Protein AF-A0A3P8LAQ6-F1 (afdb_monomer_lite)

Secondary structure (DSSP, 8-state):
--------------------PPP--------------------PPPP-PPPSSEEE-------PPP------PPP-GGGSTT---TT--HHHHHHHHHHPPTT---SS-S--BS-SEEEE-TT-EEE-EETTEE--TTTEEEEEEETTEEEEHHHHHT-TT-SEEE-TT-EEEE-SPBPTTSSS-EEEEEEEEETTTTEEEEEEEEEPBHHHHHHHHHHHHHHHHHHHHHHHHTT--SHHHHHHHHHHHHHHH-EE-TTTS-TTTS-HHHHHHHHSEE-HHHHHHHHHHHHHHTT--SEEEEEEEBPP-TT-GGGTT-EEEEEEEEETTEEEEE-HHHH--TTSTT--SS--GGGSSB-HHHHTTTBSS----SS-----TTHHHHHTT-B-SSHHHHHHHHHHHHHTS--BTTEEEEEEEEEGGGHHHHHHHH-STTEEEEEETTEEEEEEEEEHHHHHHHSTTS-SS-PEEEEEEEEEEETTTEEEEEESS--TT--GGGEEEEEE-TTS-EEE--EEEEEEEEGGGTEEEEEEES----TTSTTEEEEEEE-BTTEEEEEGGGTTEEEE-------PPPEEEEEETTEEEEES--TT-EEESSTTSS-EEPPTT-EEE--SS-SEEEEEEE-TTT--EEEEEEEE-EE-------EE-TTSSEEES--TTEEEEETT--SPEEP-SSSEE-S-TTS-EEEEEPPBTTTTEE-B----

Radius of gyration: 34.74 Å; chains: 1; bounding box: 99×85×96 Å

Foldseek 3Di:
DDDDDDDDDDDDDDDDDPDDDDDDDDDDDDDDDDDDDDDDDPPDDPDDDDDFFDWDFFDPDPDDDDDDDDPVPDPPCVPPLQDDDLPDDPVVRQVSVLPDDQPLFFFFDPKAWLASEDEDAAFDKDFIDINPAFADLVQKWKWKCAPSGIDGLVRQCPDPPHQWNADSRGIIGGNHADEPPDPDWDWMKMWMAGSVRRTIDIYIYTRHYPVVVVQVVLVVVLVVQLLVLLQQQLQAQALQVSLLQQLQLLLLQAAEDPPPPPVPDHQQLSVCNVVRYGHQSNSLVSSQSSCLSSVQLQKDKDKAFWDDDDPPPPRGRPIGIWIWGADPQWIFTARSRQVQVNVDPVDRHDQSLQRRRHALVQVVNTGPPRDHTDDDDDDCRCVVCVLVQQEDEDVVSNVVSVVLQLFQDDDDPQKDKGWHKYAPVCVVVVCVQANDPAWDWDDGPRIITIIHIGGNVSVCVNPVVADQPQADEKEFPDWDDDPVFKIKTFIPDADPPDDQSQKFKWFQDPSRGTGGQFRFPDWDAPPNRRMIMTGTHSGTDCLVPDFTWIAMGGGGRRYDYHYVVPPSIDTDDDNRPPPDDKDWFAPWFQKIAIPPAAQLKWKDQPSSNDIDGQHRRSIDRSDQDGQWMKIFHADPPSRGTPRIDIGTAAEDADFDDFDADPVNQKTARDDQQKWKDWPPDPDTHGDRGNIDGCPDSNTMMTMWGTADRVSNHHTHGYDD

Sequence (720 aa):
MKKRRHLLYLSMCSFLPIFISQSCNKTDNKPTNSLNHSNQINKTEPKKESKPWIELTPAKTTNPTSSSNNVIETINEKFIPNWIDPKLELKELKEKIWNLKHNYGFVNSVKNLNAESISLSKGKAFQITLDNQNLKPNEIDLFIKHNGHIHTLDEYNNLASRKLNISNTGFITCIENSPSSWMNDYDDYLWIREKSTNSYFSLKVTVKKVDQAYLEAFIEKGEEHFKRIATYFANIDNKVDRLLAIKNYVLDLIDYDFKNTRVGKIEQDYFAIIEKKGVCAAYTKLINRIANYSGLEDIFYNYGNIRRGENLGSIYGATHAWNKVKIDGHWYYLDATWSDSAGVKAYRGKNDMNYFLLNSADMQKSRDGIIDSGLNPKDYKFYPFIKEGTYANNIDEVKKSIRNQILSSSNKNNYYNFSLVYPENLHQQVLGLIGNSNIRNMKLFGHIYARITTSTSLLATIFSDLNFTNIQNVEVKSVSFVNNNSLEVTFSQEVKNLSQNSFKLTFLDTLGVEIPYADIEKFEISEGGKKVKLTFKNQINLDHINNANINLSISVLGYNFDFKNSQNYLSYHKNSLANVPIEYSILQGTKAQFKNITADSIYSLDNGKKWHKVNSDLIIDVGLVGDNILIQKVDNTTKRTISIQKIPLKRYNLFSTPTFTNDKKFIVNVNNLMEYKIDNEEVWHSVTKNYIEVKDPNKKYKVRFKADINNKIFASGSKK

InterPro domains:
  IPR002931 Transglutaminase-like [PF01841] (231-336)
  IPR014755 Copper resistance protein CopC/internalin, immunoglobulin-like [G3DSA:2.60.40.1220] (475-568)
  IPR038765 Papain-like cysteine peptidase superfamily [SSF54001] (223-347)

Organism: NCBI:txid55603

pLDDT: mean 77.93, std 19.69, range [20.55, 97.44]

Structure (mmCIF, N/CA/C/O backbone):
data_AF-A0A3P8LAQ6-F1
#
_entry.id   AF-A0A3P8LAQ6-F1
#
loop_
_atom_site.group_PDB
_atom_site.id
_atom_site.type_symbol
_atom_site.label_atom_id
_atom_site.label_alt_id
_atom_site.label_comp_id
_atom_site.label_asym_id
_atom_site.label_entity_id
_atom_site.label_seq_id
_atom_site.pdbx_PDB_ins_code
_atom_site.Cartn_x
_atom_site.Cartn_y
_atom_site.Cartn_z
_atom_site.occupancy
_atom_site.B_iso_or_equiv
_atom_site.auth_seq_id
_atom_site.auth_comp_id
_atom_site.auth_asym_id
_atom_site.auth_atom_id
_atom_site.pdbx_PDB_model_num
ATOM 1 N N . MET A 1 1 ? 53.519 7.668 4.031 1.00 32.19 1 MET A N 1
ATOM 2 C CA . MET A 1 1 ? 53.191 6.673 5.080 1.00 32.19 1 MET A CA 1
ATOM 3 C C . MET A 1 1 ? 52.075 7.200 5.976 1.00 32.19 1 MET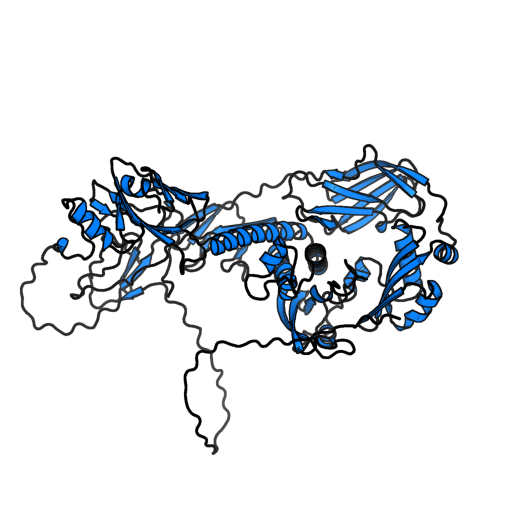 A C 1
ATOM 5 O O . MET A 1 1 ? 52.304 8.169 6.680 1.00 32.19 1 MET A O 1
ATOM 9 N N . LYS A 1 2 ? 50.882 6.592 5.945 1.00 23.61 2 LYS A N 1
ATOM 10 C CA . LYS A 1 2 ? 49.898 6.575 7.050 1.00 23.61 2 LYS A CA 1
ATOM 11 C C . LYS A 1 2 ? 48.808 5.554 6.690 1.00 23.61 2 LYS A C 1
ATOM 13 O O . LYS A 1 2 ? 47.936 5.820 5.871 1.00 23.61 2 LYS A O 1
ATOM 18 N N . LYS A 1 3 ? 48.934 4.346 7.253 1.00 25.06 3 LYS A N 1
ATOM 19 C CA . LYS A 1 3 ? 47.971 3.237 7.148 1.00 25.06 3 LYS A CA 1
ATOM 20 C C . LYS A 1 3 ? 46.642 3.658 7.794 1.00 25.06 3 LYS A C 1
ATOM 22 O O . LYS A 1 3 ? 46.640 4.032 8.964 1.00 25.06 3 LYS A O 1
ATOM 27 N N . ARG A 1 4 ? 45.517 3.551 7.078 1.00 24.03 4 ARG A N 1
ATOM 28 C CA . ARG A 1 4 ? 44.166 3.589 7.670 1.00 24.03 4 ARG A CA 1
ATOM 29 C C . ARG A 1 4 ? 43.596 2.172 7.708 1.00 24.03 4 ARG A C 1
ATOM 31 O O . ARG A 1 4 ? 43.407 1.539 6.674 1.00 24.03 4 ARG A O 1
ATOM 38 N N . ARG A 1 5 ? 43.383 1.689 8.935 1.00 23.62 5 ARG A N 1
ATOM 39 C CA . ARG A 1 5 ? 42.792 0.392 9.280 1.00 23.62 5 ARG A CA 1
ATOM 40 C C . ARG A 1 5 ? 41.380 0.272 8.698 1.00 23.62 5 ARG A C 1
ATOM 42 O O . ARG A 1 5 ? 40.549 1.147 8.920 1.00 23.62 5 ARG A O 1
ATOM 49 N N . HIS A 1 6 ? 41.126 -0.827 7.994 1.00 24.14 6 HIS A N 1
ATOM 50 C CA . HIS A 1 6 ? 39.785 -1.369 7.791 1.00 24.14 6 HIS A CA 1
ATOM 51 C C . HIS A 1 6 ? 39.301 -1.964 9.120 1.00 24.14 6 HIS A C 1
ATOM 53 O O . HIS A 1 6 ? 40.012 -2.769 9.718 1.00 24.14 6 HIS A O 1
ATOM 59 N N . LEU A 1 7 ? 38.111 -1.575 9.578 1.00 22.80 7 LEU A N 1
ATOM 60 C CA . LEU A 1 7 ? 37.377 -2.290 10.622 1.00 22.80 7 LEU A CA 1
ATOM 61 C C . LEU A 1 7 ? 36.118 -2.897 9.988 1.00 22.80 7 LEU A C 1
ATOM 63 O O . LEU A 1 7 ? 35.174 -2.180 9.660 1.00 22.80 7 LEU A O 1
ATOM 67 N N . LEU A 1 8 ? 36.149 -4.219 9.811 1.00 27.86 8 LEU A N 1
ATOM 68 C CA . LEU A 1 8 ? 34.988 -5.101 9.687 1.00 27.86 8 LEU A CA 1
ATOM 69 C C . LEU A 1 8 ? 34.477 -5.447 11.096 1.00 27.86 8 LEU A C 1
ATOM 71 O O . LEU A 1 8 ? 35.292 -5.816 11.933 1.00 27.86 8 LEU A O 1
ATOM 75 N N . TYR A 1 9 ? 33.161 -5.419 11.315 1.00 25.38 9 TYR A N 1
ATOM 76 C CA . TYR A 1 9 ? 32.445 -6.057 12.441 1.00 25.38 9 TYR A CA 1
ATOM 77 C C . TYR A 1 9 ? 31.014 -6.365 11.927 1.00 25.38 9 TYR A C 1
ATOM 79 O O . TYR A 1 9 ? 30.377 -5.435 11.438 1.00 25.38 9 TYR A O 1
ATOM 87 N N . LEU A 1 10 ? 30.485 -7.593 11.742 1.00 26.05 10 LEU A N 1
ATOM 88 C CA . LEU A 1 10 ? 30.287 -8.818 12.561 1.00 26.05 10 LEU A CA 1
ATOM 89 C C . LEU A 1 10 ? 29.370 -8.629 13.785 1.00 26.05 10 LEU A C 1
ATOM 91 O O . LEU A 1 10 ? 29.800 -7.992 14.738 1.00 26.05 10 LEU A O 1
ATOM 95 N N . SER A 1 11 ? 28.164 -9.234 13.779 1.00 30.95 11 SER A N 1
ATOM 96 C CA . SER A 1 11 ? 27.587 -10.022 14.899 1.00 30.95 11 SER A CA 1
ATOM 97 C C . SER A 1 11 ? 26.151 -10.541 14.621 1.00 30.95 11 SER A C 1
ATOM 99 O O . SER A 1 11 ? 25.417 -9.969 13.823 1.00 30.95 11 SER A O 1
ATOM 101 N N . MET A 1 12 ? 25.815 -11.652 15.290 1.00 25.92 12 MET A N 1
ATOM 102 C CA . MET A 1 12 ? 24.741 -12.649 15.134 1.00 25.92 12 MET A CA 1
ATOM 103 C C . MET A 1 12 ? 23.315 -12.209 15.539 1.00 25.92 12 MET A C 1
ATOM 105 O O . MET A 1 12 ? 23.134 -11.411 16.453 1.00 25.92 12 MET A O 1
ATOM 109 N N . CYS A 1 13 ? 22.293 -12.833 14.932 1.00 28.30 13 CYS A N 1
ATOM 110 C CA . CYS A 1 13 ? 20.916 -12.861 15.446 1.00 28.30 13 CYS A CA 1
ATOM 111 C C . CYS A 1 13 ? 20.709 -14.089 16.345 1.00 28.30 13 CYS A C 1
ATOM 113 O O . CYS A 1 13 ? 20.703 -15.218 15.859 1.00 28.30 13 CYS A O 1
ATOM 115 N N . SER A 1 14 ? 20.470 -13.873 17.635 1.00 24.25 14 SER A N 1
ATOM 116 C CA . SER A 1 14 ? 19.861 -14.854 18.534 1.00 24.25 14 SER A CA 1
ATOM 117 C C . SER A 1 14 ? 18.395 -14.471 18.751 1.00 24.25 14 SER A C 1
ATOM 119 O O . SER A 1 14 ? 18.079 -13.490 19.419 1.00 24.25 14 SER A O 1
ATOM 121 N N . PHE A 1 15 ? 17.479 -15.242 18.165 1.00 29.83 15 PHE A N 1
ATOM 122 C CA . PHE A 1 15 ? 16.064 -15.198 18.528 1.00 29.83 15 PHE A CA 1
ATOM 123 C C . PHE A 1 15 ? 15.867 -16.072 19.770 1.00 29.83 15 PHE A C 1
ATOM 125 O O . PHE A 1 15 ? 15.996 -17.291 19.690 1.00 29.83 15 PHE A O 1
ATOM 132 N N . LEU A 1 16 ? 15.559 -15.461 20.916 1.00 21.41 16 LEU A N 1
ATOM 133 C CA . LEU A 1 16 ? 15.007 -16.186 22.059 1.00 21.41 16 LEU A CA 1
ATOM 134 C C . LEU A 1 16 ? 13.499 -16.379 21.837 1.00 21.41 16 LEU A C 1
ATOM 136 O O . LEU A 1 16 ? 12.776 -15.383 21.742 1.00 21.41 16 LEU A O 1
ATOM 140 N N . PRO A 1 17 ? 12.989 -17.618 21.792 1.00 25.98 17 PRO A N 1
ATOM 141 C CA . PRO A 1 17 ? 11.570 -17.859 21.954 1.00 25.98 17 PRO A CA 1
ATOM 142 C C . PRO A 1 17 ? 11.236 -17.809 23.452 1.00 25.98 17 PRO A C 1
ATOM 144 O O . PRO A 1 17 ? 11.796 -18.555 24.253 1.00 25.98 17 PRO A O 1
ATOM 147 N N . ILE A 1 18 ? 10.314 -16.932 23.844 1.00 23.02 18 ILE A N 1
ATOM 148 C CA . ILE A 1 18 ? 9.696 -16.985 25.172 1.00 23.02 18 ILE A CA 1
ATOM 149 C C . ILE A 1 18 ? 8.698 -18.149 25.143 1.00 23.02 18 ILE A C 1
ATOM 151 O O . ILE A 1 18 ? 7.580 -18.002 24.655 1.00 23.02 18 ILE A O 1
ATOM 155 N N . PHE A 1 19 ? 9.121 -19.316 25.631 1.00 24.55 19 PHE A N 1
ATOM 156 C CA . PHE A 1 19 ? 8.231 -20.416 25.998 1.00 24.55 19 PHE A CA 1
ATOM 157 C C . PHE A 1 19 ? 8.111 -20.475 27.520 1.00 24.55 19 PHE A C 1
ATOM 159 O O . PHE A 1 19 ? 9.104 -20.587 28.236 1.00 24.55 19 PHE A O 1
ATOM 166 N N . ILE A 1 20 ? 6.872 -20.406 28.001 1.00 25.39 20 ILE A N 1
ATOM 167 C CA . ILE A 1 20 ? 6.495 -20.704 29.382 1.00 25.39 20 ILE A CA 1
ATOM 168 C C . ILE A 1 20 ? 6.679 -22.214 29.579 1.00 25.39 20 ILE A C 1
ATOM 170 O O . ILE A 1 20 ? 6.027 -23.017 28.914 1.00 25.39 20 ILE A O 1
ATOM 174 N N . SER A 1 21 ? 7.602 -22.594 30.459 1.00 21.97 21 SER A N 1
ATOM 175 C CA . SER A 1 21 ? 7.892 -23.981 30.815 1.00 21.97 21 SER A CA 1
ATOM 176 C C . SER A 1 21 ? 6.778 -24.574 31.684 1.00 21.97 21 SER A C 1
ATOM 178 O O . SER A 1 21 ? 6.542 -24.088 32.790 1.00 21.97 21 SER A O 1
ATOM 180 N N . GLN A 1 22 ? 6.153 -25.663 31.236 1.00 25.97 22 GLN A N 1
ATOM 181 C CA . GLN A 1 22 ? 5.603 -26.676 32.140 1.00 25.97 22 GLN A CA 1
ATOM 182 C C . GLN A 1 22 ? 6.577 -27.854 32.167 1.00 25.97 22 GLN A C 1
ATOM 184 O O . GLN A 1 22 ? 6.950 -28.400 31.130 1.00 25.97 22 GLN A O 1
ATOM 189 N N . SER A 1 23 ? 7.035 -28.184 33.367 1.00 22.72 23 SER A N 1
ATOM 190 C CA . SER A 1 23 ? 7.916 -29.303 33.663 1.00 22.72 23 SER A CA 1
ATOM 191 C C . SER A 1 23 ? 7.184 -30.637 33.507 1.00 22.72 23 SER A C 1
ATOM 193 O O . SER A 1 23 ? 6.082 -30.809 34.022 1.00 22.72 23 SER A O 1
ATOM 195 N N . CYS A 1 24 ? 7.824 -31.615 32.865 1.00 21.48 24 CYS A N 1
ATOM 196 C CA . CYS A 1 24 ? 7.669 -33.022 33.234 1.00 21.48 24 CYS A CA 1
ATOM 197 C C . CYS A 1 24 ? 8.887 -33.840 32.792 1.00 21.48 24 CYS A C 1
ATOM 199 O O . CYS A 1 24 ? 9.406 -33.687 31.687 1.00 21.48 24 CYS A O 1
ATOM 201 N N . ASN A 1 25 ? 9.350 -34.664 33.727 1.00 23.84 25 ASN A N 1
ATOM 202 C CA . ASN A 1 25 ? 10.569 -35.459 33.693 1.00 23.84 25 ASN A CA 1
ATOM 203 C C . ASN A 1 25 ? 10.568 -36.526 32.590 1.00 23.84 25 ASN A C 1
ATOM 205 O O . ASN A 1 25 ? 9.548 -37.150 32.306 1.00 23.84 25 ASN A O 1
ATOM 209 N N . LYS A 1 26 ? 11.759 -36.774 32.033 1.00 22.73 26 LYS A N 1
ATOM 210 C CA . LYS A 1 26 ? 12.092 -37.987 31.281 1.00 22.73 26 LYS A CA 1
ATOM 211 C C . LYS A 1 26 ? 12.258 -39.160 32.247 1.00 22.73 26 LYS A C 1
ATOM 213 O O . LYS A 1 26 ? 13.033 -39.041 33.192 1.00 22.73 26 LYS A O 1
ATOM 218 N N . THR A 1 27 ? 11.673 -40.302 31.909 1.00 23.02 27 THR A N 1
ATOM 219 C CA . THR A 1 27 ? 12.289 -41.612 32.143 1.00 23.02 27 THR A CA 1
ATOM 220 C C . THR A 1 27 ? 12.038 -42.512 30.937 1.00 23.02 27 THR A C 1
ATOM 222 O O . THR A 1 27 ? 10.955 -42.528 30.353 1.00 23.02 27 THR A O 1
ATOM 225 N N . ASP A 1 28 ? 13.107 -43.193 30.541 1.00 23.80 28 ASP A N 1
ATOM 226 C CA . ASP A 1 28 ? 13.206 -44.139 29.439 1.00 23.80 28 ASP A CA 1
ATOM 227 C C . ASP A 1 28 ? 12.359 -45.401 29.662 1.00 23.80 28 ASP A C 1
ATOM 229 O O . ASP A 1 28 ? 12.240 -45.878 30.788 1.00 23.80 28 ASP A O 1
ATOM 233 N N . ASN A 1 29 ? 11.817 -45.965 28.575 1.00 23.73 29 ASN A N 1
ATOM 234 C CA . ASN A 1 29 ? 12.003 -47.375 28.198 1.00 23.73 29 ASN A CA 1
ATOM 235 C C . ASN A 1 29 ? 11.213 -47.733 26.922 1.00 23.73 29 ASN A C 1
ATOM 237 O O . ASN A 1 29 ? 10.035 -47.422 26.761 1.00 23.73 29 ASN A O 1
ATOM 241 N N . LYS A 1 30 ? 11.892 -48.439 26.018 1.00 20.55 30 LYS A N 1
ATOM 242 C CA . LYS A 1 30 ? 11.361 -49.278 24.924 1.00 20.55 30 LYS A CA 1
ATOM 243 C C . LYS A 1 30 ? 11.817 -50.724 25.222 1.00 20.55 30 LYS A C 1
ATOM 245 O O . LYS A 1 30 ? 12.732 -50.860 26.034 1.00 20.55 30 LYS A O 1
ATOM 250 N N . PRO A 1 31 ? 11.372 -51.779 24.504 1.00 40.72 31 PRO A N 1
ATOM 251 C CA . PRO A 1 31 ? 10.298 -51.889 23.499 1.00 40.72 31 PRO A CA 1
ATOM 252 C C . PRO A 1 31 ? 9.392 -53.135 23.723 1.00 40.72 31 PRO A C 1
ATOM 254 O O . PRO A 1 31 ? 9.671 -53.948 24.593 1.00 40.72 31 PRO A O 1
ATOM 257 N N . THR A 1 32 ? 8.344 -53.347 22.910 1.00 21.95 32 THR A N 1
ATOM 258 C CA . THR A 1 32 ? 8.112 -54.616 22.164 1.00 21.95 32 THR A CA 1
ATOM 259 C C . THR A 1 32 ? 6.846 -54.581 21.290 1.00 21.95 32 THR A C 1
ATOM 261 O O . THR A 1 32 ? 5.911 -53.824 21.520 1.00 21.95 32 THR A O 1
ATOM 264 N N . ASN A 1 33 ? 6.914 -55.390 20.231 1.00 22.48 33 ASN A N 1
ATOM 265 C CA . ASN A 1 33 ? 6.026 -55.566 19.080 1.00 22.48 33 ASN A CA 1
ATOM 266 C C . ASN A 1 33 ? 4.544 -55.848 19.388 1.00 22.48 33 ASN A C 1
ATOM 268 O O . ASN A 1 33 ? 4.234 -56.669 20.244 1.00 22.48 33 ASN A O 1
ATOM 272 N N . SER A 1 34 ? 3.636 -55.365 18.531 1.00 21.38 34 SER A N 1
ATOM 273 C CA . SER A 1 34 ? 2.995 -56.186 17.479 1.00 21.38 34 SER A CA 1
ATOM 274 C C . SER A 1 34 ? 1.777 -55.486 16.844 1.00 21.38 34 SER A C 1
ATOM 276 O O . SER A 1 34 ? 1.128 -54.658 17.472 1.00 21.38 34 SER A O 1
ATOM 278 N N . LEU A 1 35 ? 1.482 -55.902 15.604 1.00 22.95 35 LEU A N 1
ATOM 279 C CA . LEU A 1 35 ? 0.197 -55.844 14.885 1.00 22.95 35 LEU A CA 1
ATOM 280 C C . LEU A 1 35 ? -0.138 -54.614 14.011 1.00 22.95 35 LEU A C 1
ATOM 282 O O . LEU A 1 35 ? -0.642 -53.591 14.452 1.00 22.95 35 LEU A O 1
ATOM 286 N N . ASN A 1 36 ? 0.068 -54.854 12.710 1.00 22.50 36 ASN A N 1
ATOM 287 C CA . ASN A 1 36 ? -0.884 -54.738 11.599 1.00 22.50 36 ASN A CA 1
ATOM 288 C C . ASN A 1 36 ? -1.573 -53.397 11.286 1.00 22.50 36 ASN A C 1
ATOM 290 O O . ASN A 1 36 ? -2.457 -52.907 11.980 1.00 22.50 36 ASN A O 1
ATOM 294 N N . HIS A 1 37 ? -1.239 -52.919 10.084 1.00 27.83 37 HIS A N 1
ATOM 295 C CA . HIS A 1 37 ? -1.931 -51.908 9.296 1.00 27.83 37 HIS A CA 1
ATOM 296 C C . HIS A 1 37 ? -3.444 -52.153 9.167 1.00 27.83 37 HIS A C 1
ATOM 298 O O . HIS A 1 37 ? -3.872 -53.155 8.601 1.00 27.83 37 HIS A O 1
ATOM 304 N N . SER A 1 38 ? -4.244 -51.150 9.535 1.00 22.78 38 SER A N 1
ATOM 305 C CA . SER A 1 38 ? -5.445 -50.774 8.779 1.00 22.78 38 SER A CA 1
ATOM 306 C C . SER A 1 38 ? -5.762 -49.285 8.989 1.00 22.78 38 SER A C 1
ATOM 308 O O . SER A 1 38 ? -5.500 -48.709 10.041 1.00 22.78 38 SER A O 1
ATOM 310 N N . ASN A 1 39 ? -6.226 -48.646 7.918 1.00 30.28 39 ASN A N 1
ATOM 311 C CA . ASN A 1 39 ? -6.400 -47.204 7.751 1.00 30.28 39 ASN A CA 1
ATOM 312 C C . ASN A 1 39 ? -7.287 -46.539 8.820 1.00 30.28 39 ASN A C 1
ATOM 314 O O . ASN A 1 39 ? -8.464 -46.872 8.930 1.00 30.28 39 ASN A O 1
ATOM 318 N N . GLN A 1 40 ? -6.790 -45.478 9.467 1.00 23.38 40 GLN A N 1
ATOM 319 C CA . GLN A 1 40 ? -7.640 -44.416 10.014 1.00 23.38 40 GLN A CA 1
ATOM 320 C C . GLN A 1 40 ? -7.091 -43.038 9.642 1.00 23.38 40 GLN A C 1
ATOM 322 O O . GLN A 1 40 ? -6.067 -42.568 10.134 1.00 23.38 40 GLN A O 1
ATOM 327 N N . ILE A 1 41 ? -7.828 -42.387 8.746 1.00 25.44 41 ILE A N 1
ATOM 328 C CA . ILE A 1 41 ? -7.792 -40.948 8.518 1.00 25.44 41 ILE A CA 1
ATOM 329 C C . ILE A 1 41 ? -8.218 -40.294 9.836 1.00 25.44 41 ILE A C 1
ATOM 331 O O . ILE A 1 41 ? -9.404 -40.272 10.168 1.00 25.44 41 ILE A O 1
ATOM 335 N N . ASN A 1 42 ? -7.259 -39.761 10.592 1.00 23.48 42 ASN A N 1
ATOM 336 C CA . ASN A 1 42 ? -7.563 -38.865 11.699 1.00 23.48 42 ASN A CA 1
ATOM 337 C C . ASN A 1 42 ? -8.146 -37.574 11.116 1.00 23.48 42 ASN A C 1
ATOM 339 O O . ASN A 1 42 ? -7.419 -36.688 10.666 1.00 23.48 42 ASN A O 1
ATOM 343 N N . LYS A 1 43 ? -9.482 -37.486 11.119 1.00 25.56 43 LYS A N 1
ATOM 344 C CA . LYS A 1 43 ? -10.208 -36.217 11.063 1.00 25.56 43 LYS A CA 1
ATOM 345 C C . LYS A 1 43 ? -9.690 -35.366 12.217 1.00 25.56 43 LYS A C 1
ATOM 347 O O . LYS A 1 43 ? -10.000 -35.629 13.374 1.00 25.56 43 LYS A O 1
ATOM 352 N N . THR A 1 44 ? -8.877 -34.368 11.904 1.00 28.69 44 THR A N 1
ATOM 353 C CA . THR A 1 44 ? -8.572 -33.287 12.833 1.00 28.69 44 THR A CA 1
ATOM 354 C C . THR A 1 44 ? -9.890 -32.648 13.256 1.00 28.69 44 THR A C 1
ATOM 356 O O . THR A 1 44 ? -10.649 -32.154 12.420 1.00 28.69 44 THR A O 1
ATOM 359 N N . GLU A 1 45 ? -10.191 -32.708 14.554 1.00 26.50 45 GLU A N 1
ATOM 360 C CA . GLU A 1 45 ? -11.330 -32.000 15.129 1.00 26.50 45 GLU A CA 1
ATOM 361 C C . GLU A 1 45 ? -11.248 -30.505 14.765 1.00 26.50 45 GLU A C 1
ATOM 363 O O . GLU A 1 45 ? -10.168 -29.903 14.845 1.00 26.50 45 GLU A O 1
ATOM 368 N N . PRO A 1 46 ? -12.367 -29.875 14.366 1.00 26.88 46 PRO A N 1
ATOM 369 C CA . PRO A 1 46 ? -12.385 -28.449 14.101 1.00 26.88 46 PRO A CA 1
ATOM 370 C C . PRO A 1 46 ? -12.047 -27.682 15.384 1.00 26.88 46 PRO A C 1
ATOM 372 O O . PRO A 1 46 ? -12.575 -27.973 16.459 1.00 26.88 46 PRO A O 1
ATOM 375 N N . LYS A 1 47 ? -11.185 -26.662 15.266 1.00 30.19 47 LYS A N 1
ATOM 376 C CA . LYS A 1 47 ? -10.957 -25.669 16.327 1.00 30.19 47 LYS A CA 1
ATOM 377 C C . LYS A 1 47 ? -12.317 -25.193 16.851 1.00 30.19 47 LYS A C 1
ATOM 379 O O . LYS A 1 47 ? -13.104 -24.672 16.067 1.00 30.19 47 LYS A O 1
ATOM 384 N N . LYS A 1 48 ? -12.572 -25.363 18.157 1.00 29.86 48 LYS A N 1
ATOM 385 C CA . LYS A 1 48 ? -13.782 -24.879 18.847 1.00 29.86 48 LYS A CA 1
ATOM 386 C C . LYS A 1 48 ? -14.062 -23.428 18.451 1.00 29.86 48 LYS A C 1
ATOM 388 O O . LYS A 1 48 ? -13.353 -22.524 18.893 1.00 29.86 48 LYS A O 1
ATOM 393 N N . GLU A 1 49 ? -15.104 -23.223 17.651 1.00 34.31 49 GLU A N 1
ATOM 394 C CA . GLU A 1 49 ? -15.711 -21.913 17.444 1.00 34.31 49 GLU A CA 1
ATOM 395 C C . GLU A 1 49 ? -16.055 -21.310 18.811 1.00 34.31 49 GLU A C 1
ATOM 397 O O . GLU A 1 49 ? -16.608 -21.978 19.694 1.00 34.31 49 GLU A O 1
ATOM 402 N N . SER A 1 50 ? -15.691 -20.046 19.020 1.00 43.88 50 SER A N 1
ATOM 403 C CA . SER A 1 50 ? -16.109 -19.305 20.206 1.00 43.88 50 SER A CA 1
ATOM 404 C C . SER A 1 50 ? -17.636 -19.255 20.236 1.00 43.88 50 SER A C 1
ATOM 406 O O . SER A 1 50 ? -18.249 -18.688 19.331 1.00 43.88 50 SER A O 1
ATOM 408 N N . LYS A 1 51 ? -18.258 -19.857 21.257 1.00 48.81 51 LYS A N 1
ATOM 409 C CA . LYS A 1 51 ? -19.721 -19.860 21.378 1.00 48.81 51 LYS A CA 1
ATOM 410 C C . LYS A 1 51 ? -20.252 -18.412 21.497 1.00 48.81 51 LYS A C 1
ATOM 412 O O . LYS A 1 51 ? -19.716 -17.662 22.311 1.00 48.81 51 LYS A O 1
ATOM 417 N N . PRO A 1 52 ? -21.284 -18.012 20.728 1.00 57.94 52 PRO A N 1
ATOM 418 C CA . PRO A 1 52 ? -21.647 -16.603 20.515 1.00 57.94 52 PRO A CA 1
ATOM 419 C C . PRO A 1 52 ? -22.633 -16.014 21.543 1.00 57.94 52 PRO A C 1
ATOM 421 O O . PRO A 1 52 ? -23.418 -15.119 21.236 1.00 57.94 52 PRO A O 1
ATOM 424 N N . TRP A 1 53 ? -22.602 -16.522 22.772 1.00 63.84 53 TRP A N 1
ATOM 425 C CA . TRP A 1 53 ? -23.427 -16.085 23.900 1.00 63.84 53 TRP A CA 1
ATOM 426 C C . TRP A 1 53 ? -22.839 -16.645 25.192 1.00 63.84 53 TRP A C 1
ATOM 428 O O . TRP A 1 53 ? -22.165 -17.682 25.191 1.00 63.84 53 TRP A O 1
ATOM 438 N N . ILE A 1 54 ? -23.146 -15.990 26.306 1.00 67.75 54 ILE A N 1
ATOM 439 C CA . ILE A 1 54 ? -22.847 -16.538 27.628 1.00 67.75 54 ILE A CA 1
ATOM 440 C C . ILE A 1 54 ? -23.983 -17.475 27.979 1.00 67.75 54 ILE A C 1
ATOM 442 O O . ILE A 1 54 ? -25.143 -17.072 28.001 1.00 67.75 54 ILE A O 1
ATOM 446 N N . GLU A 1 55 ? -23.633 -18.732 28.205 1.00 79.38 55 GLU A N 1
ATOM 447 C CA . GLU A 1 55 ? -24.570 -19.759 28.621 1.00 79.38 55 GLU A CA 1
ATOM 448 C C . GLU A 1 55 ? -24.515 -19.885 30.140 1.00 79.38 55 GLU A C 1
ATOM 450 O O . GLU A 1 55 ? -23.510 -20.314 30.709 1.00 79.38 55 GLU A O 1
ATOM 455 N N . LEU A 1 56 ? -25.603 -19.501 30.793 1.00 79.25 56 LEU A N 1
ATOM 456 C CA . LEU A 1 56 ? -25.784 -19.672 32.223 1.00 79.25 56 LEU A CA 1
ATOM 457 C C . LEU A 1 56 ? -26.492 -20.994 32.458 1.00 79.25 56 LEU A C 1
ATOM 459 O O . LEU A 1 56 ? -27.611 -21.197 31.990 1.00 79.25 56 LEU A O 1
ATOM 463 N N . THR A 1 57 ? -25.821 -21.892 33.175 1.00 72.69 57 THR A N 1
ATOM 464 C CA . THR A 1 57 ? -26.405 -23.166 33.596 1.00 72.69 57 THR A CA 1
ATOM 465 C C . THR A 1 57 ? -26.809 -23.035 35.061 1.00 72.69 57 THR A C 1
ATOM 467 O O . THR A 1 57 ? -25.926 -22.876 35.908 1.00 72.69 57 THR A O 1
ATOM 470 N N . PRO A 1 58 ? -28.107 -23.072 35.392 1.00 60.97 58 PRO A N 1
ATOM 471 C CA . PRO A 1 58 ? -28.525 -23.160 36.781 1.00 60.97 58 PRO A CA 1
ATOM 472 C C . PRO A 1 58 ? -27.967 -24.449 37.400 1.00 60.97 58 PRO A C 1
ATOM 474 O O . PRO A 1 58 ? -28.012 -25.513 36.781 1.00 60.97 58 PRO A O 1
ATOM 477 N N . ALA A 1 59 ? -27.430 -24.393 38.622 1.00 50.28 59 ALA A N 1
ATOM 478 C CA . ALA A 1 59 ? -27.077 -25.628 39.323 1.00 50.28 59 ALA A CA 1
ATOM 479 C C . ALA A 1 59 ? -28.354 -26.444 39.596 1.00 50.28 59 ALA A C 1
ATOM 481 O O . ALA A 1 59 ? -29.346 -25.847 40.029 1.00 50.28 59 ALA A O 1
ATOM 482 N N . LYS A 1 60 ? -28.302 -27.773 39.381 1.00 45.31 60 LYS A N 1
ATOM 483 C CA . LYS A 1 60 ? -29.392 -28.723 39.685 1.00 45.31 60 LYS A CA 1
ATOM 484 C C . LYS A 1 60 ? -30.043 -28.356 41.020 1.00 45.31 60 LYS A C 1
ATOM 486 O O . LYS A 1 60 ? -29.339 -28.169 42.013 1.00 45.31 60 LYS A O 1
ATOM 491 N N . THR A 1 61 ? -31.365 -28.233 41.036 1.00 42.09 61 THR A N 1
ATOM 492 C CA . THR A 1 61 ? -32.141 -28.081 42.266 1.00 42.09 61 THR A CA 1
ATOM 493 C C . THR A 1 61 ? -31.840 -29.261 43.187 1.00 42.09 61 THR A C 1
ATOM 495 O O . THR A 1 61 ? -32.237 -30.390 42.910 1.00 42.09 61 THR A O 1
ATOM 498 N N . THR A 1 62 ? -31.125 -29.025 44.284 1.00 37.72 62 THR A N 1
ATOM 499 C CA . THR A 1 62 ? -31.269 -29.878 45.464 1.00 37.72 62 THR A CA 1
ATOM 500 C C . THR A 1 62 ? -32.656 -29.588 46.011 1.00 37.72 62 THR A C 1
ATOM 502 O O . THR A 1 62 ? -32.931 -28.434 46.337 1.00 37.72 62 THR A O 1
ATOM 505 N N . ASN A 1 63 ? -33.529 -30.597 46.029 1.00 32.75 63 ASN A N 1
ATOM 506 C CA . ASN A 1 63 ? -34.887 -30.491 46.560 1.00 32.75 63 ASN A CA 1
ATOM 507 C C . ASN A 1 63 ? -34.859 -29.794 47.928 1.00 32.75 63 ASN A C 1
ATOM 509 O O . ASN A 1 63 ? -34.340 -30.382 48.879 1.00 32.75 63 ASN A O 1
ATOM 513 N N . PRO A 1 64 ? -35.403 -28.574 48.063 1.00 38.69 64 PRO A N 1
ATOM 514 C CA . PRO A 1 64 ? -35.741 -28.065 49.373 1.00 38.69 64 PRO A CA 1
ATOM 515 C C . PRO A 1 64 ? -36.954 -28.873 49.832 1.00 38.69 64 PRO A C 1
ATOM 517 O O . PRO A 1 64 ? -37.966 -28.939 49.132 1.00 38.69 64 PRO A O 1
ATOM 520 N N . THR A 1 65 ? -36.847 -29.516 50.990 1.00 34.69 65 THR A N 1
ATOM 521 C CA . THR A 1 65 ? -38.015 -30.005 51.722 1.00 34.69 65 THR A CA 1
ATOM 522 C C . THR A 1 65 ? -39.038 -28.880 51.822 1.00 34.69 65 THR A C 1
ATOM 524 O O . THR A 1 65 ? -38.709 -27.759 52.210 1.00 34.69 65 THR A O 1
ATOM 527 N N . SER A 1 66 ? -40.264 -29.189 51.415 1.00 36.03 66 SER A N 1
ATOM 528 C CA . SER A 1 66 ? -41.404 -28.285 51.369 1.00 36.03 66 SER A CA 1
ATOM 529 C C . SER A 1 66 ? -41.632 -27.573 52.703 1.00 36.03 66 SER A C 1
ATOM 531 O O . SER A 1 66 ? -41.997 -28.214 53.688 1.00 36.03 66 SER A O 1
ATOM 533 N N . SER A 1 67 ? -41.531 -26.247 52.703 1.00 33.88 67 SER A N 1
ATOM 534 C CA . SER A 1 67 ? -42.354 -25.406 53.566 1.00 33.88 67 SER A CA 1
ATOM 535 C C . SER A 1 67 ? -43.154 -24.444 52.691 1.00 33.88 67 SER A C 1
ATOM 537 O O . SER A 1 67 ? -42.641 -23.764 51.802 1.00 33.88 67 SER A O 1
ATOM 539 N N . SER A 1 68 ? -44.464 -24.510 52.888 1.00 43.94 68 SER A N 1
ATOM 540 C CA . SER A 1 68 ? -45.509 -23.741 52.226 1.00 43.94 68 SER A CA 1
ATOM 541 C C . SER A 1 68 ? -45.481 -22.266 52.629 1.00 43.94 68 SER A C 1
ATOM 543 O O . SER A 1 68 ? -45.105 -21.938 53.751 1.00 43.94 68 SER A O 1
ATOM 545 N N . ASN A 1 69 ? -46.008 -21.430 51.727 1.00 41.72 69 ASN A N 1
ATOM 546 C CA . ASN A 1 69 ? -46.217 -19.977 51.807 1.00 41.72 69 ASN A CA 1
ATOM 547 C C . ASN A 1 69 ? -45.015 -19.116 51.405 1.00 41.72 69 ASN A C 1
ATOM 549 O O . ASN A 1 69 ? -44.412 -18.442 52.228 1.00 41.72 69 ASN A O 1
ATOM 553 N N . ASN A 1 70 ? -44.753 -19.044 50.098 1.00 36.19 70 ASN A N 1
ATOM 554 C CA . ASN A 1 70 ? -44.061 -17.895 49.521 1.00 36.19 70 ASN A CA 1
ATOM 555 C C . ASN A 1 70 ? -45.081 -17.050 48.761 1.00 36.19 70 ASN A C 1
ATOM 557 O O . ASN A 1 70 ? -45.354 -17.279 47.583 1.00 36.19 70 ASN A O 1
ATOM 561 N N . VAL A 1 71 ? -45.626 -16.050 49.454 1.00 38.28 71 VAL A N 1
ATOM 562 C CA . VAL A 1 71 ? -45.989 -14.793 48.797 1.00 38.28 71 VAL A CA 1
ATOM 563 C C . VAL A 1 71 ? -44.753 -14.382 47.996 1.00 38.28 71 VAL A C 1
ATOM 565 O O . VAL A 1 71 ? -43.642 -14.398 48.527 1.00 38.28 71 VAL A O 1
ATOM 568 N N . ILE A 1 72 ? -44.909 -14.098 46.703 1.00 41.19 72 ILE A N 1
ATOM 569 C CA . ILE A 1 72 ? -43.839 -13.466 45.930 1.00 41.19 72 ILE A CA 1
ATOM 570 C C . ILE A 1 72 ? -43.682 -12.075 46.546 1.00 41.19 72 ILE A C 1
ATOM 572 O O . ILE A 1 72 ? -44.415 -11.158 46.186 1.00 41.19 72 ILE A O 1
ATOM 576 N N . GLU A 1 73 ? -42.808 -11.939 47.546 1.00 44.47 73 GLU A N 1
ATOM 577 C CA . GLU A 1 73 ? -42.432 -10.633 48.072 1.00 44.47 73 GLU A CA 1
ATOM 578 C C . GLU A 1 73 ? -41.959 -9.796 46.886 1.00 44.47 73 GLU A C 1
ATOM 580 O O . GLU A 1 73 ? -41.026 -10.171 46.167 1.00 44.47 73 GLU A O 1
ATOM 585 N N . THR A 1 74 ? -42.641 -8.674 46.653 1.00 47.44 74 THR A N 1
ATOM 586 C CA . THR A 1 74 ? -42.142 -7.596 45.804 1.00 47.44 74 THR A CA 1
ATOM 587 C C . THR A 1 74 ? -40.701 -7.341 46.210 1.00 47.44 74 THR A C 1
ATOM 589 O O . THR A 1 74 ? -40.440 -7.012 47.367 1.00 47.44 74 THR A O 1
ATOM 592 N N . ILE A 1 75 ? -39.772 -7.543 45.273 1.00 55.84 75 ILE A N 1
ATOM 593 C CA . ILE A 1 75 ? -38.349 -7.298 45.493 1.00 55.84 75 ILE A CA 1
ATOM 594 C C . ILE A 1 75 ? -38.223 -5.909 46.103 1.00 55.84 75 ILE A C 1
ATOM 596 O O . ILE A 1 75 ? -38.594 -4.914 45.482 1.00 55.84 75 ILE A O 1
ATOM 600 N N . ASN A 1 76 ? -37.688 -5.835 47.315 1.00 62.25 76 ASN A N 1
ATOM 601 C CA . ASN A 1 76 ? -37.250 -4.562 47.840 1.00 62.25 76 ASN A CA 1
ATOM 602 C C . ASN A 1 76 ? -36.011 -4.174 47.030 1.00 62.25 76 ASN A C 1
ATOM 604 O O . ASN A 1 76 ? -34.935 -4.745 47.209 1.00 62.25 76 ASN A O 1
ATOM 608 N N . GLU A 1 77 ? -36.194 -3.250 46.085 1.00 63.78 77 GLU A N 1
ATOM 609 C CA . GLU A 1 77 ? -35.167 -2.826 45.131 1.00 63.78 77 GLU A CA 1
ATOM 610 C C . GLU A 1 77 ? -33.862 -2.407 45.827 1.00 63.78 77 GLU A C 1
ATOM 612 O O . GLU A 1 77 ? -32.785 -2.562 45.255 1.00 63.78 77 GLU A O 1
ATOM 617 N N . LYS A 1 78 ? -33.938 -2.002 47.106 1.00 61.56 78 LYS A N 1
ATOM 618 C CA . LYS A 1 78 ? -32.792 -1.726 47.988 1.00 61.56 78 LYS A CA 1
ATOM 619 C C . LYS A 1 78 ? -31.788 -2.878 48.089 1.00 61.56 78 LYS A C 1
ATOM 621 O O . LYS A 1 78 ? -30.619 -2.624 48.368 1.00 61.56 78 LYS A O 1
ATOM 626 N N . PHE A 1 79 ? -32.218 -4.123 47.877 1.00 58.75 79 PHE A N 1
ATOM 627 C CA . PHE A 1 79 ? -31.349 -5.303 47.915 1.00 58.75 79 PHE A CA 1
ATOM 628 C C . PHE A 1 79 ? -30.688 -5.622 46.571 1.00 58.75 79 PHE A C 1
ATOM 630 O O . PHE A 1 79 ? -29.823 -6.498 46.511 1.00 58.75 79 PHE A O 1
ATOM 637 N N . ILE A 1 80 ? -31.048 -4.921 45.492 1.00 65.94 80 ILE A N 1
ATOM 638 C CA . ILE A 1 80 ? -30.367 -5.085 44.213 1.00 65.94 80 ILE A CA 1
ATOM 639 C C . ILE A 1 80 ? -29.028 -4.325 44.288 1.00 65.94 80 ILE A C 1
ATOM 641 O O . ILE A 1 80 ? -29.021 -3.135 44.615 1.00 65.94 80 ILE A O 1
ATOM 645 N N . PRO A 1 81 ? -27.882 -4.956 43.957 1.00 62.59 81 PRO A N 1
ATOM 646 C CA . PRO A 1 81 ? -26.552 -4.363 44.152 1.00 62.59 81 PRO A CA 1
ATOM 647 C C . PRO A 1 81 ? -26.346 -2.968 43.534 1.00 62.59 81 PRO A C 1
ATOM 649 O O . PRO A 1 81 ? -25.514 -2.194 44.002 1.00 62.59 81 PRO A O 1
ATOM 652 N N . ASN A 1 82 ? -27.096 -2.643 42.483 1.00 68.12 82 ASN A N 1
ATOM 653 C CA . ASN A 1 82 ? -26.971 -1.427 41.682 1.00 68.12 82 ASN A CA 1
ATOM 654 C C . ASN A 1 82 ? -28.123 -0.421 41.852 1.00 68.12 82 ASN A C 1
ATOM 656 O O . ASN A 1 82 ? -28.149 0.579 41.137 1.00 68.12 82 ASN A O 1
ATOM 660 N N . TRP A 1 83 ? -29.062 -0.651 42.771 1.00 74.94 83 TRP A N 1
ATOM 661 C CA . TRP A 1 83 ? -30.113 0.324 43.058 1.00 74.94 83 TRP A CA 1
ATOM 662 C C . TRP A 1 83 ? -29.554 1.546 43.806 1.00 74.94 83 TRP A C 1
ATOM 664 O O . TRP A 1 83 ? -28.695 1.408 44.691 1.00 74.94 83 TRP A O 1
ATOM 674 N N . ILE A 1 84 ? -30.036 2.739 43.448 1.00 79.06 84 ILE A N 1
ATOM 675 C CA . ILE A 1 84 ? -29.683 4.022 44.069 1.00 79.06 84 ILE A CA 1
ATOM 676 C C . ILE A 1 84 ? -30.974 4.724 44.496 1.00 79.06 84 ILE A C 1
ATOM 678 O O . ILE A 1 84 ? -31.842 4.967 43.659 1.00 79.06 84 ILE A O 1
ATOM 682 N N . ASP A 1 85 ? -31.079 5.085 45.778 1.00 83.12 85 ASP A N 1
ATOM 683 C CA . ASP A 1 85 ? -32.224 5.839 46.294 1.00 83.12 85 ASP A CA 1
ATOM 684 C C . ASP A 1 85 ? -32.224 7.266 45.699 1.00 83.12 85 ASP A C 1
ATOM 686 O O . ASP A 1 85 ? -31.228 7.984 45.845 1.00 83.12 85 ASP A O 1
ATOM 690 N N . PRO A 1 86 ? -33.307 7.700 45.021 1.00 83.75 86 PRO A N 1
ATOM 691 C CA . PRO A 1 86 ? -33.394 9.033 44.423 1.00 83.75 86 PRO A CA 1
ATOM 692 C C . PRO A 1 86 ? -33.289 10.176 45.442 1.00 83.75 86 PRO A C 1
ATOM 694 O O . PRO A 1 86 ? -33.020 11.309 45.044 1.00 83.75 86 PRO A O 1
ATOM 697 N N . LYS A 1 87 ? -33.505 9.899 46.736 1.00 86.31 87 LYS A N 1
ATOM 698 C CA . LYS A 1 87 ? -33.466 10.883 47.826 1.00 86.31 87 LYS A CA 1
ATOM 699 C C . LYS A 1 87 ? -32.110 10.979 48.533 1.00 86.31 87 LYS A C 1
ATOM 701 O O . LYS A 1 87 ? -32.023 11.696 49.524 1.00 86.31 87 LYS A O 1
ATOM 706 N N . LEU A 1 88 ? -31.077 10.267 48.069 1.00 87.56 88 LEU A N 1
ATOM 707 C CA . LEU A 1 88 ? -29.744 10.358 48.678 1.00 87.56 88 LEU A CA 1
ATOM 708 C C . LEU A 1 88 ? -29.191 11.775 48.597 1.00 87.56 88 LEU A C 1
ATOM 710 O O . LEU A 1 88 ? -29.234 12.418 47.544 1.00 87.56 88 LEU A O 1
ATOM 714 N N . GLU A 1 89 ? -28.575 12.200 49.693 1.00 92.31 89 GLU A N 1
ATOM 715 C CA . GLU A 1 89 ? -27.770 13.412 49.724 1.00 92.31 89 GLU A CA 1
ATOM 716 C C . GLU A 1 89 ? -26.567 13.282 48.780 1.00 92.31 89 GLU A C 1
ATOM 718 O O . GLU A 1 89 ? -26.047 12.187 48.541 1.00 92.31 89 GLU A O 1
ATOM 723 N N . LEU A 1 90 ? -26.071 14.408 48.253 1.00 90.44 90 LEU A N 1
ATOM 724 C CA . LEU A 1 90 ? -25.026 14.418 47.217 1.00 90.44 90 LEU A CA 1
ATOM 725 C C . LEU A 1 90 ? -23.777 13.608 47.612 1.00 90.44 90 LEU A C 1
ATOM 727 O O . LEU A 1 90 ? -23.173 12.946 46.766 1.00 90.44 90 LEU A O 1
ATOM 731 N N . LYS A 1 91 ? -23.390 13.646 48.892 1.00 90.94 91 LYS A N 1
ATOM 732 C CA . LYS A 1 91 ? -22.233 12.903 49.409 1.00 90.94 91 LYS A CA 1
ATOM 733 C C . LYS A 1 91 ? -22.447 11.388 49.322 1.00 90.94 91 LYS A C 1
ATOM 735 O O . LYS A 1 91 ? -21.613 10.689 48.752 1.00 90.94 91 LYS A O 1
ATOM 740 N N . GLU A 1 92 ? -23.575 10.898 49.827 1.00 89.75 92 GLU A N 1
ATOM 741 C CA . GLU A 1 92 ? -23.926 9.473 49.808 1.00 89.75 92 GLU A CA 1
ATOM 742 C C . GLU A 1 92 ? -24.161 8.980 48.376 1.00 89.75 92 GLU A C 1
ATOM 744 O O . GLU A 1 92 ? -23.760 7.876 48.005 1.00 89.75 92 GLU A O 1
ATOM 749 N N . LEU A 1 93 ? -24.742 9.834 47.528 1.00 90.06 93 LEU A N 1
ATOM 750 C CA . LEU A 1 93 ? -24.908 9.562 46.108 1.00 90.06 93 LEU A CA 1
ATOM 751 C C . LEU A 1 93 ? -23.555 9.352 45.411 1.00 90.06 93 LEU A C 1
ATOM 753 O O . LEU A 1 93 ? -23.389 8.375 44.677 1.00 90.06 93 LEU A O 1
ATOM 757 N N . LYS A 1 94 ? -22.573 10.231 45.651 1.00 92.25 94 LYS A N 1
ATOM 758 C CA . LYS A 1 94 ? -21.212 10.080 45.108 1.00 92.25 94 LYS A CA 1
ATOM 759 C C . LYS A 1 94 ? -20.571 8.766 45.564 1.00 92.25 94 LYS A C 1
ATOM 761 O O . LYS A 1 94 ? -19.970 8.078 44.741 1.00 92.25 94 LYS A O 1
ATOM 766 N N . GLU A 1 95 ? -20.739 8.375 46.827 1.00 88.56 95 GLU A N 1
ATOM 767 C CA . GLU A 1 95 ? -20.252 7.088 47.352 1.00 88.56 95 GLU A CA 1
ATOM 768 C C . GLU A 1 95 ? -20.955 5.881 46.704 1.00 88.56 95 GLU A C 1
ATOM 770 O O . GLU A 1 95 ? -20.315 4.875 46.380 1.00 88.56 95 GLU A O 1
ATOM 775 N N . LYS A 1 96 ? -22.262 5.975 46.435 1.00 86.25 96 LYS A N 1
ATOM 776 C CA . LYS A 1 96 ? -23.000 4.940 45.698 1.00 86.25 96 LYS A CA 1
ATOM 777 C C . LYS A 1 96 ? -22.503 4.807 44.258 1.00 86.25 96 LYS A C 1
ATOM 779 O O . LYS A 1 96 ? -22.195 3.693 43.837 1.00 86.25 96 LYS A O 1
ATOM 784 N N . ILE A 1 97 ? -22.364 5.917 43.528 1.00 87.75 97 ILE A N 1
ATOM 785 C CA . ILE A 1 97 ? -21.856 5.936 42.143 1.00 87.75 97 ILE A CA 1
ATOM 786 C C . ILE A 1 97 ? -20.417 5.410 42.080 1.00 87.75 97 ILE A C 1
ATOM 788 O O . ILE A 1 97 ? -20.068 4.659 41.172 1.00 87.75 97 ILE A O 1
ATOM 792 N N . TRP A 1 98 ? -19.579 5.761 43.058 1.00 87.25 98 TRP A N 1
ATOM 793 C CA . TRP A 1 98 ? -18.198 5.289 43.158 1.00 87.25 98 TRP A CA 1
ATOM 794 C C . TRP A 1 98 ? -18.093 3.758 43.101 1.00 87.25 98 TRP A C 1
ATOM 796 O O . TRP A 1 98 ? -17.249 3.218 42.371 1.00 87.25 98 TRP A O 1
ATOM 806 N N . ASN A 1 99 ? -18.987 3.088 43.832 1.00 80.81 99 ASN A N 1
ATOM 807 C CA . ASN A 1 99 ? -19.075 1.634 43.937 1.00 80.81 99 ASN A CA 1
ATOM 808 C C . ASN A 1 99 ? -19.780 0.969 42.743 1.00 80.81 99 ASN A C 1
ATOM 810 O O . ASN A 1 99 ? -19.685 -0.251 42.581 1.00 80.81 99 ASN A O 1
ATOM 814 N N . LEU A 1 100 ? -20.457 1.738 41.882 1.00 77.31 100 LEU A N 1
ATOM 815 C CA . LEU A 1 100 ? -21.012 1.199 40.648 1.00 77.31 100 LEU A CA 1
ATOM 816 C C . LEU A 1 100 ? -19.897 0.881 39.645 1.00 77.31 100 LEU A C 1
ATOM 818 O O . LEU A 1 100 ? -18.994 1.676 39.366 1.00 77.31 100 LEU A O 1
ATOM 822 N N . LYS A 1 101 ? -19.988 -0.306 39.047 1.00 74.06 101 LYS A N 1
ATOM 823 C CA . LYS A 1 101 ? -19.178 -0.671 37.883 1.00 74.06 101 LYS A CA 1
ATOM 824 C C . LYS A 1 101 ? -19.769 -0.035 36.625 1.00 74.06 101 LYS A C 1
ATOM 826 O O . LYS A 1 101 ? -20.971 0.179 36.542 1.00 74.06 101 LYS A O 1
ATOM 831 N N . HIS A 1 102 ? -18.936 0.239 35.628 1.00 74.38 102 HIS A N 1
ATOM 832 C CA . HIS A 1 102 ? -19.403 0.729 34.331 1.00 74.38 102 HIS A CA 1
ATOM 833 C C . HIS A 1 102 ? -20.529 -0.164 33.770 1.00 74.38 102 HIS A C 1
ATOM 835 O O . HIS A 1 102 ? -20.415 -1.389 33.797 1.00 74.38 102 HIS A O 1
ATOM 841 N N . ASN A 1 103 ? -21.615 0.461 33.314 1.00 65.88 103 ASN A N 1
ATOM 842 C CA . ASN A 1 103 ? -22.859 -0.132 32.804 1.00 65.88 103 ASN A CA 1
ATOM 843 C C . ASN A 1 103 ? -23.702 -0.915 33.820 1.00 65.88 103 ASN A C 1
ATOM 845 O O . ASN A 1 103 ? -24.614 -1.638 33.422 1.00 65.88 103 ASN A O 1
ATOM 849 N N . TYR A 1 104 ? -23.444 -0.769 35.125 1.00 63.78 104 TYR A N 1
ATOM 850 C CA . TYR A 1 104 ? -24.232 -1.451 36.155 1.00 63.78 104 TYR A CA 1
ATOM 851 C C . TYR A 1 104 ? -25.463 -0.678 36.629 1.00 63.78 104 TYR A C 1
ATOM 853 O O . TYR A 1 104 ? -26.322 -1.297 37.238 1.00 63.78 104 TYR A O 1
ATOM 861 N N . GLY A 1 105 ? -25.594 0.626 36.401 1.00 56.56 105 GLY A N 1
ATOM 862 C CA . GLY A 1 105 ? -26.671 1.408 37.015 1.00 56.56 105 GLY A CA 1
ATOM 863 C C . GLY A 1 105 ? -27.878 1.644 36.112 1.00 56.56 105 GLY A C 1
ATOM 864 O O . GLY A 1 105 ? -27.979 2.738 35.598 1.00 56.56 105 GLY A O 1
ATOM 865 N N . PHE A 1 106 ? -28.836 0.719 35.949 1.00 63.41 106 PHE A N 1
ATOM 866 C CA . PHE A 1 106 ? -30.133 1.105 35.349 1.00 63.41 106 PHE A CA 1
ATOM 867 C C . PHE A 1 106 ? -31.348 0.347 35.847 1.00 63.41 106 PHE A C 1
ATOM 869 O O . PHE A 1 106 ? -31.663 -0.748 35.380 1.00 63.41 106 PHE A O 1
ATOM 876 N N . VAL A 1 107 ? -32.117 1.012 36.699 1.00 54.19 107 VAL A N 1
ATOM 877 C CA . VAL A 1 107 ? -33.477 0.603 37.030 1.00 54.19 107 VAL A CA 1
ATOM 878 C C . VAL A 1 107 ? -34.409 1.227 35.979 1.00 54.19 107 VAL A C 1
ATOM 880 O O . VAL A 1 107 ? -34.942 2.307 36.178 1.00 54.19 107 VAL A O 1
ATOM 883 N N . ASN A 1 108 ? -34.567 0.533 34.843 1.00 57.06 108 ASN A N 1
ATOM 884 C CA . ASN A 1 108 ? -35.665 0.698 33.872 1.00 57.06 108 ASN A CA 1
ATOM 885 C C . ASN A 1 108 ? -35.657 1.954 32.962 1.00 57.06 108 ASN A C 1
ATOM 887 O O . ASN A 1 108 ? -36.407 2.903 33.182 1.00 57.06 108 ASN A O 1
ATOM 891 N N . SER A 1 109 ? -34.901 1.921 31.853 1.00 59.41 109 SER A N 1
ATOM 892 C CA . SER A 1 109 ? -35.126 2.859 30.739 1.00 59.41 109 SER A CA 1
ATOM 893 C C . SER A 1 109 ? -34.967 2.191 29.367 1.00 59.41 109 SER A C 1
ATOM 895 O O . SER A 1 109 ? -34.096 1.343 29.165 1.00 59.41 109 SER A O 1
ATOM 897 N N . VAL A 1 110 ? -35.795 2.596 28.400 1.00 66.12 110 VAL A N 1
ATOM 898 C CA . VAL A 1 110 ? -35.642 2.257 26.969 1.00 66.12 110 VAL A CA 1
ATOM 899 C C . VAL A 1 110 ? -34.603 3.139 26.257 1.00 66.12 110 VAL A C 1
ATOM 901 O O . VAL A 1 110 ? -34.296 2.896 25.091 1.00 66.12 110 VAL A O 1
ATOM 904 N N . LYS A 1 111 ? -34.054 4.146 26.951 1.00 75.94 111 LYS A N 1
ATOM 905 C CA . LYS A 1 111 ? -33.093 5.122 26.423 1.00 75.94 111 LYS A CA 1
ATOM 906 C C . LYS A 1 111 ? -31.667 4.583 26.504 1.00 75.94 111 LYS A C 1
ATOM 908 O O . LYS A 1 111 ? -31.366 3.748 27.352 1.00 75.94 111 LYS A O 1
ATOM 913 N N . ASN A 1 112 ? -30.782 5.078 25.638 1.00 75.19 112 ASN A N 1
ATOM 914 C CA . ASN A 1 112 ? -29.374 4.672 25.592 1.00 75.19 112 ASN A CA 1
ATOM 915 C C . ASN A 1 112 ? -28.456 5.853 25.283 1.00 75.19 112 ASN A C 1
ATOM 917 O O . ASN A 1 112 ? -28.868 6.811 24.622 1.00 75.19 112 ASN A O 1
ATOM 921 N N . LEU A 1 113 ? -27.197 5.741 25.712 1.00 81.62 113 LEU A N 1
ATOM 922 C CA . LEU A 1 113 ? -26.128 6.589 25.196 1.00 81.62 113 LEU A CA 1
ATOM 923 C C . LEU A 1 113 ? -25.702 6.127 23.801 1.00 81.62 113 LEU A C 1
ATOM 925 O O . LEU A 1 113 ? -25.736 4.936 23.496 1.00 81.62 113 LEU A O 1
ATOM 929 N N . ASN A 1 114 ? -25.210 7.054 22.982 1.00 77.12 114 ASN A N 1
ATOM 930 C CA . ASN A 1 114 ? -24.644 6.740 21.664 1.00 77.12 114 ASN A CA 1
ATOM 931 C C . ASN A 1 114 ? -23.277 6.027 21.689 1.00 77.12 114 ASN A C 1
ATOM 933 O O . ASN A 1 114 ? -22.760 5.651 20.632 1.00 77.12 114 ASN A O 1
ATOM 937 N N . ALA A 1 115 ? -22.679 5.842 22.868 1.00 76.12 115 ALA A N 1
ATOM 938 C CA . ALA A 1 115 ? -21.514 4.993 23.096 1.00 76.12 115 ALA A CA 1
ATOM 939 C C . ALA A 1 115 ? -21.465 4.517 24.557 1.00 76.12 115 ALA A C 1
ATOM 941 O O . ALA A 1 115 ? -21.852 5.249 25.464 1.00 76.12 115 ALA A O 1
ATOM 942 N N . GLU A 1 116 ? -20.934 3.314 24.784 1.00 73.75 116 GLU A N 1
ATOM 943 C CA . GLU A 1 116 ? -20.579 2.819 26.126 1.00 73.75 116 GLU A CA 1
ATOM 944 C C . GLU A 1 116 ? -19.130 3.142 26.481 1.00 73.75 116 GLU A C 1
ATOM 946 O O . GLU A 1 116 ? -18.809 3.463 27.619 1.00 73.75 116 GLU A O 1
ATOM 951 N N . SER A 1 117 ? -18.231 3.059 25.501 1.00 83.25 117 SER A N 1
ATOM 952 C CA . SER A 1 117 ? -16.838 3.440 25.669 1.00 83.25 117 SER A CA 1
ATOM 953 C C . SER A 1 117 ? -16.327 4.158 24.436 1.00 83.25 117 SER A C 1
ATOM 955 O O . SER A 1 117 ? -16.713 3.847 23.307 1.00 83.25 117 SER A O 1
ATOM 957 N N . ILE A 1 118 ? -15.444 5.120 24.658 1.00 86.81 118 ILE A N 1
ATOM 958 C CA . ILE A 1 118 ? -14.717 5.817 23.607 1.00 86.81 118 ILE A CA 1
ATOM 959 C C . ILE A 1 118 ? -13.237 5.862 23.963 1.00 86.81 118 ILE A C 1
ATOM 961 O O . ILE A 1 118 ? -12.851 5.799 25.128 1.00 86.81 118 ILE A O 1
ATOM 965 N N . SER A 1 119 ? -12.401 5.984 22.943 1.00 90.06 119 SER A N 1
ATOM 966 C CA . SER A 1 119 ? -10.982 6.274 23.097 1.00 90.06 119 SER A CA 1
ATOM 967 C C . SER A 1 119 ? -10.684 7.598 22.422 1.00 90.06 119 SER A C 1
ATOM 969 O O . SER A 1 119 ? -11.061 7.789 21.267 1.00 90.06 119 SER A O 1
ATOM 971 N N . LEU A 1 120 ? -10.023 8.506 23.133 1.00 91.56 120 LEU A N 1
ATOM 972 C CA . LEU A 1 120 ? -9.646 9.810 22.609 1.00 91.56 120 LEU A CA 1
ATOM 973 C C . LEU A 1 120 ? -8.140 10.023 22.755 1.00 91.56 120 LEU A C 1
ATOM 975 O O . LEU A 1 120 ? -7.526 9.680 23.765 1.00 91.56 120 LEU A O 1
ATOM 979 N N . SER A 1 121 ? -7.559 10.625 21.725 1.00 91.44 121 SER A N 1
ATOM 980 C CA . SER A 1 121 ? -6.243 11.257 21.786 1.00 91.44 121 SER A CA 1
ATOM 981 C C . SER A 1 121 ? -6.412 12.774 21.808 1.00 91.44 121 SER A C 1
ATOM 983 O O . SER A 1 121 ? -7.452 13.295 21.402 1.00 91.44 121 SER A O 1
ATOM 985 N N . LYS A 1 122 ? -5.375 13.492 22.234 1.00 92.56 122 LYS A N 1
ATOM 986 C CA . LYS A 1 122 ? -5.301 14.954 22.271 1.00 92.56 122 LYS A CA 1
ATOM 987 C C . LYS A 1 122 ? -5.880 15.588 20.999 1.00 92.56 122 LYS A C 1
ATOM 989 O O . LYS A 1 122 ? -5.482 15.244 19.889 1.00 92.56 122 LYS A O 1
ATOM 994 N N . GLY A 1 123 ? -6.800 16.532 21.183 1.00 90.25 123 GLY A N 1
ATOM 995 C CA . GLY A 1 123 ? -7.482 17.264 20.114 1.00 90.25 123 GLY A CA 1
ATOM 996 C C . GLY A 1 123 ? -8.673 16.535 19.483 1.00 90.25 123 GLY A C 1
ATOM 997 O O . GLY A 1 123 ? -9.422 17.157 18.735 1.00 90.25 123 GLY A O 1
ATOM 998 N N . LYS A 1 124 ? -8.891 15.245 19.774 1.00 91.75 124 LYS A N 1
ATOM 999 C CA . LYS A 1 124 ? -10.092 14.517 19.337 1.00 91.75 124 LYS A CA 1
ATOM 1000 C C . LYS A 1 124 ? -11.258 14.797 20.290 1.00 91.75 124 LYS A C 1
ATOM 1002 O O . LYS A 1 124 ? -11.062 15.023 21.487 1.00 91.75 124 LYS A O 1
ATOM 1007 N N . ALA A 1 125 ? -12.469 14.759 19.743 1.00 94.88 125 ALA A N 1
ATOM 1008 C CA . ALA A 1 125 ? -13.700 15.087 20.451 1.00 94.88 125 ALA A CA 1
ATOM 1009 C C . ALA A 1 125 ? -14.802 14.048 20.203 1.00 94.88 125 ALA A C 1
ATOM 1011 O O . ALA A 1 125 ? -14.749 13.287 19.235 1.00 94.88 125 ALA A O 1
ATOM 1012 N N . PHE A 1 126 ? -15.800 14.033 21.084 1.00 94.94 126 PHE A N 1
ATOM 1013 C CA . PHE A 1 126 ? -16.969 13.163 21.011 1.00 94.94 126 PHE A CA 1
ATOM 1014 C C . PHE A 1 126 ? -18.194 13.862 21.611 1.00 94.94 126 PHE A C 1
ATOM 1016 O O . PHE A 1 126 ? -18.100 14.450 22.683 1.00 94.94 126 PHE A O 1
ATOM 1023 N N . GLN A 1 127 ? -19.346 13.778 20.946 1.00 95.50 127 GLN A N 1
ATOM 1024 C CA . GLN A 1 127 ? -20.616 14.292 21.462 1.00 95.50 127 GLN A CA 1
ATOM 1025 C C . GLN A 1 127 ? -21.417 13.141 22.066 1.00 95.50 127 GLN A C 1
ATOM 1027 O O . GLN A 1 127 ? -21.810 12.229 21.342 1.00 95.50 127 GLN A O 1
ATOM 1032 N N . ILE A 1 128 ? -21.693 13.201 23.366 1.00 92.50 128 ILE A N 1
ATOM 1033 C CA . ILE A 1 128 ? -22.617 12.281 24.029 1.00 92.50 128 ILE A CA 1
ATOM 1034 C C . ILE A 1 128 ? -24.043 12.678 23.670 1.00 92.50 128 ILE A C 1
ATOM 1036 O O . ILE A 1 128 ? -24.418 13.847 23.780 1.00 92.50 128 ILE A O 1
ATOM 1040 N N . THR A 1 129 ? -24.853 11.697 23.302 1.00 89.25 129 THR A N 1
ATOM 1041 C CA . THR A 1 129 ? -26.303 11.862 23.219 1.00 89.25 129 THR A CA 1
ATOM 1042 C C . THR A 1 129 ? -26.986 10.825 24.093 1.00 89.25 129 THR A C 1
ATOM 1044 O O . THR A 1 129 ? -26.473 9.719 24.263 1.00 89.25 129 THR A O 1
ATOM 1047 N N . LEU A 1 130 ? -28.132 11.195 24.657 1.00 87.25 130 LEU A N 1
ATOM 1048 C CA . LEU A 1 130 ? -29.057 10.290 25.322 1.00 87.25 130 LEU A CA 1
ATOM 1049 C C . LEU A 1 130 ? -30.306 10.212 24.450 1.00 87.25 130 LEU A C 1
ATOM 1051 O O . LEU A 1 130 ? -30.936 11.235 24.189 1.00 87.25 130 LEU A O 1
ATOM 1055 N N . ASP A 1 131 ? -30.633 9.014 23.971 1.00 82.56 131 ASP A N 1
ATOM 1056 C CA . ASP A 1 131 ? -31.778 8.785 23.081 1.00 82.56 131 ASP A CA 1
ATOM 1057 C C . ASP A 1 131 ? -31.751 9.684 21.827 1.00 82.56 131 ASP A C 1
ATOM 1059 O O . ASP A 1 131 ? -32.726 10.327 21.445 1.00 82.56 131 ASP A O 1
ATOM 1063 N N . ASN A 1 132 ? -30.567 9.774 21.209 1.00 81.81 132 ASN A N 1
ATOM 1064 C CA . ASN A 1 132 ? -30.276 10.604 20.032 1.00 81.81 132 ASN A CA 1
ATOM 1065 C C . ASN A 1 132 ? -30.456 12.120 20.224 1.00 81.81 132 ASN A C 1
ATOM 1067 O O . ASN A 1 132 ? -30.395 12.869 19.250 1.00 81.81 132 ASN A O 1
ATOM 1071 N N . GLN A 1 133 ? -30.620 12.592 21.459 1.00 87.75 133 GLN A N 1
ATOM 1072 C CA . GLN A 1 133 ? -30.652 14.014 21.789 1.00 87.75 133 GLN A CA 1
ATOM 1073 C C . GLN A 1 133 ? -29.408 14.411 22.579 1.00 87.75 133 GLN A C 1
ATOM 1075 O O . GLN A 1 133 ? -28.887 13.637 23.384 1.00 87.75 133 GLN A O 1
ATOM 1080 N N . ASN A 1 134 ? -28.923 15.635 22.362 1.00 92.44 134 ASN A N 1
ATOM 1081 C CA . ASN A 1 134 ? -27.888 16.206 23.221 1.00 92.44 134 ASN A CA 1
ATOM 1082 C C . ASN A 1 134 ? -28.373 16.224 24.671 1.00 92.44 134 ASN A C 1
ATOM 1084 O O . ASN A 1 134 ? -29.569 16.367 24.938 1.00 92.44 134 ASN A O 1
ATOM 1088 N N . LEU A 1 135 ? -27.433 16.107 25.607 1.00 93.38 135 LEU A N 1
ATOM 1089 C CA . LEU A 1 135 ? -27.780 16.151 27.018 1.00 93.38 135 LEU A CA 1
ATOM 1090 C C . LEU A 1 135 ? -28.401 17.510 27.355 1.00 93.38 135 LEU A C 1
ATOM 1092 O O . LEU A 1 135 ? -27.902 18.558 26.938 1.00 93.38 135 LEU A O 1
ATOM 1096 N N . LYS A 1 136 ? -29.500 17.482 28.107 1.00 94.19 136 LYS A N 1
ATOM 1097 C CA . LYS A 1 136 ? -30.210 18.682 28.548 1.00 94.19 136 LYS A CA 1
ATOM 1098 C C . LYS A 1 136 ? -29.858 18.961 30.010 1.00 94.19 136 LYS A C 1
ATOM 1100 O O . LYS A 1 136 ? -30.323 18.217 30.874 1.00 94.19 136 LYS A O 1
ATOM 1105 N N . PRO A 1 137 ? -29.098 20.028 30.317 1.00 91.00 137 PRO A N 1
ATOM 1106 C CA . PRO A 1 137 ? -28.563 20.272 31.661 1.00 91.00 137 PRO A CA 1
ATOM 1107 C C . PRO A 1 137 ? -29.615 20.277 32.781 1.00 91.00 137 PRO A C 1
ATOM 1109 O O . PRO A 1 137 ? -29.338 19.869 33.902 1.00 91.00 137 PRO A O 1
ATOM 1112 N N . ASN A 1 138 ? -30.843 20.704 32.477 1.00 93.19 138 ASN A N 1
ATOM 1113 C CA . ASN A 1 138 ? -31.919 20.775 33.467 1.00 93.19 138 ASN A CA 1
ATOM 1114 C C . ASN A 1 138 ? -32.523 19.397 33.791 1.00 93.19 138 ASN A C 1
ATOM 1116 O O . ASN A 1 138 ? -33.000 19.191 34.905 1.00 93.19 138 ASN A O 1
ATOM 1120 N N . GLU A 1 139 ? -32.479 18.451 32.849 1.00 93.62 139 GLU A N 1
ATOM 1121 C CA . GLU A 1 139 ? -33.111 17.127 32.961 1.00 93.62 139 GLU A CA 1
ATOM 1122 C C . GLU A 1 139 ? -32.157 16.056 33.513 1.00 93.62 139 GLU A C 1
ATOM 1124 O O . GLU A 1 139 ? -32.608 14.997 33.958 1.00 93.62 139 GLU A O 1
ATOM 1129 N N . ILE A 1 140 ? -30.849 16.327 33.509 1.00 93.00 140 ILE A N 1
ATOM 1130 C CA . ILE A 1 140 ? -29.822 15.364 33.905 1.00 93.00 140 ILE A CA 1
ATOM 1131 C C . ILE A 1 140 ? -28.881 15.895 34.986 1.00 93.00 140 ILE A C 1
ATOM 1133 O O . ILE A 1 140 ? -28.732 17.101 35.160 1.00 93.00 140 ILE A O 1
ATOM 1137 N N . ASP A 1 141 ? -28.207 14.980 35.676 1.00 92.62 141 ASP A N 1
ATOM 1138 C CA . ASP A 1 141 ? -26.990 15.271 36.434 1.00 92.62 141 ASP A CA 1
ATOM 1139 C C . ASP A 1 141 ? -25.820 14.503 35.829 1.00 92.62 141 ASP A C 1
ATOM 1141 O O . ASP A 1 141 ? -25.964 13.344 35.436 1.00 92.62 141 ASP A O 1
ATOM 1145 N N . LEU A 1 142 ? -24.655 15.142 35.767 1.00 94.94 142 LEU A N 1
ATOM 1146 C CA . LEU A 1 142 ? -23.441 14.534 35.246 1.00 94.94 142 LEU A CA 1
ATOM 1147 C C . LEU A 1 142 ? -22.388 14.429 36.346 1.00 94.94 142 LEU A C 1
ATOM 1149 O O . LEU A 1 142 ? -21.985 15.430 36.944 1.00 94.94 142 LEU A O 1
ATOM 1153 N N . PHE A 1 143 ? -21.918 13.206 36.558 1.00 95.12 143 PHE A N 1
ATOM 1154 C CA . PHE A 1 143 ? -20.848 12.881 37.484 1.00 95.12 143 PHE A CA 1
ATOM 1155 C C . PHE A 1 143 ? -19.667 12.276 36.734 1.00 95.12 143 PHE A C 1
ATOM 1157 O O . PHE A 1 143 ? -19.851 11.527 35.779 1.00 95.12 143 PHE A O 1
ATOM 1164 N N . ILE A 1 144 ? -18.447 12.580 37.165 1.00 96.25 144 ILE A N 1
ATOM 1165 C CA . ILE A 1 144 ? -17.227 12.092 36.530 1.00 96.25 144 ILE A CA 1
ATOM 1166 C C . ILE A 1 144 ? -16.378 11.384 37.573 1.00 96.25 144 ILE A C 1
ATOM 1168 O O . ILE A 1 144 ? -15.989 11.967 38.582 1.00 96.25 144 ILE A O 1
ATOM 1172 N N . LYS A 1 145 ? -16.089 10.112 37.318 1.00 94.19 145 LYS A N 1
ATOM 1173 C CA . LYS A 1 145 ? -15.111 9.322 38.050 1.00 94.19 145 LYS A CA 1
ATOM 1174 C C . LYS A 1 145 ? -13.733 9.622 37.479 1.00 94.19 145 LYS A C 1
ATOM 1176 O O . LYS A 1 145 ? -13.422 9.144 36.391 1.00 94.19 145 LYS A O 1
ATOM 1181 N N . HIS A 1 146 ? -12.942 10.386 38.223 1.00 92.62 146 HIS A N 1
ATOM 1182 C CA . HIS A 1 146 ? -11.601 10.831 37.855 1.00 92.62 146 HIS A CA 1
ATOM 1183 C C . HIS A 1 146 ? -10.635 10.534 38.999 1.00 92.62 146 HIS A C 1
ATOM 1185 O O . HIS A 1 146 ? -10.937 10.834 40.151 1.00 92.62 146 HIS A O 1
ATOM 1191 N N . ASN A 1 147 ? -9.489 9.911 38.707 1.00 88.00 147 ASN A N 1
ATOM 1192 C CA . ASN A 1 147 ? -8.447 9.583 39.701 1.00 88.00 147 ASN A CA 1
ATOM 1193 C C . ASN A 1 147 ? -8.958 8.924 40.988 1.00 88.00 147 ASN A C 1
ATOM 1195 O O . ASN A 1 147 ? -8.431 9.135 42.074 1.00 88.00 147 ASN A O 1
ATOM 1199 N N . GLY A 1 148 ? -9.993 8.107 40.870 1.00 86.69 148 GLY A N 1
ATOM 1200 C CA . GLY A 1 148 ? -10.519 7.408 42.022 1.00 86.69 148 GLY A CA 1
ATOM 1201 C C . GLY A 1 148 ? -11.497 8.211 42.897 1.00 86.69 148 GLY A C 1
ATOM 1202 O O . GLY A 1 148 ? -11.781 7.806 44.020 1.00 86.69 148 GLY A O 1
ATOM 1203 N N . HIS A 1 149 ? -12.074 9.293 42.373 1.00 91.81 149 HIS A N 1
ATOM 1204 C CA . HIS A 1 149 ? -13.107 10.072 43.056 1.00 91.81 149 HIS A CA 1
ATOM 1205 C C . HIS A 1 149 ? -14.254 10.431 42.108 1.00 91.81 149 HIS A C 1
ATOM 1207 O O . HIS A 1 149 ? -14.060 10.494 40.896 1.00 91.81 149 HIS A O 1
ATOM 1213 N N . ILE A 1 150 ? -15.459 10.636 42.654 1.00 95.44 150 ILE A N 1
ATOM 1214 C CA . ILE A 1 150 ? -16.626 11.108 41.894 1.00 95.44 150 ILE A CA 1
ATOM 1215 C C . ILE A 1 150 ? -16.760 12.621 42.059 1.00 95.44 150 ILE A C 1
ATOM 1217 O O . ILE A 1 150 ? -16.915 13.120 43.173 1.00 95.44 150 ILE A O 1
ATOM 1221 N N . HIS A 1 151 ? -16.759 13.326 40.936 1.00 96.75 151 HIS A N 1
ATOM 1222 C CA . HIS A 1 151 ? -16.914 14.772 40.840 1.00 96.75 151 HIS A CA 1
ATOM 1223 C C . HIS A 1 151 ? -18.248 15.121 40.184 1.00 96.75 151 HIS A C 1
ATOM 1225 O O . HIS A 1 151 ? -18.715 14.382 39.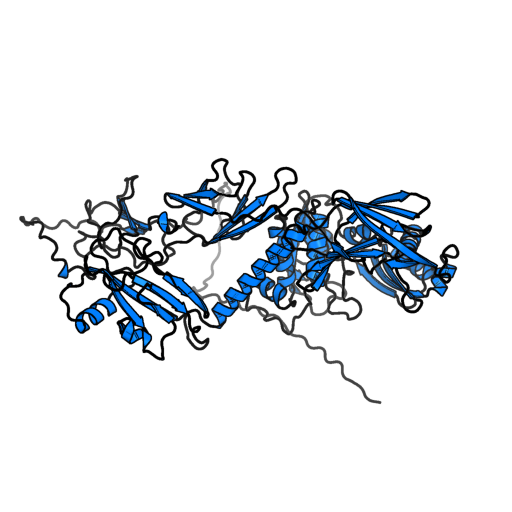317 1.00 96.75 151 HIS A O 1
ATOM 1231 N N . THR A 1 152 ? -18.854 16.248 40.548 1.00 96.31 152 THR A N 1
ATOM 1232 C CA . THR A 1 152 ? -19.852 16.892 39.676 1.00 96.31 152 THR A CA 1
ATOM 1233 C C . THR A 1 152 ? -19.162 17.456 38.429 1.00 96.31 152 THR A C 1
ATOM 1235 O O . THR A 1 152 ? -17.934 17.562 38.380 1.00 96.31 152 THR A O 1
ATOM 1238 N N . LEU A 1 153 ? -19.934 17.836 37.410 1.00 95.56 153 LEU A N 1
ATOM 1239 C CA . LEU A 1 153 ? -19.381 18.476 36.215 1.00 95.56 153 LEU A CA 1
ATOM 1240 C C . LEU A 1 153 ? -18.554 19.733 36.539 1.00 95.56 153 LEU A C 1
ATOM 1242 O O . LEU A 1 153 ? -17.434 19.866 36.045 1.00 95.56 153 LEU A O 1
ATOM 1246 N N . ASP A 1 154 ? -19.074 20.626 37.381 1.00 94.88 154 ASP A N 1
ATOM 1247 C CA . ASP A 1 154 ? -18.379 21.868 37.741 1.00 94.88 154 ASP A CA 1
ATOM 1248 C C . ASP A 1 154 ? -17.113 21.592 38.555 1.00 94.88 154 ASP A C 1
ATOM 1250 O O . ASP A 1 154 ? -16.069 22.193 38.307 1.00 94.88 154 ASP A O 1
ATOM 1254 N N . GLU A 1 155 ? -17.168 20.637 39.489 1.00 96.81 155 GLU A N 1
ATOM 1255 C CA . GLU A 1 155 ? -15.988 20.201 40.238 1.00 96.81 155 GLU A CA 1
ATOM 1256 C C . GLU A 1 155 ? -14.910 19.660 39.29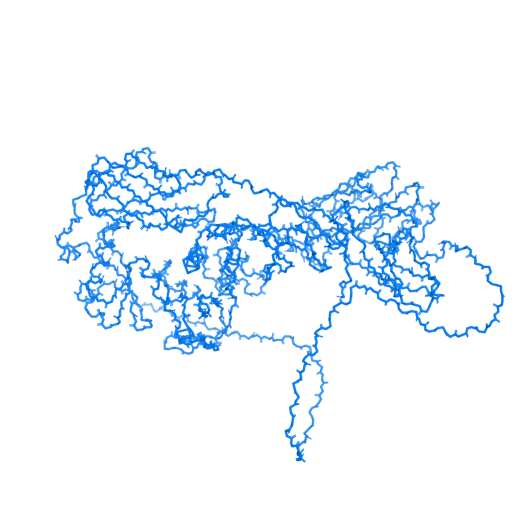4 1.00 96.81 155 GLU A C 1
ATOM 1258 O O . GLU A 1 155 ? -13.766 20.102 39.369 1.00 96.81 155 GLU A O 1
ATOM 1263 N N . TYR A 1 156 ? -15.270 18.755 38.376 1.00 96.69 156 TYR A N 1
ATOM 1264 C CA . TYR A 1 156 ? -14.336 18.164 37.415 1.00 96.69 156 TYR A CA 1
ATOM 1265 C C . TYR A 1 156 ? -13.714 19.221 36.499 1.00 96.69 156 TYR A C 1
ATOM 1267 O O . TYR A 1 156 ? -12.503 19.225 36.275 1.00 96.69 156 TYR A O 1
ATOM 1275 N N . ASN A 1 157 ? -14.526 20.150 35.991 1.00 94.62 157 ASN A N 1
ATOM 1276 C CA . ASN A 1 157 ? -14.053 21.203 35.100 1.00 94.62 157 ASN A CA 1
ATOM 1277 C C . ASN A 1 157 ? -13.150 22.240 35.790 1.00 94.62 157 ASN A C 1
ATOM 1279 O O . ASN A 1 157 ? -12.454 22.986 35.104 1.00 94.62 157 ASN A O 1
ATOM 1283 N N . ASN A 1 158 ? -13.108 22.273 37.118 1.00 95.62 158 ASN A N 1
ATOM 1284 C CA . ASN A 1 158 ? -12.169 23.107 37.864 1.00 95.62 158 ASN A CA 1
ATOM 1285 C C . ASN A 1 158 ? -10.885 22.355 38.266 1.00 95.62 158 ASN A C 1
ATOM 1287 O O . ASN A 1 158 ? -9.960 22.966 38.800 1.00 95.62 158 ASN A O 1
ATOM 1291 N N . LEU A 1 159 ? -10.779 21.048 37.991 1.00 95.69 159 LEU A N 1
ATOM 1292 C CA . LEU A 1 159 ? -9.573 20.275 38.287 1.00 95.69 159 LEU A CA 1
ATOM 1293 C C . LEU A 1 159 ? -8.446 20.597 37.304 1.00 95.69 159 LEU A C 1
ATOM 1295 O O . LEU A 1 159 ? -8.578 20.409 36.095 1.00 95.69 159 LEU A O 1
ATOM 1299 N N . ALA A 1 160 ? -7.273 20.941 37.834 1.00 92.25 160 ALA A N 1
ATOM 1300 C CA . ALA A 1 160 ? -6.048 21.043 37.039 1.00 92.25 160 ALA A CA 1
ATOM 1301 C C . ALA A 1 160 ? -5.576 19.681 36.487 1.00 92.25 160 ALA A C 1
ATOM 1303 O O . ALA A 1 160 ? -4.866 19.635 35.487 1.00 92.25 160 ALA A O 1
ATOM 1304 N N . SER A 1 161 ? -5.964 18.566 37.121 1.00 90.19 161 SER A N 1
ATOM 1305 C CA . SER A 1 161 ? -5.571 17.209 36.714 1.00 90.19 161 SER A CA 1
ATOM 1306 C C . SER A 1 161 ? -6.396 16.627 35.564 1.00 90.19 161 SER A C 1
ATOM 1308 O O . SER A 1 161 ? -6.030 15.565 35.047 1.00 90.19 161 SER A O 1
ATOM 1310 N N . ARG A 1 162 ? -7.503 17.283 35.179 1.00 93.50 162 ARG A N 1
ATOM 1311 C CA . ARG A 1 162 ? -8.430 16.775 34.161 1.00 93.50 162 ARG A CA 1
ATOM 1312 C C . ARG A 1 162 ? -7.721 16.569 32.826 1.00 93.50 162 ARG A C 1
ATOM 1314 O O . ARG A 1 162 ? -6.863 17.354 32.428 1.00 93.50 162 ARG A O 1
ATOM 1321 N N . LYS A 1 163 ? -8.125 15.526 32.105 1.00 92.56 163 LYS A N 1
ATOM 1322 C CA . LYS A 1 163 ? -7.631 15.234 30.747 1.00 92.56 163 LYS A CA 1
ATOM 1323 C C . LYS A 1 163 ? -8.658 15.577 29.670 1.00 92.56 163 LYS A C 1
ATOM 1325 O O . LYS A 1 163 ? -8.317 15.659 28.488 1.00 92.56 163 LYS A O 1
ATOM 1330 N N . LEU A 1 164 ? -9.905 15.792 30.081 1.00 96.00 164 LEU A N 1
ATOM 1331 C CA . LEU A 1 164 ? -11.040 16.060 29.215 1.00 96.00 164 LEU A CA 1
ATOM 1332 C C . LEU A 1 164 ? -11.642 17.421 29.564 1.00 96.00 164 LEU A C 1
ATOM 1334 O O . LEU A 1 164 ? -11.729 17.793 30.730 1.00 96.00 164 LEU A O 1
ATOM 1338 N N . ASN A 1 165 ? -12.100 18.139 28.546 1.00 95.62 165 ASN A N 1
ATOM 1339 C CA . ASN A 1 165 ? -13.097 19.189 28.707 1.00 95.62 165 ASN A CA 1
ATOM 1340 C C . ASN A 1 165 ? -14.458 18.575 28.418 1.00 95.62 165 ASN A C 1
ATOM 1342 O O . ASN A 1 165 ? -14.620 17.944 27.373 1.00 95.62 165 ASN A O 1
ATOM 1346 N N . ILE A 1 166 ? -15.416 18.763 29.323 1.00 95.94 166 ILE A N 1
ATOM 1347 C CA . ILE A 1 166 ? -16.770 18.228 29.181 1.00 95.94 166 ILE A CA 1
ATOM 1348 C C . ILE A 1 166 ? -17.756 19.389 29.310 1.00 95.94 166 ILE A C 1
ATOM 1350 O O . ILE A 1 166 ? -17.695 20.152 30.273 1.00 95.94 166 ILE A O 1
ATOM 1354 N N . SER A 1 167 ? -18.654 19.547 28.339 1.00 94.94 167 SER A N 1
ATOM 1355 C CA . SER A 1 167 ? -19.756 20.508 28.435 1.00 94.94 167 SER A CA 1
ATOM 1356 C C . SER A 1 167 ? -20.963 19.905 29.160 1.00 94.94 167 SER A C 1
ATOM 1358 O O . SER A 1 167 ? -21.158 18.689 29.190 1.00 94.94 167 SER A O 1
ATOM 1360 N N . ASN A 1 168 ? -21.845 20.765 29.668 1.00 91.69 168 ASN A N 1
ATOM 1361 C CA . ASN A 1 168 ? -23.139 20.357 30.230 1.00 91.69 168 ASN A CA 1
ATOM 1362 C C . ASN A 1 168 ? -24.104 19.759 29.185 1.00 91.69 168 ASN A C 1
ATOM 1364 O O . ASN A 1 168 ? -25.083 19.115 29.551 1.00 91.69 168 ASN A O 1
ATOM 1368 N N . THR A 1 169 ? -23.807 19.924 27.893 1.00 94.06 169 THR A N 1
ATOM 1369 C CA . THR A 1 169 ? -24.517 19.293 26.772 1.00 94.06 169 THR A CA 1
ATOM 1370 C C . THR A 1 169 ? -23.904 17.962 26.331 1.00 94.06 169 THR A C 1
ATOM 1372 O O . THR A 1 169 ? -24.414 17.338 25.401 1.00 94.06 169 THR A O 1
ATOM 1375 N N . GLY A 1 170 ? -22.828 17.502 26.980 1.00 92.12 170 GLY A N 1
ATOM 1376 C CA . GLY A 1 170 ? -22.178 16.223 26.685 1.00 92.12 170 GLY A CA 1
ATOM 1377 C C . GLY A 1 170 ? -21.108 16.268 25.591 1.00 92.12 170 GLY A C 1
ATOM 1378 O O . GLY A 1 170 ? -20.710 15.215 25.102 1.00 92.12 170 GLY A O 1
ATOM 1379 N N . PHE A 1 171 ? -20.623 17.443 25.186 1.00 96.25 171 PHE A N 1
ATOM 1380 C CA . PHE A 1 171 ? -19.491 17.551 24.264 1.00 96.25 171 PHE A CA 1
ATOM 1381 C C . PHE A 1 171 ? -18.176 17.340 25.023 1.00 96.25 171 PHE A C 1
ATOM 1383 O O . PHE A 1 171 ? -17.854 18.102 25.936 1.00 96.25 171 PHE A O 1
ATOM 1390 N N . ILE A 1 172 ? -17.419 16.309 24.649 1.00 96.94 172 ILE A N 1
ATOM 1391 C CA . ILE A 1 172 ? -16.141 15.934 25.259 1.00 96.94 172 ILE A CA 1
ATOM 1392 C C . ILE A 1 172 ? -15.004 16.271 24.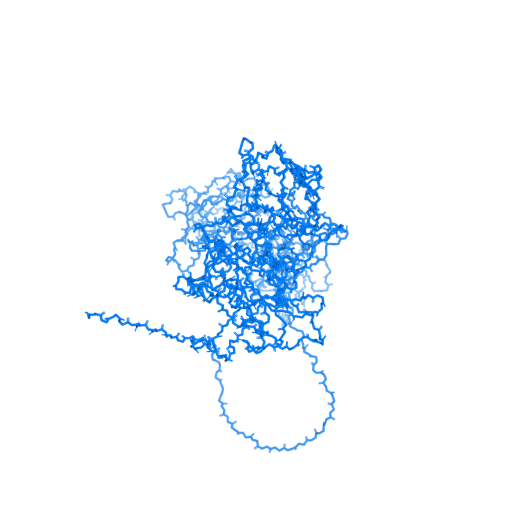298 1.00 96.94 172 ILE A C 1
ATOM 1394 O O . ILE A 1 172 ? -15.048 15.885 23.134 1.00 96.94 172 ILE A O 1
ATOM 1398 N N . THR A 1 173 ? -13.944 16.919 24.779 1.00 96.81 173 THR A N 1
ATOM 1399 C CA . THR A 1 173 ? -12.691 17.107 24.028 1.00 96.81 173 THR A CA 1
ATOM 1400 C C . THR A 1 173 ? -11.500 16.659 24.863 1.00 96.81 173 THR A C 1
ATOM 1402 O O . THR A 1 173 ? -11.374 17.044 26.023 1.00 96.81 173 THR A O 1
ATOM 1405 N N . CYS A 1 174 ? -10.600 15.872 24.275 1.00 95.25 174 CYS A N 1
ATOM 1406 C CA . CYS A 1 174 ? -9.363 15.455 24.929 1.00 95.25 174 CYS A CA 1
ATOM 1407 C C . CYS A 1 174 ? -8.322 16.579 24.866 1.00 95.25 174 CYS A C 1
ATOM 1409 O O . CYS A 1 174 ? -7.867 16.956 23.784 1.00 95.25 174 CYS A O 1
ATOM 1411 N N . ILE A 1 175 ? -7.929 17.107 26.024 1.00 94.38 175 ILE A N 1
ATOM 1412 C CA . ILE A 1 175 ? -7.014 18.254 26.145 1.00 94.38 175 ILE A CA 1
ATOM 1413 C C . ILE A 1 175 ? -5.562 17.794 25.981 1.00 94.38 175 ILE A C 1
ATOM 1415 O O . ILE A 1 175 ? -4.740 18.461 25.347 1.00 94.38 175 ILE A O 1
ATOM 1419 N N . GLU A 1 176 ? -5.251 16.616 26.516 1.00 91.44 176 GLU A N 1
ATOM 1420 C CA . GLU A 1 176 ? -3.917 16.034 26.475 1.00 91.44 176 GLU A CA 1
ATOM 1421 C C . GLU A 1 176 ? -3.950 14.505 26.516 1.00 91.44 176 GLU A C 1
ATOM 1423 O O . GLU A 1 176 ? -4.914 13.903 26.981 1.00 91.44 176 GLU A O 1
ATOM 1428 N N . ASN A 1 177 ? -2.885 13.885 26.005 1.00 90.00 177 ASN A N 1
ATOM 1429 C CA . ASN A 1 177 ? -2.689 12.440 26.072 1.00 90.00 177 ASN A CA 1
ATOM 1430 C C . ASN A 1 177 ? -2.161 12.035 27.450 1.00 90.00 177 ASN A C 1
ATOM 1432 O O . ASN A 1 177 ? -1.499 12.818 28.132 1.00 90.00 177 ASN A O 1
ATOM 1436 N N . SER A 1 178 ? -2.366 10.772 27.814 1.00 87.00 178 SER A N 1
ATOM 1437 C CA . SER A 1 178 ? -1.717 10.193 28.986 1.00 87.00 178 SER A CA 1
ATOM 1438 C C . SER A 1 178 ? -0.190 10.117 28.767 1.00 87.00 178 SER A C 1
ATOM 1440 O O . SER A 1 178 ? 0.249 9.713 27.681 1.00 87.00 178 SER A O 1
ATOM 1442 N N . PRO A 1 179 ? 0.646 10.518 29.747 1.00 82.81 179 PRO A N 1
ATOM 1443 C CA . PRO A 1 179 ? 2.101 10.424 29.636 1.00 82.81 179 PRO A CA 1
ATOM 1444 C C . PRO A 1 179 ? 2.581 8.994 29.363 1.00 82.81 179 PRO A C 1
ATOM 1446 O O . PRO A 1 179 ? 2.005 8.024 29.853 1.00 82.81 179 PRO A O 1
ATOM 1449 N N . SER A 1 180 ? 3.695 8.848 28.642 1.00 80.19 180 SER A N 1
ATOM 1450 C CA . SER A 1 180 ? 4.296 7.530 28.377 1.00 80.19 180 SER A CA 1
ATOM 1451 C C . SER A 1 180 ? 4.770 6.812 29.647 1.00 80.19 180 SER A C 1
ATOM 1453 O O . SER A 1 180 ? 4.824 5.585 29.668 1.00 80.19 180 SER A O 1
ATOM 1455 N N . SER A 1 181 ? 5.065 7.556 30.721 1.00 79.62 181 SER A N 1
ATOM 1456 C CA . SER A 1 181 ? 5.478 7.011 32.020 1.00 79.62 181 SER A CA 1
ATOM 1457 C C . SER A 1 181 ? 4.376 6.241 32.755 1.00 79.62 181 SER A C 1
ATOM 1459 O O . SER A 1 181 ? 4.669 5.537 33.719 1.00 79.62 181 SER A O 1
ATOM 1461 N N . TRP A 1 182 ? 3.114 6.350 32.336 1.00 74.31 182 TRP A N 1
ATOM 1462 C CA . TRP A 1 182 ? 2.021 5.619 32.970 1.00 74.31 182 TRP A CA 1
ATOM 1463 C C . TRP A 1 182 ? 1.992 4.170 32.479 1.00 74.31 182 TRP A C 1
ATOM 1465 O O . TRP A 1 182 ? 2.167 3.892 31.291 1.00 74.31 182 TRP A O 1
ATOM 1475 N N . MET A 1 183 ? 1.754 3.218 33.388 1.00 60.97 183 MET A N 1
ATOM 1476 C CA . MET A 1 183 ? 1.729 1.787 33.047 1.00 60.97 183 MET A CA 1
ATOM 1477 C C . MET A 1 183 ? 0.596 1.431 32.074 1.00 60.97 183 MET A C 1
ATOM 1479 O O . MET A 1 183 ? 0.803 0.578 31.216 1.00 60.97 183 MET A O 1
ATOM 1483 N N . ASN A 1 184 ? -0.536 2.146 32.091 1.00 75.44 184 ASN A N 1
ATOM 1484 C CA . ASN A 1 184 ? -1.720 1.877 31.260 1.00 75.44 184 ASN A CA 1
ATOM 1485 C C . ASN A 1 184 ? -2.318 3.158 30.656 1.00 75.44 184 ASN A C 1
ATOM 1487 O O . ASN A 1 184 ? -1.953 4.257 31.074 1.00 75.44 184 ASN A O 1
ATOM 1491 N N . ASP A 1 185 ? -3.191 3.000 29.650 1.00 82.31 185 ASP A N 1
ATOM 1492 C CA . ASP A 1 185 ? -4.099 4.071 29.219 1.00 82.31 185 ASP A CA 1
ATOM 1493 C C . ASP A 1 185 ? -4.871 4.617 30.433 1.00 82.31 185 ASP A C 1
ATOM 1495 O O . ASP A 1 185 ? -5.036 3.930 31.447 1.00 82.31 185 ASP A O 1
ATOM 1499 N N . TYR A 1 186 ? -5.337 5.858 30.331 1.00 87.25 186 TYR A N 1
ATOM 1500 C CA . TYR A 1 186 ? -6.077 6.499 31.407 1.00 87.25 186 TYR A CA 1
ATOM 1501 C C . TYR A 1 186 ? -7.577 6.436 31.162 1.00 87.25 186 TYR A C 1
ATOM 1503 O O . TYR A 1 186 ? -8.022 6.796 30.082 1.00 87.25 186 TYR A O 1
ATOM 1511 N N . ASP A 1 187 ? -8.355 6.038 32.163 1.00 91.50 187 ASP A N 1
ATOM 1512 C CA . ASP A 1 187 ? -9.805 5.922 32.041 1.00 91.50 187 ASP A CA 1
ATOM 1513 C C . ASP A 1 187 ? -10.514 6.895 32.986 1.00 91.50 187 ASP A C 1
ATOM 1515 O O . ASP A 1 187 ? -10.388 6.774 34.206 1.00 91.50 187 ASP A O 1
ATOM 1519 N N . ASP A 1 188 ? -11.326 7.784 32.419 1.00 93.69 188 ASP A N 1
ATOM 1520 C CA . ASP A 1 188 ? -12.393 8.477 33.141 1.00 93.69 188 ASP A CA 1
ATOM 1521 C C . ASP A 1 188 ? -13.725 7.751 32.888 1.00 93.69 188 ASP A C 1
ATOM 1523 O O . ASP A 1 188 ? -13.944 7.173 31.820 1.00 93.69 188 ASP A O 1
ATOM 1527 N N . TYR A 1 189 ? -14.644 7.783 33.856 1.00 92.75 189 TYR A N 1
ATOM 1528 C CA . TYR A 1 189 ? -16.009 7.271 33.666 1.00 92.75 189 TYR A CA 1
ATOM 1529 C C . TYR A 1 189 ? -17.019 8.373 33.936 1.00 92.75 189 TYR A C 1
ATOM 1531 O O . TYR A 1 189 ? -17.045 8.941 35.023 1.00 92.75 189 TYR A O 1
ATOM 1539 N N . LEU A 1 190 ? -17.877 8.654 32.969 1.00 93.75 190 LEU A N 1
ATOM 1540 C CA . LEU A 1 190 ? -18.975 9.596 33.117 1.00 93.75 190 LEU A CA 1
ATOM 1541 C C . LEU A 1 190 ? -20.219 8.825 33.540 1.00 93.75 190 LEU A C 1
ATOM 1543 O O . LEU A 1 190 ? -20.502 7.771 32.975 1.00 93.75 190 LEU A O 1
ATOM 1547 N N . TRP A 1 191 ? -20.960 9.369 34.496 1.00 91.88 191 TRP A N 1
ATOM 1548 C CA . TRP A 1 191 ? -22.238 8.870 34.974 1.00 91.88 191 TRP A CA 1
ATOM 1549 C C . TRP A 1 191 ? -23.317 9.929 34.752 1.00 91.88 191 TRP A C 1
ATOM 1551 O O . TRP A 1 191 ? -23.183 11.048 35.240 1.00 91.88 191 TRP A O 1
ATOM 1561 N N . ILE A 1 192 ? -24.373 9.595 34.011 1.00 91.75 192 ILE A N 1
ATOM 1562 C CA . ILE A 1 192 ? -25.443 10.531 33.627 1.00 91.75 192 ILE A CA 1
ATOM 1563 C C . ILE A 1 192 ? -26.734 10.104 34.312 1.00 91.75 192 ILE A C 1
ATOM 1565 O O . ILE A 1 192 ? -27.339 9.116 33.920 1.00 91.75 192 ILE A O 1
ATOM 1569 N N . ARG A 1 193 ? -27.187 10.835 35.323 1.00 90.81 193 ARG A N 1
ATOM 1570 C CA . ARG A 1 193 ? -28.482 10.570 35.951 1.00 90.81 193 ARG A CA 1
ATOM 1571 C C . ARG A 1 193 ? -29.585 11.290 35.194 1.00 90.81 193 ARG A C 1
ATOM 1573 O O . ARG A 1 193 ? -29.529 12.506 35.083 1.00 90.81 193 ARG A O 1
ATOM 1580 N N . GLU A 1 194 ? -30.605 10.577 34.735 1.00 89.81 194 GLU A N 1
ATOM 1581 C CA . GLU A 1 194 ? -31.860 11.188 34.287 1.00 89.81 194 GLU A CA 1
ATOM 1582 C C . GLU A 1 194 ? -32.763 11.436 35.502 1.00 89.81 194 GLU A C 1
ATOM 1584 O O . GLU A 1 194 ? -33.150 10.495 36.195 1.00 89.81 194 GLU A O 1
ATOM 1589 N N . LYS A 1 195 ? -33.101 12.701 35.778 1.00 88.50 195 LYS A N 1
ATOM 1590 C CA . LYS A 1 195 ? -33.801 13.088 37.017 1.00 88.50 195 LYS A CA 1
ATOM 1591 C C . LYS A 1 195 ? -35.222 12.536 37.107 1.00 88.50 195 LYS A C 1
ATOM 1593 O O . LYS A 1 195 ? -35.667 12.188 38.194 1.00 88.50 195 LYS A O 1
ATOM 1598 N N . SER A 1 196 ? -35.932 12.457 35.982 1.00 87.00 196 SER A N 1
ATOM 1599 C CA . SER A 1 196 ? -37.343 12.044 35.939 1.00 87.00 196 SER A CA 1
ATOM 1600 C C . SER A 1 196 ? -37.552 10.560 36.240 1.00 87.00 196 SER A C 1
ATOM 1602 O O . SER A 1 196 ? -38.557 10.196 36.841 1.00 87.00 196 SER A O 1
ATOM 1604 N N . THR A 1 197 ? -36.610 9.710 35.831 1.00 83.00 197 THR A N 1
ATOM 1605 C CA . THR A 1 197 ? -36.699 8.247 35.967 1.00 83.00 197 THR A CA 1
ATOM 1606 C C . THR A 1 197 ? -35.729 7.688 37.004 1.00 83.00 197 THR A C 1
ATOM 1608 O O . THR A 1 197 ? -35.817 6.513 37.346 1.00 83.00 197 THR A O 1
ATOM 1611 N N . ASN A 1 198 ? -34.790 8.507 37.490 1.00 83.88 198 ASN A N 1
ATOM 1612 C CA . ASN A 1 198 ? -33.664 8.088 38.324 1.00 83.88 198 ASN A CA 1
ATOM 1613 C C . ASN A 1 198 ? -32.792 6.989 37.667 1.00 83.88 198 ASN A C 1
ATOM 1615 O O . ASN A 1 198 ? -32.224 6.131 38.342 1.00 83.88 198 ASN A O 1
ATOM 1619 N N . SER A 1 199 ? -32.679 7.011 36.334 1.00 81.69 199 SER A N 1
ATOM 1620 C CA . SER A 1 199 ? -31.836 6.098 35.543 1.00 81.69 199 SER A CA 1
ATOM 1621 C C . SER A 1 199 ? -30.391 6.606 35.426 1.00 81.69 199 SER A C 1
ATOM 1623 O O . SER A 1 199 ? -30.192 7.810 35.286 1.00 81.69 199 SER A O 1
ATOM 1625 N N . TYR A 1 200 ? -29.378 5.721 35.441 1.00 85.25 200 TYR A N 1
ATOM 1626 C CA . TYR A 1 200 ? -27.950 6.096 35.533 1.00 85.25 200 TYR A CA 1
ATOM 1627 C C . TYR A 1 200 ? -27.066 5.674 34.352 1.00 85.25 200 TYR A C 1
ATOM 1629 O O . TYR A 1 200 ? -26.354 4.676 34.390 1.00 85.25 200 TYR A O 1
ATOM 1637 N N . PHE A 1 201 ? -27.041 6.539 33.341 1.00 85.19 201 PHE A N 1
ATOM 1638 C CA . PHE A 1 201 ? -26.036 6.722 32.291 1.00 85.19 201 PHE A CA 1
ATOM 1639 C C . PHE A 1 201 ? -24.631 6.252 32.635 1.00 85.19 201 PHE A C 1
ATOM 1641 O O . PHE A 1 201 ? -24.151 6.775 33.631 1.00 85.19 201 PHE A O 1
ATOM 1648 N N . SER A 1 202 ? -23.905 5.432 31.867 1.00 86.94 202 SER A N 1
ATOM 1649 C CA . SER A 1 202 ? -22.443 5.453 32.032 1.00 86.94 202 SER A CA 1
ATOM 1650 C C . SER A 1 202 ? -21.656 5.329 30.735 1.00 86.94 202 SER A C 1
ATOM 1652 O O . SER A 1 202 ? -22.001 4.518 29.884 1.00 86.94 202 SER A O 1
ATOM 1654 N N . LEU A 1 203 ? -20.582 6.110 30.614 1.00 88.19 203 LEU A N 1
ATOM 1655 C CA . LEU A 1 203 ? -19.666 6.133 29.474 1.00 88.19 203 LEU A CA 1
ATOM 1656 C C . LEU A 1 203 ? -18.226 6.060 29.982 1.00 88.19 203 LEU A C 1
ATOM 1658 O O . LEU A 1 203 ? -17.800 6.902 30.770 1.00 88.19 203 LEU A O 1
ATOM 1662 N N . LYS A 1 204 ? -17.456 5.087 29.503 1.00 90.19 204 LYS A N 1
ATOM 1663 C CA . LYS A 1 204 ? -16.012 5.011 29.722 1.00 90.19 204 LYS A CA 1
ATOM 1664 C C . LYS A 1 204 ? -15.275 5.855 28.677 1.00 90.19 204 LYS A C 1
ATOM 1666 O O . LYS A 1 204 ? -15.464 5.665 27.479 1.00 90.19 204 LYS A O 1
ATOM 1671 N N . VAL A 1 205 ? -14.386 6.743 29.104 1.00 93.62 205 VAL A N 1
ATOM 1672 C CA . VAL A 1 205 ? -13.534 7.541 28.216 1.00 93.62 205 VAL A CA 1
ATOM 1673 C C . VAL A 1 205 ? -12.077 7.185 28.470 1.00 93.62 205 VAL A C 1
ATOM 1675 O O . VAL A 1 205 ? -11.503 7.559 29.489 1.00 93.62 205 VAL A O 1
ATOM 1678 N N . THR A 1 206 ? -11.475 6.473 27.523 1.00 93.19 206 THR A N 1
ATOM 1679 C CA . THR A 1 206 ? -10.057 6.115 27.557 1.00 93.19 206 THR A CA 1
ATOM 1680 C C . THR A 1 206 ? -9.225 7.199 26.875 1.00 93.19 206 THR A C 1
ATOM 1682 O O . THR A 1 206 ? -9.291 7.381 25.659 1.00 93.19 206 THR A O 1
ATOM 1685 N N . VAL A 1 207 ? -8.411 7.908 27.645 1.00 92.50 207 VAL A N 1
ATOM 1686 C CA . VAL A 1 207 ? -7.391 8.834 27.155 1.00 92.50 207 VAL A CA 1
ATOM 1687 C C . VAL A 1 207 ? -6.124 8.054 26.829 1.00 92.50 207 VAL A C 1
ATOM 1689 O O . VAL A 1 207 ? -5.486 7.449 27.696 1.00 92.50 207 VAL A O 1
ATOM 1692 N N . LYS A 1 208 ? -5.757 8.084 25.549 1.00 89.31 208 LYS A N 1
ATOM 1693 C CA . LYS A 1 208 ? -4.643 7.308 25.006 1.00 89.31 208 LYS A CA 1
ATOM 1694 C C . LYS A 1 208 ? -3.293 7.809 25.493 1.00 89.31 208 LYS A C 1
ATOM 1696 O O . LYS A 1 208 ? -3.080 9.016 25.640 1.00 89.31 208 LYS A O 1
ATOM 1701 N N . LYS A 1 209 ? -2.347 6.884 25.675 1.00 89.19 209 LYS A N 1
ATOM 1702 C CA . LYS A 1 209 ? -0.935 7.244 25.862 1.00 89.19 209 LYS A CA 1
ATOM 1703 C C . LYS A 1 209 ? -0.372 7.987 24.655 1.00 89.19 209 LYS A C 1
ATOM 1705 O O . LYS A 1 209 ? -0.762 7.710 23.522 1.00 89.19 209 LYS A O 1
ATOM 1710 N N . VAL A 1 210 ? 0.620 8.849 24.889 1.00 84.31 210 VAL A N 1
ATOM 1711 C CA . VAL A 1 210 ? 1.355 9.555 23.821 1.00 84.31 210 VAL A CA 1
ATOM 1712 C C . VAL A 1 210 ? 1.868 8.588 22.747 1.00 84.31 210 VAL A C 1
ATOM 1714 O O . VAL A 1 210 ? 1.627 8.825 21.567 1.00 84.31 210 VAL A O 1
ATOM 1717 N N . ASP A 1 211 ? 2.503 7.479 23.136 1.00 81.00 211 ASP A N 1
ATOM 1718 C CA . ASP A 1 211 ? 3.070 6.518 22.178 1.00 81.00 211 ASP A CA 1
ATOM 1719 C C . ASP A 1 211 ? 1.992 5.778 21.374 1.00 81.00 211 ASP A C 1
ATOM 1721 O O . ASP A 1 211 ? 2.174 5.520 20.185 1.00 81.00 211 ASP A O 1
ATOM 1725 N N . GLN A 1 212 ? 0.853 5.460 22.000 1.00 80.25 212 GLN A N 1
ATOM 1726 C CA . GLN A 1 212 ? -0.259 4.805 21.315 1.00 80.25 212 GLN A CA 1
ATOM 1727 C C . GLN A 1 212 ? -0.965 5.765 20.354 1.00 80.25 212 GLN A C 1
ATOM 1729 O O . GLN A 1 212 ? -1.219 5.393 19.216 1.00 80.25 212 GLN A O 1
ATOM 1734 N N . ALA A 1 213 ? -1.220 7.004 20.775 1.00 80.25 213 ALA A N 1
ATOM 1735 C CA . ALA A 1 213 ? -1.774 8.039 19.907 1.00 80.25 213 ALA A CA 1
ATOM 1736 C C . ALA A 1 213 ? -0.852 8.320 18.709 1.00 80.25 213 ALA A C 1
ATOM 1738 O O . ALA A 1 213 ? -1.320 8.459 17.579 1.00 80.25 213 ALA A O 1
ATOM 1739 N N . TYR A 1 214 ? 0.466 8.359 18.943 1.00 82.12 214 TYR A N 1
ATOM 1740 C CA . TYR A 1 214 ? 1.457 8.460 17.875 1.00 82.12 214 TYR A CA 1
ATOM 1741 C C . TYR A 1 214 ? 1.362 7.265 16.923 1.00 82.12 214 TYR A C 1
ATOM 1743 O O . TYR A 1 214 ? 1.256 7.470 15.719 1.00 82.12 214 TYR A O 1
ATOM 1751 N N . LEU A 1 215 ? 1.336 6.032 17.442 1.00 80.19 215 LEU A N 1
ATOM 1752 C CA . LEU A 1 215 ? 1.215 4.821 16.627 1.00 80.19 215 LEU A CA 1
ATOM 1753 C C . LEU A 1 215 ? -0.087 4.788 15.811 1.00 80.19 215 LEU A C 1
ATOM 1755 O O . LEU A 1 215 ? -0.051 4.429 14.639 1.00 80.19 215 LEU A O 1
ATOM 1759 N N . GLU A 1 216 ? -1.221 5.172 16.396 1.00 79.81 216 GLU A N 1
ATOM 1760 C CA . GLU A 1 216 ? -2.520 5.219 15.715 1.00 79.81 216 GLU A CA 1
ATOM 1761 C C . GLU A 1 216 ? -2.511 6.231 14.564 1.00 79.81 216 GLU A C 1
ATOM 1763 O O . GLU A 1 216 ? -2.856 5.871 13.439 1.00 79.81 216 GLU A O 1
ATOM 1768 N N . ALA A 1 217 ? -2.033 7.457 14.805 1.00 81.88 217 ALA A N 1
ATOM 1769 C CA . ALA A 1 217 ? -1.890 8.472 13.759 1.00 81.88 217 ALA A CA 1
ATOM 1770 C C . ALA A 1 217 ? -0.914 8.026 12.657 1.00 81.88 217 ALA A C 1
ATOM 1772 O O . ALA A 1 217 ? -1.114 8.292 11.471 1.00 81.88 217 ALA A O 1
ATOM 1773 N N . PHE A 1 218 ? 0.145 7.320 13.047 1.00 82.88 218 PHE A N 1
ATOM 1774 C CA . PHE A 1 218 ? 1.140 6.785 12.133 1.00 82.88 218 PHE A CA 1
ATOM 1775 C C . PHE A 1 218 ? 0.566 5.669 11.245 1.00 82.88 218 PHE A C 1
ATOM 1777 O O . PHE A 1 218 ? 0.796 5.657 10.034 1.00 82.88 218 PHE A O 1
ATOM 1784 N N . ILE A 1 219 ? -0.241 4.773 11.824 1.00 83.62 219 ILE A N 1
ATOM 1785 C CA . ILE A 1 219 ? -0.987 3.737 11.100 1.00 83.62 219 ILE A CA 1
ATOM 1786 C C . ILE A 1 219 ? -2.013 4.368 10.155 1.00 83.62 219 ILE A C 1
ATOM 1788 O O . ILE A 1 219 ? -2.075 3.992 8.988 1.00 83.62 219 ILE A O 1
ATOM 1792 N N . GLU A 1 220 ? -2.792 5.343 10.626 1.00 82.19 220 GLU A N 1
ATOM 1793 C CA . GLU A 1 220 ? -3.797 6.048 9.822 1.00 82.19 220 GLU A CA 1
ATOM 1794 C C . GLU A 1 220 ? -3.168 6.682 8.575 1.00 82.19 220 GLU A C 1
ATOM 1796 O O . GLU A 1 220 ? -3.614 6.435 7.452 1.00 82.19 220 GLU A O 1
ATOM 1801 N N . LYS A 1 221 ? -2.063 7.413 8.761 1.00 85.81 221 LYS A N 1
ATOM 1802 C CA . LYS A 1 221 ? -1.323 8.041 7.663 1.00 85.81 221 LYS A CA 1
ATOM 1803 C C . LYS A 1 221 ? -0.719 7.016 6.698 1.00 85.81 221 LYS A C 1
ATOM 1805 O O . LYS A 1 221 ? -0.763 7.206 5.483 1.00 85.81 221 LYS A O 1
ATOM 1810 N N . GLY A 1 222 ? -0.170 5.914 7.213 1.00 87.69 222 GLY A N 1
ATOM 1811 C CA . GLY A 1 222 ? 0.348 4.840 6.365 1.00 87.69 222 GLY A CA 1
ATOM 1812 C C . GLY A 1 222 ? -0.752 4.172 5.535 1.00 87.69 222 GLY A C 1
ATOM 1813 O O . GLY A 1 222 ? -0.567 3.983 4.335 1.00 87.69 222 GLY A O 1
ATOM 1814 N N . GLU A 1 223 ? -1.922 3.896 6.126 1.00 82.06 223 GLU A N 1
ATOM 1815 C CA . GLU A 1 223 ? -3.098 3.363 5.418 1.00 82.06 223 GLU A CA 1
ATOM 1816 C C . GLU A 1 223 ? -3.556 4.256 4.264 1.00 82.06 223 GLU A C 1
ATOM 1818 O O . GLU A 1 223 ? -3.869 3.752 3.181 1.00 82.06 223 GLU A O 1
ATOM 1823 N N . GLU A 1 224 ? -3.569 5.572 4.468 1.00 82.94 224 GLU A N 1
ATOM 1824 C CA . GLU A 1 224 ? -3.865 6.534 3.408 1.00 82.94 224 GLU A CA 1
ATOM 1825 C C . GLU A 1 224 ? -2.864 6.407 2.249 1.00 82.94 224 GLU A C 1
ATOM 1827 O O . GLU A 1 224 ? -3.257 6.292 1.084 1.00 82.94 224 GLU A O 1
ATOM 1832 N N . HIS A 1 225 ? -1.564 6.363 2.558 1.00 90.19 225 HIS A N 1
ATOM 1833 C CA . HIS A 1 225 ? -0.524 6.237 1.541 1.00 90.19 225 HIS A CA 1
ATOM 1834 C C . HIS A 1 225 ? -0.607 4.908 0.787 1.00 90.19 225 HIS A C 1
ATOM 1836 O O . HIS A 1 225 ? -0.574 4.925 -0.444 1.00 90.19 225 HIS A O 1
ATOM 1842 N N . PHE A 1 226 ? -0.785 3.774 1.476 1.00 85.62 226 PHE A N 1
ATOM 1843 C CA . PHE A 1 226 ? -0.913 2.467 0.823 1.00 85.62 226 PHE A CA 1
ATOM 1844 C C . PHE A 1 226 ? -2.045 2.453 -0.204 1.00 85.62 226 PHE A C 1
ATOM 1846 O O . PHE A 1 226 ? -1.840 2.009 -1.332 1.00 85.62 226 PHE A O 1
ATOM 1853 N N . LYS A 1 227 ? -3.229 2.956 0.165 1.00 81.56 227 LYS A N 1
ATOM 1854 C CA . LYS A 1 227 ? -4.406 2.962 -0.717 1.00 81.56 227 LYS A CA 1
ATOM 1855 C C . LYS A 1 227 ? -4.235 3.908 -1.896 1.00 81.56 227 LYS A C 1
ATOM 1857 O O . LYS A 1 227 ? -4.567 3.537 -3.021 1.00 81.56 227 LYS A O 1
ATOM 1862 N N . ARG A 1 228 ? -3.684 5.102 -1.661 1.00 86.06 228 ARG A N 1
ATOM 1863 C CA . ARG A 1 228 ? -3.391 6.067 -2.729 1.00 86.06 228 ARG A CA 1
ATOM 1864 C C . ARG A 1 228 ? -2.422 5.473 -3.751 1.00 86.06 228 ARG A C 1
ATOM 1866 O O . ARG A 1 228 ? -2.727 5.440 -4.936 1.00 86.06 228 ARG A O 1
ATOM 1873 N N . ILE A 1 229 ? -1.298 4.923 -3.288 1.00 92.31 229 ILE A N 1
ATOM 1874 C CA . ILE A 1 229 ? -0.286 4.321 -4.168 1.00 92.31 229 ILE A CA 1
ATOM 1875 C C . ILE A 1 229 ? -0.857 3.115 -4.917 1.00 92.31 229 ILE A C 1
ATOM 1877 O O . ILE A 1 229 ? -0.655 2.982 -6.120 1.00 92.31 229 ILE A O 1
ATOM 1881 N N . ALA A 1 230 ? -1.599 2.246 -4.228 1.00 87.75 230 ALA A N 1
ATOM 1882 C CA . ALA A 1 230 ? -2.252 1.103 -4.854 1.00 87.75 230 ALA A CA 1
ATOM 1883 C C . ALA A 1 230 ? -3.227 1.523 -5.962 1.00 87.75 230 ALA A C 1
ATOM 1885 O O . ALA A 1 230 ? -3.291 0.863 -7.001 1.00 87.75 230 ALA A O 1
ATOM 1886 N N . THR A 1 231 ? -3.935 2.641 -5.767 1.00 85.06 231 THR A N 1
ATOM 1887 C CA . THR A 1 231 ? -4.862 3.185 -6.763 1.00 85.06 231 THR A CA 1
ATOM 1888 C C . THR A 1 231 ? -4.133 3.513 -8.063 1.00 85.06 231 THR A C 1
ATOM 1890 O O . THR A 1 231 ? -4.642 3.124 -9.109 1.00 85.06 231 THR A O 1
ATOM 1893 N N . TYR A 1 232 ? -2.923 4.098 -8.027 1.00 91.94 232 TYR A N 1
ATOM 1894 C CA . TYR A 1 232 ? -2.138 4.373 -9.243 1.00 91.94 232 TYR A CA 1
ATOM 1895 C C . TYR A 1 232 ? -2.003 3.143 -10.145 1.00 91.94 232 TYR A C 1
ATOM 1897 O O . TYR A 1 232 ? -2.170 3.242 -11.355 1.00 91.94 232 TYR A O 1
ATOM 1905 N N . PHE A 1 233 ? -1.746 1.971 -9.568 1.00 92.62 233 PHE A N 1
ATOM 1906 C CA . PHE A 1 233 ? -1.427 0.766 -10.336 1.00 92.62 233 PHE A CA 1
ATOM 1907 C C . PHE A 1 233 ? -2.635 -0.142 -10.599 1.00 92.62 233 PHE A C 1
ATOM 1909 O O . PHE A 1 233 ? -2.514 -1.121 -11.335 1.00 92.62 233 PHE A O 1
ATOM 1916 N N . ALA A 1 234 ? -3.812 0.185 -10.057 1.00 83.56 234 ALA A N 1
ATOM 1917 C CA . ALA A 1 234 ? -5.025 -0.621 -10.207 1.00 83.56 234 ALA A CA 1
ATOM 1918 C C . ALA A 1 234 ? -5.493 -0.769 -11.671 1.00 83.56 234 ALA A C 1
ATOM 1920 O O . ALA A 1 234 ? -6.158 -1.750 -12.000 1.00 83.56 234 ALA A O 1
ATOM 1921 N N . ASN A 1 235 ? -5.103 0.163 -12.553 1.00 80.19 235 ASN A N 1
ATOM 1922 C CA . ASN A 1 235 ? -5.438 0.155 -13.982 1.00 80.19 235 ASN A CA 1
ATOM 1923 C C . ASN A 1 235 ? -4.473 -0.648 -14.872 1.00 80.19 235 ASN A C 1
ATOM 1925 O O . ASN A 1 235 ? -4.680 -0.730 -16.080 1.00 80.19 235 ASN A O 1
ATOM 1929 N N . ILE A 1 236 ? -3.420 -1.245 -14.315 1.00 87.25 236 ILE A N 1
ATOM 1930 C CA . ILE A 1 236 ? -2.470 -2.049 -15.091 1.00 87.25 236 ILE A CA 1
ATOM 1931 C C . ILE A 1 236 ? -2.962 -3.498 -15.105 1.00 87.25 236 ILE A C 1
ATOM 1933 O O . ILE A 1 236 ? -2.833 -4.187 -14.099 1.00 87.25 236 ILE A O 1
ATOM 1937 N N . ASP A 1 237 ? -3.552 -3.982 -16.199 1.00 82.88 237 ASP A N 1
ATOM 1938 C CA . ASP A 1 237 ? -4.215 -5.304 -16.223 1.00 82.88 237 ASP A CA 1
ATOM 1939 C C . ASP A 1 237 ? -3.243 -6.473 -16.082 1.00 82.88 237 ASP A C 1
ATOM 1941 O O . ASP A 1 237 ? -3.503 -7.438 -15.359 1.00 82.88 237 ASP A O 1
ATOM 1945 N N . ASN A 1 238 ? -2.099 -6.388 -16.760 1.00 89.50 238 ASN A N 1
ATOM 1946 C CA . ASN A 1 238 ? -1.105 -7.443 -16.716 1.00 89.50 238 ASN A CA 1
ATOM 1947 C C . ASN A 1 238 ? -0.487 -7.523 -15.307 1.00 89.50 238 ASN A C 1
ATOM 1949 O O . ASN A 1 238 ? 0.172 -6.590 -14.847 1.00 89.50 238 ASN A O 1
ATOM 1953 N N . LYS A 1 239 ? -0.678 -8.664 -14.625 1.00 90.75 239 LYS A N 1
ATOM 1954 C CA . LYS A 1 239 ? -0.190 -8.898 -13.252 1.00 90.75 239 LYS A CA 1
ATOM 1955 C C . LYS A 1 239 ? 1.321 -8.669 -13.109 1.00 90.75 239 LYS A C 1
ATOM 1957 O O . LYS A 1 239 ? 1.760 -8.140 -12.089 1.00 90.75 239 LYS A O 1
ATOM 1962 N N . VAL A 1 240 ? 2.105 -9.054 -14.119 1.00 93.81 240 VAL A N 1
ATOM 1963 C CA . VAL A 1 240 ? 3.568 -8.898 -14.134 1.00 93.81 240 VAL A CA 1
ATOM 1964 C C . VAL A 1 240 ? 3.936 -7.420 -14.238 1.00 93.81 240 VAL A C 1
ATOM 1966 O O . VAL A 1 240 ? 4.739 -6.943 -13.440 1.00 93.81 240 VAL A O 1
ATOM 1969 N N . ASP A 1 241 ? 3.317 -6.679 -15.160 1.00 93.62 241 ASP A N 1
ATOM 1970 C CA . ASP A 1 241 ? 3.551 -5.238 -15.312 1.00 93.62 241 ASP A CA 1
ATOM 1971 C C . ASP A 1 241 ? 3.134 -4.456 -14.066 1.00 93.62 241 ASP A C 1
ATOM 1973 O O . ASP A 1 241 ? 3.883 -3.595 -13.601 1.00 93.62 241 ASP A O 1
ATOM 1977 N N . ARG A 1 242 ? 1.971 -4.785 -13.489 1.00 93.88 242 ARG A N 1
ATOM 1978 C CA . ARG A 1 242 ? 1.472 -4.151 -12.264 1.00 93.88 242 ARG A CA 1
ATOM 1979 C C . ARG A 1 242 ? 2.448 -4.360 -11.115 1.00 93.88 242 ARG A C 1
ATOM 1981 O O . ARG A 1 242 ? 2.818 -3.408 -10.432 1.00 93.88 242 ARG A O 1
ATOM 1988 N N . LEU A 1 243 ? 2.894 -5.600 -10.916 1.00 95.12 243 LEU A N 1
ATOM 1989 C CA . LEU A 1 243 ? 3.843 -5.920 -9.857 1.00 95.12 243 LEU A CA 1
ATOM 1990 C C . LEU A 1 243 ? 5.205 -5.257 -10.086 1.00 95.12 243 LEU A C 1
ATOM 1992 O O . LEU A 1 243 ? 5.815 -4.793 -9.125 1.00 95.12 243 LEU A O 1
ATOM 1996 N N . LEU A 1 244 ? 5.676 -5.184 -11.334 1.00 93.62 244 LEU A N 1
ATOM 1997 C CA . LEU A 1 244 ? 6.912 -4.485 -11.676 1.00 93.62 244 LEU A CA 1
ATOM 1998 C C . LEU A 1 244 ? 6.817 -2.989 -11.345 1.00 93.62 244 LEU A C 1
ATOM 2000 O O . LEU A 1 244 ? 7.736 -2.444 -10.736 1.00 93.62 244 LEU A O 1
ATOM 2004 N N . ALA A 1 245 ? 5.696 -2.343 -11.678 1.00 94.12 245 ALA A N 1
ATOM 2005 C CA . ALA A 1 245 ? 5.452 -0.940 -11.357 1.00 94.12 245 ALA A CA 1
ATOM 2006 C C . ALA A 1 245 ? 5.418 -0.694 -9.837 1.00 94.12 245 ALA A C 1
ATOM 2008 O O . ALA A 1 245 ? 6.104 0.202 -9.347 1.00 94.12 245 ALA A O 1
ATOM 2009 N N . ILE A 1 246 ? 4.708 -1.541 -9.079 1.00 95.38 246 ILE A N 1
ATOM 2010 C CA . ILE A 1 246 ? 4.650 -1.470 -7.608 1.00 95.38 246 ILE A CA 1
ATOM 2011 C C . ILE A 1 246 ? 6.035 -1.674 -6.990 1.00 95.38 246 ILE A C 1
ATOM 2013 O O . ILE A 1 246 ? 6.445 -0.905 -6.122 1.00 95.38 246 ILE A O 1
ATOM 2017 N N . LYS A 1 247 ? 6.771 -2.698 -7.438 1.00 93.19 247 LYS A N 1
ATOM 2018 C CA . LYS A 1 247 ? 8.138 -2.968 -6.981 1.00 93.19 247 LYS A CA 1
ATOM 2019 C C . LYS A 1 247 ? 9.029 -1.751 -7.217 1.00 93.19 247 LYS A C 1
ATOM 2021 O O . LYS A 1 247 ? 9.702 -1.316 -6.290 1.00 93.19 247 LYS A O 1
ATOM 2026 N N . ASN A 1 248 ? 9.018 -1.196 -8.428 1.00 91.06 248 ASN A N 1
ATOM 2027 C CA . ASN A 1 248 ? 9.840 -0.040 -8.777 1.00 91.06 248 ASN A CA 1
ATOM 2028 C C . ASN A 1 248 ? 9.463 1.197 -7.954 1.00 91.06 248 ASN A C 1
ATOM 2030 O O . ASN A 1 248 ? 10.356 1.884 -7.475 1.00 91.06 248 ASN A O 1
ATOM 2034 N N . TYR A 1 249 ? 8.170 1.428 -7.711 1.00 94.12 249 TYR A N 1
ATOM 2035 C CA . TYR A 1 249 ? 7.723 2.501 -6.825 1.00 94.12 249 TYR A CA 1
ATOM 2036 C C . TYR A 1 249 ? 8.293 2.346 -5.409 1.00 94.12 249 TYR A C 1
ATOM 2038 O O . TYR A 1 249 ? 8.815 3.300 -4.845 1.00 94.12 249 TYR A O 1
ATOM 2046 N N . VAL A 1 250 ? 8.232 1.138 -4.834 1.00 93.62 250 VAL A N 1
ATOM 2047 C CA . VAL A 1 250 ? 8.778 0.874 -3.493 1.00 93.62 250 VAL A CA 1
ATOM 2048 C C . VAL A 1 250 ? 10.296 1.067 -3.458 1.00 93.62 250 VAL A C 1
ATOM 2050 O O . VAL A 1 250 ? 10.793 1.667 -2.511 1.00 93.62 250 VAL A O 1
ATOM 2053 N N . LEU A 1 251 ? 11.020 0.609 -4.485 1.00 89.38 251 LEU A N 1
ATOM 2054 C CA . LEU A 1 251 ? 12.472 0.802 -4.597 1.00 89.38 251 LEU A CA 1
ATOM 2055 C C . LEU A 1 251 ? 12.881 2.274 -4.716 1.00 89.38 251 LEU A C 1
ATOM 2057 O O . LEU A 1 251 ? 13.936 2.648 -4.218 1.00 89.38 251 LEU A O 1
ATOM 2061 N N . ASP A 1 252 ? 12.067 3.098 -5.373 1.00 88.81 252 ASP A N 1
ATOM 2062 C CA . ASP A 1 252 ? 12.321 4.536 -5.492 1.00 88.81 252 ASP A CA 1
ATOM 2063 C C . ASP A 1 252 ? 11.865 5.306 -4.229 1.00 88.81 252 ASP A C 1
ATOM 2065 O O . ASP A 1 252 ? 12.321 6.424 -3.986 1.00 88.81 252 ASP A O 1
ATOM 2069 N N . LEU A 1 253 ? 10.972 4.723 -3.416 1.00 91.75 253 LEU A N 1
ATOM 2070 C CA . LEU A 1 253 ? 10.446 5.342 -2.198 1.00 91.75 253 LEU A CA 1
ATOM 2071 C C . LEU A 1 253 ? 11.361 5.162 -0.984 1.00 91.75 253 LEU A C 1
ATOM 2073 O O . LEU A 1 253 ? 11.505 6.109 -0.209 1.00 91.75 253 LEU A O 1
ATOM 2077 N N . ILE A 1 254 ? 11.877 3.948 -0.755 1.00 88.00 254 ILE A N 1
ATOM 2078 C CA . ILE A 1 254 ? 12.534 3.588 0.508 1.00 88.00 254 ILE A CA 1
ATOM 2079 C C . ILE A 1 254 ? 14.004 3.201 0.326 1.00 88.00 254 ILE A C 1
ATOM 2081 O O . ILE A 1 254 ? 14.360 2.505 -0.616 1.00 88.00 254 ILE A O 1
ATOM 2085 N N . ASP A 1 255 ? 14.840 3.608 1.281 1.00 85.31 255 ASP A N 1
ATOM 2086 C CA . ASP A 1 255 ? 16.248 3.215 1.378 1.00 85.31 255 ASP A CA 1
ATOM 2087 C C . ASP A 1 255 ? 16.445 2.064 2.381 1.00 85.31 255 ASP A C 1
ATOM 2089 O O . ASP A 1 255 ? 15.837 2.033 3.463 1.00 85.31 255 ASP A O 1
ATOM 2093 N N . TYR A 1 256 ? 17.385 1.161 2.085 1.00 83.38 256 TYR A N 1
ATOM 2094 C CA . TYR A 1 256 ? 17.749 0.105 3.025 1.00 83.38 256 TYR A CA 1
ATOM 2095 C C . TYR A 1 256 ? 18.534 0.691 4.206 1.00 83.38 256 TYR A C 1
ATOM 2097 O O . TYR A 1 256 ? 19.638 1.219 4.042 1.00 83.38 256 TYR A O 1
ATOM 2105 N N . ASP A 1 257 ? 18.004 0.560 5.421 1.00 78.12 257 ASP A N 1
ATOM 2106 C CA . ASP A 1 257 ? 18.633 1.092 6.634 1.00 78.12 257 ASP A CA 1
ATOM 2107 C C . ASP A 1 257 ? 18.563 0.081 7.780 1.00 78.12 257 ASP A C 1
ATOM 2109 O O . ASP A 1 257 ? 17.620 0.051 8.563 1.00 78.12 257 ASP A O 1
ATOM 2113 N N . PHE A 1 258 ? 19.594 -0.748 7.929 1.00 70.75 258 PHE A N 1
ATOM 2114 C CA . PHE A 1 258 ? 19.676 -1.702 9.041 1.00 70.75 258 PHE A CA 1
ATOM 2115 C C . PHE A 1 258 ? 20.028 -1.048 10.391 1.00 70.75 258 PHE A C 1
ATOM 2117 O O . PHE A 1 258 ? 19.774 -1.632 11.439 1.00 70.75 258 PHE A O 1
ATOM 2124 N N . LYS A 1 259 ? 20.641 0.146 10.392 1.00 66.00 259 LYS A N 1
ATOM 2125 C CA . LYS A 1 259 ? 21.214 0.759 11.608 1.00 66.00 259 LYS A CA 1
ATOM 2126 C C . LYS A 1 259 ? 20.206 1.602 12.378 1.00 66.00 259 LYS A C 1
ATOM 2128 O O . LYS A 1 259 ? 20.274 1.648 13.602 1.00 66.00 259 LYS A O 1
ATOM 2133 N N . ASN A 1 260 ? 19.303 2.272 11.666 1.00 59.66 260 ASN A N 1
ATOM 2134 C CA . ASN A 1 260 ? 18.316 3.172 12.263 1.00 59.66 260 ASN A CA 1
ATOM 2135 C C . ASN A 1 260 ? 16.891 2.628 12.186 1.00 59.66 260 ASN A C 1
ATOM 2137 O O . ASN A 1 260 ? 15.975 3.239 12.741 1.00 59.66 260 ASN A O 1
ATOM 2141 N N . THR A 1 261 ? 16.672 1.488 11.525 1.00 56.25 261 THR A N 1
ATOM 2142 C CA . THR A 1 261 ? 15.383 0.816 11.646 1.00 56.25 261 THR A CA 1
ATOM 2143 C C . THR A 1 261 ? 15.239 0.307 13.070 1.00 56.25 261 THR A C 1
ATOM 2145 O O . THR A 1 261 ? 16.111 -0.367 13.617 1.00 56.25 261 THR A O 1
ATOM 2148 N N . ARG A 1 262 ? 14.107 0.627 13.702 1.00 54.66 262 ARG A N 1
ATOM 2149 C CA . ARG A 1 262 ? 13.682 -0.024 14.943 1.00 54.66 262 ARG A CA 1
ATOM 2150 C C . ARG A 1 262 ? 13.302 -1.468 14.612 1.00 54.66 262 ARG A C 1
ATOM 2152 O O . ARG A 1 262 ? 12.117 -1.804 14.570 1.00 54.66 262 ARG A O 1
ATOM 2159 N N . VAL A 1 263 ? 14.301 -2.302 14.316 1.00 45.12 263 VAL A N 1
ATOM 2160 C CA . VAL A 1 263 ? 14.153 -3.734 14.055 1.00 45.12 263 VAL A CA 1
ATOM 2161 C C . VAL A 1 263 ? 13.406 -4.330 15.251 1.00 45.12 263 VAL A C 1
ATOM 2163 O O . VAL A 1 263 ? 13.946 -4.438 16.347 1.00 45.12 263 VAL A O 1
ATOM 2166 N N . GLY A 1 264 ? 12.117 -4.625 15.057 1.00 48.50 264 GLY A N 1
ATOM 2167 C CA . GLY A 1 264 ? 11.286 -5.355 16.016 1.00 48.50 264 GLY A CA 1
ATOM 2168 C C . GLY A 1 264 ? 10.254 -4.577 16.843 1.00 48.50 264 GLY A C 1
ATOM 2169 O O . GLY A 1 264 ? 9.674 -5.200 17.724 1.00 48.50 264 GLY A O 1
ATOM 2170 N N . LYS A 1 265 ? 9.977 -3.278 16.614 1.00 54.59 265 LYS A N 1
ATOM 2171 C CA . LYS A 1 265 ? 9.026 -2.537 17.488 1.00 54.59 265 LYS A CA 1
ATOM 2172 C C . LYS A 1 265 ? 7.660 -2.155 16.890 1.00 54.59 265 LYS A C 1
ATOM 2174 O O . LYS A 1 265 ? 6.744 -1.933 17.672 1.00 54.59 265 LYS A O 1
ATOM 2179 N N . ILE A 1 266 ? 7.490 -2.072 15.564 1.00 55.56 266 ILE A N 1
ATOM 2180 C CA . ILE A 1 266 ? 6.243 -1.613 14.901 1.00 55.56 266 ILE A CA 1
ATOM 2181 C C . ILE A 1 266 ? 6.058 -2.355 13.559 1.00 55.56 266 ILE A C 1
ATOM 2183 O O . ILE A 1 266 ? 7.036 -2.852 12.994 1.00 55.56 266 ILE A O 1
ATOM 2187 N N . GLU A 1 267 ? 4.822 -2.449 13.051 1.00 73.25 267 GLU A N 1
ATOM 2188 C CA . GLU A 1 267 ? 4.490 -2.878 11.681 1.00 73.25 267 GLU A CA 1
ATOM 2189 C C . GLU A 1 267 ? 5.384 -2.151 10.642 1.00 73.25 267 GLU A C 1
ATOM 2191 O O . GLU A 1 267 ? 5.180 -0.984 10.316 1.00 73.25 267 GLU A O 1
ATOM 2196 N N . GLN A 1 268 ? 6.461 -2.819 10.199 1.00 79.44 268 GLN A N 1
ATOM 2197 C CA . GLN A 1 268 ? 7.598 -2.189 9.501 1.00 79.44 268 GLN A CA 1
ATOM 2198 C C . GLN A 1 268 ? 7.250 -1.491 8.179 1.00 79.44 268 GLN A C 1
ATOM 2200 O O . GLN A 1 268 ? 7.956 -0.577 7.768 1.00 79.44 268 GLN A O 1
ATOM 2205 N N . ASP A 1 269 ? 6.189 -1.925 7.513 1.00 86.88 269 ASP A N 1
ATOM 2206 C CA . ASP A 1 269 ? 5.640 -1.305 6.310 1.00 86.88 269 ASP A CA 1
ATOM 2207 C C . ASP A 1 269 ? 5.129 0.113 6.569 1.00 86.88 269 ASP A C 1
ATOM 2209 O O . ASP A 1 269 ? 5.429 1.012 5.785 1.00 86.88 269 ASP A O 1
ATOM 2213 N N . TYR A 1 270 ? 4.428 0.343 7.682 1.00 86.81 270 TYR A N 1
ATOM 2214 C CA . TYR A 1 270 ? 3.994 1.691 8.063 1.00 86.81 270 TYR A CA 1
ATOM 2215 C C . TYR A 1 270 ? 5.185 2.575 8.383 1.00 86.81 270 TYR A C 1
ATOM 2217 O O . TYR A 1 270 ? 5.203 3.750 8.037 1.00 86.81 270 TYR A O 1
ATOM 2225 N N . PHE A 1 271 ? 6.209 2.014 9.030 1.00 84.25 271 PHE A N 1
ATOM 2226 C CA . PHE A 1 271 ? 7.420 2.780 9.298 1.00 84.25 271 PHE A CA 1
ATOM 2227 C C . PHE A 1 271 ? 8.094 3.198 7.999 1.00 84.25 271 PHE A C 1
ATOM 2229 O O . PHE A 1 271 ? 8.385 4.372 7.792 1.00 84.25 271 PHE A O 1
ATOM 2236 N N . ALA A 1 272 ? 8.268 2.246 7.090 1.00 87.81 272 ALA A N 1
ATOM 2237 C CA . ALA A 1 272 ? 8.974 2.481 5.851 1.00 87.81 272 ALA A CA 1
ATOM 2238 C C . ALA A 1 272 ? 8.237 3.423 4.891 1.00 87.81 272 ALA A C 1
ATOM 2240 O O . ALA A 1 272 ? 8.901 4.222 4.241 1.00 87.81 272 ALA A O 1
ATOM 2241 N N . ILE A 1 273 ? 6.900 3.402 4.824 1.00 90.44 273 ILE A N 1
ATOM 2242 C CA . ILE A 1 273 ? 6.160 4.322 3.941 1.00 90.44 273 ILE A CA 1
ATOM 2243 C C . ILE A 1 273 ? 6.213 5.782 4.407 1.00 90.44 273 ILE A C 1
ATOM 2245 O O . ILE A 1 273 ? 6.133 6.687 3.580 1.00 90.44 273 ILE A O 1
ATOM 2249 N N . ILE A 1 274 ? 6.355 6.015 5.716 1.00 89.06 274 ILE A N 1
ATOM 2250 C CA . ILE A 1 274 ? 6.418 7.362 6.297 1.00 89.06 274 ILE A CA 1
ATOM 2251 C C . ILE A 1 274 ? 7.859 7.871 6.357 1.00 89.06 274 ILE A C 1
ATOM 2253 O O . ILE A 1 274 ? 8.145 8.975 5.901 1.00 89.06 274 ILE A O 1
ATOM 2257 N N . GLU A 1 275 ? 8.771 7.058 6.887 1.00 87.62 275 GLU A N 1
ATOM 2258 C CA . GLU A 1 275 ? 10.168 7.437 7.143 1.00 87.62 275 GLU A CA 1
ATOM 2259 C C . GLU A 1 275 ? 11.099 7.136 5.965 1.00 87.62 275 GLU A C 1
ATOM 2261 O O . GLU A 1 275 ? 12.285 7.464 6.008 1.00 87.62 275 GLU A O 1
ATOM 2266 N N . LYS A 1 276 ? 10.573 6.497 4.912 1.00 89.88 276 LYS A N 1
ATOM 2267 C CA . LYS A 1 276 ? 11.297 6.147 3.682 1.00 89.88 276 LYS A CA 1
ATOM 2268 C C . LYS A 1 276 ? 12.510 5.247 3.911 1.00 89.88 276 LYS A C 1
ATOM 2270 O O . LYS A 1 276 ? 13.503 5.317 3.192 1.00 89.88 276 LYS A O 1
ATOM 2275 N N . LYS A 1 277 ? 12.453 4.407 4.947 1.00 86.00 277 LYS A N 1
ATOM 2276 C CA . LYS A 1 277 ? 13.565 3.551 5.379 1.00 86.00 277 LYS A CA 1
ATOM 2277 C C . LYS A 1 277 ? 13.084 2.201 5.871 1.00 86.00 277 LYS A C 1
ATOM 2279 O O . LYS A 1 277 ? 12.135 2.126 6.651 1.00 86.00 277 LYS A O 1
ATOM 2284 N N . GLY A 1 278 ? 13.772 1.132 5.484 1.00 85.56 278 GLY A N 1
ATOM 2285 C CA . GLY A 1 278 ? 13.362 -0.218 5.855 1.00 85.56 278 GLY A CA 1
ATOM 2286 C C . GLY A 1 278 ? 14.463 -1.269 5.765 1.00 85.56 278 GLY A C 1
ATOM 2287 O O . GLY A 1 278 ? 15.561 -1.021 5.285 1.00 85.56 278 GLY A O 1
ATOM 2288 N N . VAL A 1 279 ? 14.143 -2.471 6.241 1.00 85.94 279 VAL A N 1
ATOM 2289 C CA . VAL A 1 279 ? 14.915 -3.706 6.003 1.00 85.94 279 VAL A CA 1
ATOM 2290 C C . VAL A 1 279 ? 14.039 -4.707 5.248 1.00 85.94 279 VAL A C 1
ATOM 2292 O O . VAL A 1 279 ? 12.905 -4.384 4.904 1.00 85.94 279 VAL A O 1
ATOM 2295 N N . CYS A 1 280 ? 14.513 -5.933 5.013 1.00 88.56 280 CYS A N 1
ATOM 2296 C CA . CYS A 1 280 ? 13.848 -6.919 4.151 1.00 88.56 280 CYS A CA 1
ATOM 2297 C C . CYS A 1 280 ? 12.342 -7.115 4.388 1.00 88.56 280 CYS A C 1
ATOM 2299 O O . CYS A 1 280 ? 11.552 -7.153 3.440 1.00 88.56 280 CYS A O 1
ATOM 2301 N N . ALA A 1 281 ? 11.917 -7.165 5.651 1.00 88.19 281 ALA A N 1
ATOM 2302 C CA . ALA A 1 281 ? 10.506 -7.306 5.984 1.00 88.19 281 ALA A CA 1
ATOM 2303 C C . ALA A 1 281 ? 9.670 -6.063 5.620 1.00 88.19 281 ALA A C 1
ATOM 2305 O O . ALA A 1 281 ? 8.499 -6.219 5.279 1.00 88.19 281 ALA A O 1
ATOM 2306 N N . ALA A 1 282 ? 10.245 -4.858 5.620 1.00 90.19 282 ALA A N 1
ATOM 2307 C CA . ALA A 1 282 ? 9.564 -3.636 5.201 1.00 90.19 282 ALA A CA 1
ATOM 2308 C C . ALA A 1 282 ? 9.267 -3.628 3.693 1.00 90.19 282 ALA A C 1
ATOM 2310 O O . ALA A 1 282 ? 8.107 -3.467 3.324 1.00 90.19 282 ALA A O 1
ATOM 2311 N N . TYR A 1 283 ? 10.267 -3.885 2.835 1.00 92.50 283 TYR A N 1
ATOM 2312 C CA . TYR A 1 283 ? 10.077 -3.981 1.373 1.00 92.50 283 TYR A CA 1
ATOM 2313 C C . TYR A 1 283 ? 9.003 -5.013 1.031 1.00 92.50 283 TYR A C 1
ATOM 2315 O O . TYR A 1 283 ? 8.061 -4.736 0.291 1.00 92.50 283 TYR A O 1
ATOM 2323 N N . THR A 1 284 ? 9.132 -6.199 1.628 1.00 93.69 284 THR A N 1
ATOM 2324 C CA . THR A 1 284 ? 8.236 -7.327 1.376 1.00 93.69 284 THR A CA 1
ATOM 2325 C C . THR A 1 284 ? 6.796 -7.000 1.767 1.00 93.69 284 THR A C 1
ATOM 2327 O O . THR A 1 284 ? 5.871 -7.292 1.009 1.00 93.69 284 THR A O 1
ATOM 2330 N N . LYS A 1 285 ? 6.585 -6.384 2.940 1.00 92.56 285 LYS A N 1
ATOM 2331 C CA . LYS A 1 285 ? 5.250 -5.997 3.418 1.00 92.56 285 LYS A CA 1
ATOM 2332 C C . LYS A 1 285 ? 4.664 -4.822 2.634 1.00 92.56 285 LYS A C 1
ATOM 2334 O O . LYS A 1 285 ? 3.480 -4.865 2.325 1.00 92.56 285 LYS A O 1
ATOM 2339 N N . LEU A 1 286 ? 5.476 -3.831 2.260 1.00 93.69 286 LEU A N 1
ATOM 2340 C CA . LEU A 1 286 ? 5.068 -2.702 1.414 1.00 93.69 286 LEU A CA 1
ATOM 2341 C C . LEU A 1 286 ? 4.513 -3.180 0.077 1.00 93.69 286 LEU A C 1
ATOM 2343 O O . LEU A 1 286 ? 3.367 -2.883 -0.258 1.00 93.69 286 LEU A O 1
ATOM 2347 N N . ILE A 1 287 ? 5.307 -3.968 -0.654 1.00 95.56 287 ILE A N 1
ATOM 2348 C CA . ILE A 1 287 ? 4.899 -4.526 -1.945 1.00 95.56 287 ILE A CA 1
ATOM 2349 C C . ILE A 1 287 ? 3.661 -5.394 -1.760 1.00 95.56 287 ILE A C 1
ATOM 2351 O O . ILE A 1 287 ? 2.706 -5.242 -2.512 1.00 95.56 287 ILE A O 1
ATOM 2355 N N . ASN A 1 288 ? 3.639 -6.256 -0.738 1.00 91.31 288 ASN A N 1
ATOM 2356 C CA . ASN A 1 288 ? 2.486 -7.103 -0.457 1.00 91.31 288 ASN A CA 1
ATOM 2357 C C . ASN A 1 288 ? 1.205 -6.289 -0.229 1.00 91.31 288 ASN A C 1
ATOM 2359 O O . ASN A 1 288 ? 0.185 -6.581 -0.843 1.00 91.31 288 ASN A O 1
ATOM 2363 N N . ARG A 1 289 ? 1.248 -5.259 0.621 1.00 88.31 289 ARG A N 1
ATOM 2364 C CA . ARG A 1 289 ? 0.074 -4.457 0.978 1.00 88.31 289 ARG A CA 1
ATOM 2365 C C . ARG A 1 289 ? -0.416 -3.600 -0.187 1.00 88.31 289 ARG A C 1
ATOM 2367 O O . ARG A 1 289 ? -1.608 -3.608 -0.476 1.00 88.31 289 ARG A O 1
ATOM 2374 N N . ILE A 1 290 ? 0.491 -2.912 -0.883 1.00 91.88 290 ILE A N 1
ATOM 2375 C CA . ILE A 1 290 ? 0.151 -2.094 -2.059 1.00 91.88 290 ILE A CA 1
ATOM 2376 C C . ILE A 1 290 ? -0.416 -2.984 -3.172 1.00 91.88 290 ILE A C 1
ATOM 2378 O O . ILE A 1 290 ? -1.436 -2.648 -3.769 1.00 91.88 290 ILE A O 1
ATOM 2382 N N . ALA A 1 291 ? 0.195 -4.144 -3.420 1.00 87.25 291 ALA A N 1
ATOM 2383 C CA . ALA A 1 291 ? -0.285 -5.088 -4.419 1.00 87.25 291 ALA A CA 1
ATOM 2384 C C . ALA A 1 291 ? -1.673 -5.643 -4.077 1.00 87.25 291 ALA A C 1
ATOM 2386 O O . ALA A 1 291 ? -2.558 -5.580 -4.933 1.00 87.25 291 ALA A O 1
ATOM 2387 N N . ASN A 1 292 ? -1.908 -6.057 -2.830 1.00 80.62 292 ASN A N 1
ATOM 2388 C CA . ASN A 1 292 ? -3.231 -6.493 -2.378 1.00 80.62 292 ASN A CA 1
ATOM 2389 C C . ASN A 1 292 ? -4.287 -5.389 -2.556 1.00 80.62 292 ASN A C 1
ATOM 2391 O O . ASN A 1 292 ? -5.325 -5.633 -3.165 1.00 80.62 292 ASN A O 1
ATOM 2395 N N . TYR A 1 293 ? -4.009 -4.150 -2.132 1.00 79.38 293 TYR A N 1
ATOM 2396 C CA . TYR A 1 293 ? -4.926 -3.024 -2.358 1.00 79.38 293 TYR A CA 1
ATOM 2397 C C . TYR A 1 293 ? -5.112 -2.662 -3.840 1.00 79.38 293 TYR A C 1
ATOM 2399 O O . TYR A 1 293 ? -6.149 -2.115 -4.209 1.00 79.38 293 TYR A O 1
ATOM 2407 N N . SER A 1 294 ? -4.161 -2.997 -4.715 1.00 79.12 294 SER A N 1
ATOM 2408 C CA . SER A 1 294 ? -4.308 -2.821 -6.167 1.00 79.12 294 SER A CA 1
ATOM 2409 C C . SER A 1 294 ? -5.115 -3.949 -6.834 1.00 79.12 294 SER A C 1
ATOM 2411 O O . SER A 1 294 ? -5.269 -3.949 -8.054 1.00 79.12 294 SER A O 1
ATOM 2413 N N . GLY A 1 295 ? -5.601 -4.935 -6.066 1.00 73.12 295 GLY A N 1
ATOM 2414 C CA . GLY A 1 295 ? -6.327 -6.109 -6.566 1.00 73.12 295 GLY A CA 1
ATOM 2415 C C . GLY A 1 295 ? -5.436 -7.270 -7.032 1.00 73.12 295 GLY A C 1
ATOM 2416 O O . GLY A 1 295 ? -5.908 -8.160 -7.735 1.00 73.12 295 GLY A O 1
ATOM 2417 N N . LEU A 1 296 ? -4.141 -7.268 -6.691 1.00 78.06 296 LEU A N 1
ATOM 2418 C CA . LEU A 1 296 ? -3.227 -8.389 -6.933 1.00 78.06 296 LEU A CA 1
ATOM 2419 C C . LEU A 1 296 ? -3.134 -9.251 -5.663 1.00 78.06 296 LEU A C 1
ATOM 2421 O O . LEU A 1 296 ? -2.217 -9.081 -4.869 1.00 78.06 296 LEU A O 1
ATOM 2425 N N . GLU A 1 297 ? -4.092 -10.162 -5.479 1.00 71.50 297 GLU A N 1
ATOM 2426 C CA . GLU A 1 297 ? -4.251 -10.976 -4.253 1.00 71.50 297 GLU A CA 1
ATOM 2427 C C . GLU A 1 297 ? -3.284 -12.168 -4.159 1.00 71.50 297 GLU A C 1
ATOM 2429 O O . GLU A 1 297 ? -3.023 -12.713 -3.089 1.00 71.50 297 GLU A O 1
ATOM 2434 N N . ASP A 1 298 ? -2.713 -12.572 -5.291 1.00 83.12 298 ASP A N 1
ATOM 2435 C CA . ASP A 1 298 ? -1.840 -13.739 -5.413 1.00 83.12 298 ASP A CA 1
ATOM 2436 C C . ASP A 1 298 ? -0.396 -13.473 -4.940 1.00 83.12 298 ASP A C 1
ATOM 2438 O O . ASP A 1 298 ? 0.538 -14.146 -5.370 1.00 83.12 298 ASP A O 1
ATOM 2442 N N . ILE A 1 299 ? -0.175 -12.487 -4.071 1.00 89.88 299 ILE A N 1
ATOM 2443 C CA . ILE A 1 299 ? 1.133 -12.133 -3.515 1.00 89.88 299 ILE A CA 1
ATOM 2444 C C . ILE A 1 299 ? 1.133 -12.307 -2.003 1.00 89.88 299 ILE A C 1
ATOM 2446 O O . ILE A 1 299 ? 0.234 -11.861 -1.297 1.00 89.88 299 ILE A O 1
ATOM 2450 N N . PHE A 1 300 ? 2.192 -12.916 -1.481 1.00 88.12 300 PHE A N 1
ATOM 2451 C CA . PHE A 1 300 ? 2.298 -13.284 -0.076 1.00 88.12 300 PHE A CA 1
ATOM 2452 C C . PHE A 1 300 ? 3.638 -12.853 0.498 1.00 88.12 300 PHE A C 1
ATOM 2454 O O . PHE A 1 300 ? 4.671 -12.915 -0.174 1.00 88.12 300 PHE A O 1
ATOM 2461 N N . TYR A 1 301 ? 3.621 -12.448 1.765 1.00 90.75 301 TYR A N 1
ATOM 2462 C CA . TYR A 1 301 ? 4.831 -12.334 2.566 1.00 90.75 301 TYR A CA 1
ATOM 2463 C C . TYR A 1 301 ? 5.433 -13.729 2.767 1.00 90.75 301 TYR A C 1
ATOM 2465 O O . TYR A 1 301 ? 4.747 -14.656 3.201 1.00 90.75 301 TYR A O 1
ATOM 2473 N N . ASN A 1 302 ? 6.715 -13.878 2.462 1.00 89.88 302 ASN A N 1
ATOM 2474 C CA . ASN A 1 302 ? 7.477 -15.098 2.670 1.00 89.88 302 ASN A CA 1
ATOM 2475 C C . ASN A 1 302 ? 8.802 -14.760 3.370 1.00 89.88 302 ASN A C 1
ATOM 2477 O O . ASN A 1 302 ? 9.265 -13.619 3.344 1.00 89.88 302 ASN A O 1
ATOM 2481 N N . TYR A 1 303 ? 9.386 -15.742 4.044 1.00 88.50 303 TYR A N 1
ATOM 2482 C CA . TYR A 1 303 ? 10.663 -15.598 4.722 1.00 88.50 303 TYR A CA 1
ATOM 2483 C C . TYR A 1 303 ? 11.344 -16.957 4.855 1.00 88.50 303 TYR A C 1
ATOM 2485 O O . TYR A 1 303 ? 10.695 -18.003 4.850 1.00 88.50 303 TYR A O 1
ATOM 2493 N N . GLY A 1 304 ? 12.657 -16.930 5.016 1.00 86.88 304 GLY A N 1
ATOM 2494 C CA . GLY A 1 304 ? 13.478 -18.120 5.184 1.00 86.88 304 GLY A CA 1
ATOM 2495 C C . GLY A 1 304 ? 14.949 -17.747 5.240 1.00 86.88 304 GLY A C 1
ATOM 2496 O O . GLY A 1 304 ? 15.289 -16.583 5.448 1.00 86.88 304 GLY A O 1
ATOM 2497 N N . ASN A 1 305 ? 15.825 -18.727 5.054 1.00 86.31 305 ASN A N 1
ATOM 2498 C CA . ASN A 1 305 ? 17.262 -18.507 5.165 1.00 86.31 305 ASN A CA 1
ATOM 2499 C C . ASN A 1 305 ? 17.901 -18.265 3.798 1.00 86.31 305 ASN A C 1
ATOM 2501 O O . ASN A 1 305 ? 17.475 -18.802 2.771 1.00 86.31 305 ASN A O 1
ATOM 2505 N N . ILE A 1 306 ? 18.949 -17.448 3.797 1.00 84.00 306 ILE A N 1
ATOM 2506 C CA . ILE A 1 306 ? 19.815 -17.255 2.635 1.00 84.00 306 ILE A CA 1
ATOM 2507 C C . ILE A 1 306 ? 20.741 -18.473 2.496 1.00 84.00 306 ILE A C 1
ATOM 2509 O O . ILE A 1 306 ? 21.462 -18.817 3.438 1.00 84.00 306 ILE A O 1
ATOM 2513 N N . ARG A 1 307 ? 20.744 -19.089 1.305 1.00 75.19 307 ARG A N 1
ATOM 2514 C CA . ARG A 1 307 ? 21.564 -20.266 0.981 1.00 75.19 307 ARG A CA 1
ATOM 2515 C C . ARG A 1 307 ? 23.032 -19.884 0.805 1.00 75.19 307 ARG A C 1
ATOM 2517 O O . ARG A 1 307 ? 23.356 -18.760 0.432 1.00 75.19 307 ARG A O 1
ATOM 2524 N N . ARG A 1 308 ? 23.939 -20.838 1.031 1.00 59.66 308 ARG A N 1
ATOM 2525 C CA . ARG A 1 308 ? 25.378 -20.684 0.761 1.00 59.66 308 ARG A CA 1
ATOM 2526 C C . ARG A 1 308 ? 25.602 -20.438 -0.732 1.00 59.66 308 ARG A C 1
ATOM 2528 O O . ARG A 1 308 ? 25.222 -21.272 -1.546 1.00 59.66 308 ARG A O 1
ATOM 2535 N N . GLY A 1 309 ? 26.260 -19.336 -1.071 1.00 54.75 309 GLY A N 1
ATOM 2536 C CA . GLY A 1 309 ? 26.670 -18.998 -2.432 1.00 54.75 309 GLY A CA 1
ATOM 2537 C C . GLY A 1 309 ? 28.101 -18.474 -2.440 1.00 54.75 309 GLY A C 1
ATOM 2538 O O . GLY A 1 309 ? 28.548 -17.859 -1.464 1.00 54.75 309 GLY A O 1
ATOM 2539 N N . GLU A 1 310 ? 28.825 -18.735 -3.527 1.00 43.78 310 GLU A N 1
ATOM 2540 C CA . GLU A 1 310 ? 30.122 -18.115 -3.800 1.00 43.78 310 GLU A CA 1
ATOM 2541 C C . GLU A 1 310 ? 29.903 -16.593 -3.793 1.00 43.78 310 GLU A C 1
ATOM 2543 O O . GLU A 1 310 ? 29.093 -16.088 -4.562 1.00 43.78 310 GLU A O 1
ATOM 2548 N N . ASN A 1 311 ? 30.557 -15.868 -2.880 1.00 48.66 311 ASN A N 1
ATOM 2549 C CA . ASN A 1 311 ? 30.415 -14.418 -2.625 1.00 48.66 311 ASN A CA 1
ATOM 2550 C C . ASN A 1 311 ? 29.356 -13.951 -1.600 1.00 48.66 311 ASN A C 1
ATOM 2552 O O . ASN A 1 311 ? 29.221 -12.746 -1.405 1.00 48.66 311 ASN A O 1
ATOM 2556 N N . LEU A 1 312 ? 28.668 -14.842 -0.871 1.00 49.84 312 LEU A N 1
ATOM 2557 C CA . LEU A 1 312 ? 27.716 -14.425 0.185 1.00 49.84 312 LEU A CA 1
ATOM 2558 C C . LEU A 1 312 ? 28.341 -14.221 1.582 1.00 49.84 312 LEU A C 1
ATOM 2560 O O . LEU A 1 312 ? 27.644 -13.819 2.508 1.00 49.84 312 LEU A O 1
ATOM 2564 N N . GLY A 1 313 ? 29.650 -14.437 1.757 1.00 52.84 313 GLY A N 1
ATOM 2565 C CA . GLY A 1 313 ? 30.384 -14.056 2.975 1.00 52.84 313 GLY A CA 1
ATOM 2566 C C . GLY A 1 313 ? 29.684 -14.424 4.298 1.00 52.84 313 GLY A C 1
ATOM 2567 O O . GLY A 1 313 ? 29.308 -15.572 4.515 1.00 52.84 313 GLY A O 1
ATOM 2568 N N . SER A 1 314 ? 29.513 -13.440 5.189 1.00 50.94 314 SER A N 1
ATOM 2569 C CA . SER A 1 314 ? 28.971 -13.593 6.551 1.00 50.94 314 SER A CA 1
ATOM 2570 C C . SER A 1 314 ? 27.440 -13.504 6.679 1.00 50.94 314 SER A C 1
ATOM 2572 O O . SER A 1 314 ? 26.941 -13.568 7.800 1.00 50.94 314 SER A O 1
ATOM 2574 N N . ILE A 1 315 ? 26.686 -13.350 5.580 1.00 56.59 315 ILE A N 1
ATOM 2575 C CA . ILE A 1 315 ? 25.204 -13.305 5.603 1.00 56.59 315 ILE A CA 1
ATOM 2576 C C . ILE A 1 315 ? 24.552 -14.683 5.393 1.00 56.59 315 ILE A C 1
ATOM 2578 O O . ILE A 1 315 ? 23.328 -14.803 5.374 1.00 56.59 315 ILE A O 1
ATOM 2582 N N . TYR A 1 316 ? 25.362 -15.732 5.243 1.00 53.88 316 TYR A N 1
ATOM 2583 C CA . TYR A 1 316 ? 24.895 -17.113 5.166 1.00 53.88 316 TYR A CA 1
ATOM 2584 C C . TYR A 1 316 ? 24.090 -17.518 6.413 1.00 53.88 316 TYR A C 1
ATOM 2586 O O . TYR A 1 316 ? 24.495 -17.228 7.538 1.00 53.88 316 TYR A O 1
ATOM 2594 N N . GLY A 1 317 ? 22.954 -18.196 6.214 1.00 59.31 317 GLY A N 1
ATOM 2595 C CA . GLY A 1 317 ? 22.085 -18.650 7.305 1.00 59.31 317 GLY A CA 1
ATOM 2596 C C . GLY A 1 317 ? 21.276 -17.539 7.986 1.00 59.31 317 GLY A C 1
ATOM 2597 O O . GLY A 1 317 ? 20.509 -17.829 8.902 1.00 59.31 317 GLY A O 1
ATOM 2598 N N . ALA A 1 318 ? 21.409 -16.281 7.549 1.00 73.19 318 ALA A N 1
ATOM 2599 C CA . ALA A 1 318 ? 20.586 -15.193 8.053 1.00 73.19 318 ALA A CA 1
ATOM 2600 C C . ALA A 1 318 ? 19.140 -15.323 7.556 1.00 73.19 318 ALA A C 1
ATOM 2602 O O . ALA A 1 318 ? 18.886 -15.661 6.394 1.00 73.19 318 ALA A O 1
ATOM 2603 N N . THR A 1 319 ? 18.196 -15.004 8.442 1.00 82.38 319 THR A N 1
ATOM 2604 C CA . THR A 1 319 ? 16.778 -14.897 8.100 1.00 82.38 319 THR A CA 1
ATOM 2605 C C . THR A 1 319 ? 16.555 -13.702 7.180 1.00 82.38 319 THR A C 1
ATOM 2607 O O . THR A 1 319 ? 16.979 -12.588 7.493 1.00 82.38 319 THR A O 1
ATOM 2610 N N . HIS A 1 320 ? 15.840 -13.914 6.084 1.00 88.75 320 HIS A N 1
ATOM 2611 C CA . HIS A 1 320 ? 15.512 -12.902 5.087 1.00 88.75 320 HIS A CA 1
ATOM 2612 C C . HIS A 1 320 ? 14.042 -13.009 4.677 1.00 88.75 320 HIS A C 1
ATOM 2614 O O . HIS A 1 320 ? 13.420 -14.054 4.866 1.00 88.75 320 HIS A O 1
ATOM 2620 N N . ALA A 1 321 ? 13.482 -11.925 4.145 1.00 89.88 321 ALA A N 1
ATOM 2621 C CA . ALA A 1 321 ? 12.082 -11.845 3.735 1.00 89.88 321 ALA A CA 1
ATOM 2622 C C . ALA A 1 321 ? 11.968 -11.437 2.264 1.00 89.88 321 ALA A C 1
ATOM 2624 O O . ALA A 1 321 ? 12.743 -10.606 1.791 1.00 89.88 321 ALA A O 1
ATOM 2625 N N . TRP A 1 322 ? 11.005 -12.033 1.565 1.00 93.44 322 TRP A N 1
ATOM 2626 C CA . TRP A 1 322 ? 10.716 -11.802 0.149 1.00 93.44 322 TRP A CA 1
ATOM 2627 C C . TRP A 1 322 ? 9.241 -12.081 -0.147 1.00 93.44 322 TRP A C 1
ATOM 2629 O O . TRP A 1 322 ? 8.516 -12.653 0.668 1.00 93.44 322 TRP A O 1
ATOM 2639 N N . ASN A 1 323 ? 8.761 -11.692 -1.323 1.00 94.69 323 ASN A N 1
ATOM 2640 C CA . ASN A 1 323 ? 7.403 -11.999 -1.751 1.00 94.69 323 ASN A CA 1
ATOM 2641 C C . ASN A 1 323 ? 7.354 -13.328 -2.512 1.00 94.69 323 ASN A C 1
ATOM 2643 O O . ASN A 1 323 ? 8.230 -13.629 -3.323 1.00 94.69 323 ASN A O 1
ATOM 2647 N N . LYS A 1 324 ? 6.294 -14.107 -2.287 1.00 93.38 324 LYS A N 1
ATOM 2648 C CA . LYS A 1 324 ? 5.910 -15.247 -3.129 1.00 93.38 324 LYS A CA 1
ATOM 2649 C C . LYS A 1 324 ? 4.664 -14.858 -3.921 1.00 93.38 324 LYS A C 1
ATOM 2651 O O . LYS A 1 324 ? 3.717 -14.363 -3.321 1.00 93.38 324 LYS A O 1
ATOM 2656 N N . VAL A 1 325 ? 4.665 -15.053 -5.234 1.00 93.06 325 VAL A N 1
ATOM 2657 C CA . VAL A 1 325 ? 3.636 -14.541 -6.154 1.00 93.06 325 VAL A CA 1
ATOM 2658 C C . VAL A 1 325 ? 3.101 -15.677 -7.018 1.00 93.06 325 VAL A C 1
ATOM 2660 O O . VAL A 1 325 ? 3.898 -16.448 -7.544 1.00 93.06 325 VAL A O 1
ATOM 2663 N N . LYS A 1 326 ? 1.784 -15.794 -7.194 1.00 88.62 326 LYS A N 1
ATOM 2664 C CA . LYS A 1 326 ? 1.171 -16.748 -8.124 1.00 88.62 326 LYS A CA 1
ATOM 2665 C C . LYS A 1 326 ? 0.774 -16.050 -9.423 1.00 88.62 326 LYS A C 1
ATOM 2667 O O . LYS A 1 326 ? 0.013 -15.085 -9.414 1.00 88.62 326 LYS A O 1
ATOM 2672 N N . ILE A 1 327 ? 1.281 -16.539 -10.548 1.00 88.94 327 ILE A N 1
ATOM 2673 C CA . ILE A 1 327 ? 0.986 -16.015 -11.888 1.00 88.94 327 ILE A CA 1
ATOM 2674 C C . ILE A 1 327 ? 0.669 -17.207 -12.780 1.00 88.94 327 ILE A C 1
ATOM 2676 O O . ILE A 1 327 ? 1.442 -18.160 -12.823 1.00 88.94 327 ILE A O 1
ATOM 2680 N N . ASP A 1 328 ? -0.494 -17.181 -13.431 1.00 85.69 328 ASP A N 1
ATOM 2681 C CA . ASP A 1 328 ? -0.956 -18.232 -14.349 1.00 85.69 328 ASP A CA 1
ATOM 2682 C C . ASP A 1 328 ? -0.802 -19.651 -13.771 1.00 85.69 328 ASP A C 1
ATOM 2684 O O . ASP A 1 328 ? -0.280 -20.564 -14.405 1.00 85.69 328 ASP A O 1
ATOM 2688 N N . GLY A 1 329 ? -1.196 -19.825 -12.504 1.00 85.19 329 GLY A N 1
ATOM 2689 C CA . GLY A 1 329 ? -1.125 -21.108 -11.796 1.00 85.19 329 GLY A CA 1
ATOM 2690 C C . GLY A 1 329 ? 0.234 -21.452 -11.170 1.00 85.19 329 GLY A C 1
ATOM 2691 O O . GLY A 1 329 ? 0.272 -22.315 -10.293 1.00 85.19 329 GLY A O 1
ATOM 2692 N N . HIS A 1 330 ? 1.309 -20.749 -11.529 1.00 88.75 330 HIS A N 1
ATOM 2693 C CA . HIS A 1 330 ? 2.683 -21.048 -11.114 1.00 88.75 330 HIS A CA 1
ATOM 2694 C C . HIS A 1 330 ? 3.171 -20.105 -10.016 1.00 88.75 330 HIS A C 1
ATOM 2696 O O . HIS A 1 330 ? 2.755 -18.947 -9.954 1.00 88.75 330 HIS A O 1
ATOM 2702 N N . TRP A 1 331 ? 4.051 -20.596 -9.141 1.00 90.38 331 TRP A N 1
ATOM 2703 C CA . TRP A 1 331 ? 4.647 -19.775 -8.092 1.00 90.38 331 TRP A CA 1
ATOM 2704 C C . TRP A 1 331 ? 5.978 -19.176 -8.538 1.00 90.38 331 TRP A C 1
ATOM 2706 O O . TRP A 1 331 ? 6.828 -19.838 -9.124 1.00 90.38 331 TRP A O 1
ATOM 2716 N N . TYR A 1 332 ? 6.153 -17.914 -8.180 1.00 93.12 332 TYR A N 1
ATOM 2717 C CA . TYR A 1 332 ? 7.326 -17.104 -8.443 1.00 93.12 332 TYR A CA 1
ATOM 2718 C C . TYR A 1 332 ? 7.754 -16.374 -7.175 1.00 93.12 332 TYR A C 1
ATOM 2720 O O . TYR A 1 332 ? 6.992 -16.255 -6.211 1.00 93.12 332 TYR A O 1
ATOM 2728 N N . TYR A 1 333 ? 8.974 -15.853 -7.187 1.00 93.12 333 TYR A N 1
ATOM 2729 C CA . TYR A 1 333 ? 9.582 -15.185 -6.047 1.00 93.12 333 TYR A CA 1
ATOM 2730 C C . TYR A 1 333 ? 10.101 -13.805 -6.438 1.00 93.12 333 TYR A C 1
ATOM 2732 O O . TYR A 1 333 ? 10.734 -13.634 -7.477 1.00 93.12 333 TYR A O 1
ATOM 2740 N N . LEU A 1 334 ? 9.826 -12.815 -5.594 1.00 93.62 334 LEU A N 1
ATOM 2741 C CA . LEU A 1 334 ? 10.259 -11.434 -5.766 1.00 93.62 334 LEU A CA 1
ATOM 2742 C C . LEU A 1 334 ? 11.027 -10.990 -4.522 1.00 93.62 334 LEU A C 1
ATOM 2744 O O . LEU A 1 334 ? 10.453 -10.920 -3.438 1.00 93.62 334 LEU A O 1
ATOM 2748 N N . ASP A 1 335 ? 12.301 -10.643 -4.685 1.00 91.25 335 ASP A N 1
ATOM 2749 C CA . ASP A 1 335 ? 13.131 -10.084 -3.618 1.00 91.25 335 ASP A CA 1
ATOM 2750 C C . ASP A 1 335 ? 13.520 -8.646 -3.961 1.00 91.25 335 ASP A C 1
ATOM 2752 O O . ASP A 1 335 ? 14.503 -8.368 -4.653 1.00 91.25 335 ASP A O 1
ATOM 2756 N N . ALA A 1 336 ? 12.697 -7.707 -3.500 1.00 89.44 336 ALA A N 1
ATOM 2757 C CA . ALA A 1 336 ? 12.948 -6.293 -3.730 1.00 89.44 336 ALA A CA 1
ATOM 2758 C C . ALA A 1 336 ? 14.154 -5.784 -2.935 1.00 89.44 336 ALA A C 1
ATOM 2760 O O . ALA A 1 336 ? 14.855 -4.907 -3.410 1.00 89.44 336 ALA A O 1
ATOM 2761 N N . THR A 1 337 ? 14.467 -6.361 -1.777 1.00 85.81 337 THR A N 1
ATOM 2762 C CA . THR A 1 337 ? 15.622 -5.921 -0.988 1.00 85.81 337 THR A CA 1
ATOM 2763 C C . THR A 1 337 ? 16.938 -6.266 -1.661 1.00 85.81 337 THR A C 1
ATOM 2765 O O . THR A 1 337 ? 17.844 -5.450 -1.666 1.00 85.81 337 THR A O 1
ATOM 2768 N N . TRP A 1 338 ? 17.047 -7.441 -2.278 1.00 82.31 338 TRP A N 1
ATOM 2769 C CA . TRP A 1 338 ? 18.223 -7.777 -3.088 1.00 82.31 338 TRP A CA 1
ATOM 2770 C C . TRP A 1 338 ? 18.195 -7.129 -4.477 1.00 82.31 338 TRP A C 1
ATOM 2772 O O . TRP A 1 338 ? 19.205 -7.149 -5.175 1.00 82.31 338 TRP A O 1
ATOM 2782 N N . SER A 1 339 ? 17.061 -6.534 -4.859 1.00 78.94 339 SER A N 1
ATOM 2783 C CA . SER A 1 339 ? 16.981 -5.593 -5.981 1.00 78.94 339 SER A CA 1
ATOM 2784 C C . SER A 1 339 ? 17.368 -4.157 -5.586 1.00 78.94 339 SER A C 1
ATOM 2786 O O . SER A 1 339 ? 17.575 -3.324 -6.467 1.00 78.94 339 SER A O 1
ATOM 2788 N N . ASP A 1 340 ? 17.437 -3.852 -4.283 1.00 75.94 340 ASP A N 1
ATOM 2789 C CA . ASP A 1 340 ? 17.871 -2.567 -3.735 1.00 75.94 340 ASP A CA 1
ATOM 2790 C C . ASP A 1 340 ? 19.340 -2.659 -3.307 1.00 75.94 340 ASP A C 1
ATOM 2792 O O . ASP A 1 340 ? 19.694 -2.984 -2.172 1.00 75.94 340 ASP A O 1
ATOM 2796 N N . SER A 1 341 ? 20.238 -2.394 -4.248 1.00 59.03 341 SER A N 1
ATOM 2797 C CA . SER A 1 341 ? 21.692 -2.457 -4.077 1.00 59.03 341 SER A CA 1
ATOM 2798 C C . SER A 1 341 ? 22.273 -1.299 -3.243 1.00 59.03 341 SER A C 1
ATOM 2800 O O . SER A 1 341 ? 23.364 -0.793 -3.520 1.00 59.03 341 SER A O 1
ATOM 2802 N N . ALA A 1 342 ? 21.591 -0.897 -2.167 1.00 44.53 342 ALA A N 1
ATOM 2803 C CA . ALA A 1 342 ? 21.968 0.187 -1.256 1.00 44.53 342 ALA A CA 1
ATOM 2804 C C . ALA A 1 342 ? 23.347 0.011 -0.572 1.00 44.53 342 ALA A C 1
ATOM 2806 O O . ALA A 1 342 ? 23.891 0.966 -0.014 1.00 44.53 342 ALA A O 1
ATOM 2807 N N . GLY A 1 343 ? 23.956 -1.179 -0.636 1.00 41.09 343 GLY A N 1
ATOM 2808 C CA . GLY A 1 343 ? 25.296 -1.452 -0.098 1.00 41.09 343 GLY A CA 1
ATOM 2809 C C . GLY A 1 343 ? 26.463 -1.077 -1.019 1.00 41.09 343 GLY A C 1
ATOM 2810 O O . GLY A 1 343 ? 27.591 -0.930 -0.546 1.00 41.09 343 GLY A O 1
ATOM 2811 N N . VAL A 1 344 ? 26.226 -0.878 -2.319 1.00 40.84 344 VAL A N 1
ATOM 2812 C CA . VAL A 1 344 ? 27.276 -0.513 -3.276 1.00 40.84 344 VAL A CA 1
ATOM 2813 C C . VAL A 1 344 ? 26.926 0.853 -3.853 1.00 40.84 344 VAL A C 1
ATOM 2815 O O . VAL A 1 344 ? 26.037 0.973 -4.689 1.00 40.84 344 VAL A O 1
ATOM 2818 N N . LYS A 1 345 ? 27.666 1.902 -3.455 1.00 34.88 345 LYS A N 1
ATOM 2819 C CA . LYS A 1 345 ? 27.499 3.296 -3.942 1.00 34.88 345 LYS A CA 1
ATOM 2820 C C . LYS A 1 345 ? 27.483 3.441 -5.476 1.00 34.88 345 LYS A C 1
ATOM 2822 O O . LYS A 1 345 ? 27.176 4.509 -5.991 1.00 34.88 345 LYS A O 1
ATOM 2827 N N . ALA A 1 346 ? 27.838 2.386 -6.202 1.00 36.31 346 ALA A N 1
ATOM 2828 C CA . ALA A 1 346 ? 27.776 2.301 -7.645 1.00 36.31 346 ALA A CA 1
ATOM 2829 C C . ALA A 1 346 ? 26.357 2.167 -8.232 1.00 36.31 346 ALA A C 1
ATOM 2831 O O . ALA A 1 346 ? 26.190 2.494 -9.408 1.00 36.31 346 ALA A O 1
ATOM 2832 N N . TYR A 1 347 ? 25.370 1.701 -7.454 1.00 45.28 347 TYR A N 1
ATOM 2833 C CA . TYR A 1 347 ? 24.069 1.261 -7.968 1.00 45.28 347 TYR A CA 1
ATOM 2834 C C . TYR A 1 347 ? 22.911 1.664 -7.042 1.00 45.28 347 TYR A C 1
ATOM 2836 O O . TYR A 1 347 ? 22.185 0.825 -6.525 1.00 45.28 347 TYR A O 1
ATOM 2844 N N . ARG A 1 348 ? 22.703 2.965 -6.823 1.00 36.03 348 ARG A N 1
ATOM 2845 C CA . ARG A 1 348 ? 21.379 3.434 -6.383 1.00 36.03 348 ARG A CA 1
ATOM 2846 C C . ARG A 1 348 ? 20.466 3.547 -7.609 1.00 36.03 348 ARG A C 1
ATOM 2848 O O . ARG A 1 348 ? 20.881 4.125 -8.615 1.00 36.03 348 ARG A O 1
ATOM 2855 N N . GLY A 1 349 ? 19.264 2.980 -7.521 1.00 43.03 349 GLY A N 1
ATOM 2856 C CA . GLY A 1 349 ? 18.199 3.096 -8.523 1.00 43.03 349 GLY A CA 1
ATOM 2857 C C . GLY A 1 349 ? 18.132 1.961 -9.555 1.00 43.03 349 GLY A C 1
ATOM 2858 O O . GLY A 1 349 ? 19.147 1.591 -10.150 1.00 43.03 349 GLY A O 1
ATOM 2859 N N . LYS A 1 350 ? 16.904 1.456 -9.744 1.00 45.34 350 LYS A N 1
ATOM 2860 C CA . LYS A 1 350 ? 16.305 0.651 -10.837 1.00 45.34 350 LYS A CA 1
ATOM 2861 C C . LYS A 1 350 ? 17.004 -0.583 -11.434 1.00 45.34 350 LYS A C 1
ATOM 2863 O O . LYS A 1 350 ? 16.285 -1.421 -11.965 1.00 45.34 350 LYS A O 1
ATOM 2868 N N . ASN A 1 351 ? 18.322 -0.780 -11.346 1.00 47.53 351 ASN A N 1
ATOM 2869 C CA . ASN A 1 351 ? 18.983 -1.689 -12.308 1.00 47.53 351 ASN A CA 1
ATOM 2870 C C . ASN A 1 351 ? 19.543 -2.999 -11.736 1.00 47.53 351 ASN A C 1
ATOM 2872 O O . ASN A 1 351 ? 20.285 -3.664 -12.449 1.00 47.53 351 ASN A O 1
ATOM 2876 N N . ASP A 1 352 ? 19.155 -3.407 -10.527 1.00 57.81 352 ASP A N 1
ATOM 2877 C CA . ASP A 1 352 ? 19.270 -4.811 -10.110 1.00 57.81 352 ASP A CA 1
ATOM 2878 C C . ASP A 1 352 ? 17.882 -5.458 -10.140 1.00 57.81 352 ASP A C 1
ATOM 2880 O O . ASP A 1 352 ? 17.272 -5.790 -9.129 1.00 57.81 352 ASP A O 1
ATOM 2884 N N . MET A 1 353 ? 17.333 -5.653 -11.344 1.00 62.81 353 MET A N 1
ATOM 2885 C CA . MET A 1 353 ? 16.054 -6.366 -11.532 1.00 62.81 353 MET A CA 1
ATOM 2886 C C . MET A 1 353 ? 16.189 -7.895 -11.468 1.00 62.81 353 MET A C 1
ATOM 2888 O O . MET A 1 353 ? 15.305 -8.643 -11.870 1.00 62.81 353 MET A O 1
ATOM 2892 N N . ASN A 1 354 ? 17.291 -8.333 -10.880 1.00 71.50 354 ASN A N 1
ATOM 2893 C CA . ASN A 1 354 ? 17.831 -9.681 -10.860 1.00 71.50 354 ASN A CA 1
ATOM 2894 C C . ASN A 1 354 ? 17.039 -10.663 -9.993 1.00 71.50 354 ASN A C 1
ATOM 2896 O O . ASN A 1 354 ? 17.182 -11.870 -10.142 1.00 71.50 354 ASN A O 1
ATOM 2900 N N . TYR A 1 355 ? 16.187 -10.149 -9.107 1.00 85.44 355 TYR A N 1
ATOM 2901 C CA . TYR A 1 355 ? 15.323 -10.946 -8.237 1.00 85.44 355 TYR A CA 1
ATOM 2902 C C . TYR A 1 355 ? 13.841 -10.637 -8.469 1.00 85.44 355 TYR A C 1
ATOM 2904 O O . TYR A 1 355 ? 13.057 -10.542 -7.524 1.00 85.44 355 TYR A O 1
ATOM 2912 N N . PHE A 1 356 ? 13.452 -10.449 -9.732 1.00 90.69 356 PHE A N 1
ATOM 2913 C CA . PHE A 1 356 ? 12.062 -10.258 -10.133 1.00 90.69 356 PHE A CA 1
ATOM 2914 C C . PHE A 1 356 ? 11.459 -11.553 -10.688 1.00 90.69 356 PHE A C 1
ATOM 2916 O O . PHE A 1 356 ? 11.931 -12.072 -11.695 1.00 90.69 356 PHE A O 1
ATOM 2923 N N . LEU A 1 357 ? 10.400 -12.043 -10.034 1.00 93.06 357 LEU A N 1
ATOM 2924 C CA . LEU A 1 357 ? 9.625 -13.222 -10.440 1.00 93.06 357 LEU A CA 1
ATOM 2925 C C . LEU A 1 357 ? 10.494 -14.425 -10.843 1.00 93.06 357 LEU A C 1
ATOM 2927 O O . LEU A 1 357 ? 10.292 -15.048 -11.884 1.00 93.06 357 LEU A O 1
ATOM 2931 N N . LEU A 1 358 ? 11.461 -14.766 -9.993 1.00 91.31 358 LEU A N 1
ATOM 2932 C CA . LEU A 1 358 ? 12.259 -15.974 -10.163 1.00 91.31 358 LEU A CA 1
ATOM 2933 C C . LEU A 1 358 ? 11.373 -17.207 -9.989 1.00 91.31 358 LEU A C 1
ATOM 2935 O O . LEU A 1 358 ? 10.536 -17.250 -9.086 1.00 91.31 358 LEU A O 1
ATOM 2939 N N . ASN A 1 359 ? 11.575 -18.220 -10.827 1.00 90.25 359 ASN A N 1
ATOM 2940 C CA . ASN A 1 359 ? 11.006 -19.546 -10.588 1.00 90.25 359 ASN A CA 1
ATOM 2941 C C . ASN A 1 359 ? 11.682 -20.207 -9.365 1.00 90.25 359 ASN A C 1
ATOM 2943 O O . ASN A 1 359 ? 12.714 -19.739 -8.870 1.00 90.25 359 ASN A O 1
ATOM 2947 N N . SER A 1 360 ? 11.110 -21.310 -8.879 1.00 88.50 360 SER A N 1
ATOM 2948 C CA . SER A 1 360 ? 11.646 -22.042 -7.727 1.00 88.50 360 SER A CA 1
ATOM 2949 C C . SER A 1 360 ? 13.103 -22.479 -7.917 1.00 88.50 360 SER A C 1
ATOM 2951 O O . SER A 1 360 ? 13.905 -22.280 -7.008 1.00 88.50 360 SER A O 1
ATOM 2953 N N . ALA A 1 361 ? 13.476 -23.002 -9.089 1.00 86.56 361 ALA A N 1
ATOM 2954 C CA . ALA A 1 361 ? 14.838 -23.469 -9.366 1.00 86.56 361 ALA A CA 1
ATOM 2955 C C . ALA A 1 361 ? 15.883 -22.338 -9.317 1.00 86.56 361 ALA A C 1
ATOM 2957 O O . ALA A 1 361 ? 16.972 -22.513 -8.770 1.00 86.56 361 ALA A O 1
ATOM 2958 N N . ASP A 1 362 ? 15.554 -21.157 -9.843 1.00 87.31 362 ASP A N 1
ATOM 2959 C CA . ASP A 1 362 ? 16.422 -19.981 -9.800 1.00 87.31 362 ASP A CA 1
ATOM 2960 C C . ASP A 1 362 ? 16.483 -19.380 -8.387 1.00 87.31 362 ASP A C 1
ATOM 2962 O O . ASP A 1 362 ? 17.570 -19.049 -7.909 1.00 87.31 362 ASP A O 1
ATOM 2966 N N . MET A 1 363 ? 15.361 -19.321 -7.659 1.00 87.88 363 MET A N 1
ATOM 2967 C CA . MET A 1 363 ? 15.345 -18.830 -6.275 1.00 87.88 363 MET A CA 1
ATOM 2968 C C . MET A 1 363 ? 16.124 -19.760 -5.324 1.00 87.88 363 MET A C 1
ATOM 2970 O O . MET A 1 363 ? 16.875 -19.280 -4.470 1.00 87.88 363 MET A O 1
ATOM 2974 N N . GLN A 1 364 ? 16.042 -21.085 -5.517 1.00 87.69 364 GLN A N 1
ATOM 2975 C CA . GLN A 1 364 ? 16.794 -22.099 -4.757 1.00 87.69 364 GLN A CA 1
ATOM 2976 C C . GLN A 1 364 ? 18.311 -21.933 -4.846 1.00 87.69 364 GLN A C 1
ATOM 2978 O O . GLN A 1 364 ? 19.020 -22.405 -3.958 1.00 87.69 364 GLN A O 1
ATOM 2983 N N . LYS A 1 365 ? 18.841 -21.272 -5.883 1.00 83.50 365 LYS A N 1
ATOM 2984 C CA . LYS A 1 365 ? 20.284 -20.995 -5.985 1.00 83.50 365 LYS A CA 1
ATOM 2985 C C . LYS A 1 365 ? 20.771 -20.058 -4.876 1.00 83.50 365 LYS A C 1
ATOM 2987 O O . LYS A 1 365 ? 21.955 -20.059 -4.564 1.00 83.50 365 LYS A O 1
ATOM 2992 N N . SER A 1 366 ? 19.870 -19.280 -4.271 1.00 82.38 366 SER A N 1
ATOM 2993 C CA . SER A 1 366 ? 20.212 -18.254 -3.279 1.00 82.38 366 SER A CA 1
ATOM 2994 C C . SER A 1 366 ? 19.389 -18.311 -1.983 1.00 82.38 366 SER A C 1
ATOM 2996 O O . SER A 1 366 ? 19.702 -17.588 -1.034 1.00 82.38 366 SER A O 1
ATOM 2998 N N . ARG A 1 367 ? 18.351 -19.153 -1.901 1.00 86.62 367 ARG A N 1
ATOM 2999 C CA . ARG A 1 367 ? 17.475 -19.309 -0.725 1.00 86.62 367 ARG A CA 1
ATOM 3000 C C . ARG A 1 367 ? 17.269 -20.775 -0.365 1.00 86.62 367 ARG A C 1
ATOM 3002 O O . ARG A 1 367 ? 17.147 -21.620 -1.251 1.00 86.62 367 ARG A O 1
ATOM 3009 N N . ASP A 1 368 ? 17.175 -21.049 0.930 1.00 84.38 368 ASP A N 1
ATOM 3010 C CA . ASP A 1 368 ? 16.809 -22.363 1.455 1.00 84.38 368 ASP A CA 1
ATOM 3011 C C . ASP A 1 368 ? 15.283 -22.519 1.545 1.00 84.38 368 ASP A C 1
ATOM 3013 O O . ASP A 1 368 ? 14.542 -21.540 1.643 1.00 84.38 368 ASP A O 1
ATOM 3017 N N . GLY A 1 369 ? 14.797 -23.765 1.535 1.00 78.88 369 GLY A N 1
ATOM 3018 C CA . GLY A 1 369 ? 13.382 -24.079 1.790 1.00 78.88 369 GLY A CA 1
ATOM 3019 C C . GLY A 1 369 ? 12.405 -23.686 0.674 1.00 78.88 369 GLY A C 1
ATOM 3020 O O . GLY A 1 369 ? 11.192 -23.695 0.883 1.00 78.88 369 GLY A O 1
ATOM 3021 N N . ILE A 1 370 ? 12.903 -23.347 -0.515 1.00 84.38 370 ILE A N 1
ATOM 3022 C CA . ILE A 1 370 ? 12.073 -23.094 -1.694 1.00 84.38 370 ILE A CA 1
ATOM 3023 C C . ILE A 1 370 ? 11.576 -24.438 -2.241 1.00 84.38 370 ILE A C 1
ATOM 3025 O O . ILE A 1 370 ? 12.364 -25.241 -2.732 1.00 84.38 370 ILE A O 1
ATOM 3029 N N . ILE A 1 371 ? 10.270 -24.687 -2.153 1.00 71.75 371 ILE A N 1
ATOM 3030 C CA . ILE A 1 371 ? 9.630 -25.924 -2.626 1.00 71.75 371 ILE A CA 1
ATOM 3031 C C . ILE A 1 371 ? 9.127 -25.704 -4.057 1.00 71.75 371 ILE A C 1
ATOM 3033 O O . ILE A 1 371 ? 8.505 -24.680 -4.346 1.00 71.75 371 ILE A O 1
ATOM 3037 N N . ASP A 1 372 ? 9.432 -26.654 -4.940 1.00 65.81 372 ASP A N 1
ATOM 3038 C CA . ASP A 1 372 ? 9.206 -26.544 -6.379 1.00 65.81 372 ASP A CA 1
ATOM 3039 C C . ASP A 1 372 ? 7.718 -26.425 -6.735 1.00 65.81 372 ASP A C 1
ATOM 3041 O O . ASP A 1 372 ? 6.848 -27.016 -6.089 1.00 65.81 372 ASP A O 1
ATOM 3045 N N . SER A 1 373 ? 7.423 -25.627 -7.756 1.00 60.09 373 SER A N 1
ATOM 3046 C CA . SER A 1 373 ? 6.062 -25.361 -8.205 1.00 60.09 373 SER A CA 1
ATOM 3047 C C . SER A 1 373 ? 5.907 -25.697 -9.679 1.00 60.09 373 SER A C 1
ATOM 3049 O O . SER A 1 373 ? 6.140 -24.849 -10.535 1.00 60.09 373 SER A O 1
ATOM 3051 N N . GLY A 1 374 ? 5.424 -26.909 -9.939 1.00 58.09 374 GLY A N 1
ATOM 3052 C CA . GLY A 1 374 ? 4.911 -27.327 -11.241 1.00 58.09 374 GLY A CA 1
ATOM 3053 C C . GLY A 1 374 ? 5.969 -27.520 -12.331 1.00 58.09 374 GLY A C 1
ATOM 3054 O O . GLY A 1 374 ? 7.076 -26.996 -12.279 1.00 58.09 374 GLY A O 1
ATOM 3055 N N . LEU A 1 375 ? 5.603 -28.302 -13.343 1.00 62.69 375 LEU A N 1
ATOM 3056 C CA . LEU A 1 375 ? 6.430 -28.524 -14.524 1.00 62.69 375 LEU A CA 1
ATOM 3057 C C . LEU A 1 375 ? 6.362 -27.280 -15.435 1.00 62.69 375 LEU A C 1
ATOM 3059 O O . LEU A 1 375 ? 5.272 -26.857 -15.804 1.00 62.69 375 LEU A O 1
ATOM 3063 N N . ASN A 1 376 ? 7.522 -26.740 -15.830 1.00 72.62 376 ASN A N 1
ATOM 3064 C CA . ASN A 1 376 ? 7.711 -25.719 -16.880 1.00 72.62 376 ASN A CA 1
ATOM 3065 C C . ASN A 1 376 ? 7.060 -24.324 -16.672 1.00 72.62 376 ASN A C 1
ATOM 3067 O O . ASN A 1 376 ? 6.343 -23.851 -17.559 1.00 72.62 376 ASN A O 1
ATOM 3071 N N . PRO A 1 377 ? 7.332 -23.597 -15.569 1.00 81.12 377 PRO A N 1
ATOM 3072 C CA . PRO A 1 377 ? 6.890 -22.206 -15.434 1.00 81.12 377 PRO A CA 1
ATOM 3073 C C . PRO A 1 377 ? 7.546 -21.289 -16.485 1.00 81.12 377 PRO A C 1
ATOM 3075 O O . PRO A 1 377 ? 8.725 -21.441 -16.812 1.00 81.12 377 PRO A O 1
ATOM 3078 N N . LYS A 1 378 ? 6.810 -20.276 -16.969 1.00 87.69 378 LYS A N 1
ATOM 3079 C CA . LYS A 1 378 ? 7.362 -19.213 -17.832 1.00 87.69 378 LYS A CA 1
ATOM 3080 C C . LYS A 1 378 ? 8.499 -18.481 -17.120 1.00 87.69 378 LYS A C 1
ATOM 3082 O O . LYS A 1 378 ? 8.381 -18.181 -15.934 1.00 87.69 378 LYS A O 1
ATOM 3087 N N . ASP A 1 379 ? 9.560 -18.149 -17.846 1.00 88.75 379 ASP A N 1
ATOM 3088 C CA . ASP A 1 379 ? 10.708 -17.441 -17.287 1.00 88.75 379 ASP A CA 1
ATOM 3089 C C . ASP A 1 379 ? 10.511 -15.917 -17.316 1.00 88.75 379 ASP A C 1
ATOM 3091 O O . ASP A 1 379 ? 10.428 -15.304 -18.381 1.00 88.75 379 ASP A O 1
ATOM 3095 N N . TYR A 1 380 ? 10.426 -15.304 -16.133 1.00 91.44 380 TYR A N 1
ATOM 3096 C CA . TYR A 1 380 ? 10.240 -13.861 -15.971 1.00 91.44 380 TYR A CA 1
ATOM 3097 C C . TYR A 1 380 ? 11.507 -13.125 -15.520 1.00 91.44 380 TYR A C 1
ATOM 3099 O O . TYR A 1 380 ? 11.488 -11.896 -15.463 1.00 91.44 380 TYR A O 1
ATOM 3107 N N . LYS A 1 381 ? 12.623 -13.818 -15.250 1.00 87.19 381 LYS A N 1
ATOM 3108 C CA . LYS A 1 381 ? 13.810 -13.184 -14.643 1.00 87.19 381 LYS A CA 1
ATOM 3109 C C . LYS A 1 381 ? 14.434 -12.078 -15.498 1.00 87.19 381 LYS A C 1
ATOM 3111 O O . LYS A 1 381 ? 15.007 -11.132 -14.965 1.00 87.19 381 LYS A O 1
ATOM 3116 N N . PHE A 1 382 ? 14.288 -12.171 -16.821 1.00 88.50 382 PHE A N 1
ATOM 3117 C CA . PHE A 1 382 ? 14.745 -11.147 -17.765 1.00 88.50 382 PHE A CA 1
ATOM 3118 C C . PHE A 1 382 ? 13.631 -10.213 -18.244 1.00 88.50 382 PHE A C 1
ATOM 3120 O O . PHE A 1 382 ? 13.916 -9.253 -18.957 1.00 88.50 382 PHE A O 1
ATOM 3127 N N . TYR A 1 383 ? 12.377 -10.455 -17.844 1.00 91.50 383 TYR A N 1
ATOM 3128 C CA . TYR A 1 383 ? 11.215 -9.683 -18.291 1.00 91.50 383 TYR A CA 1
ATOM 3129 C C . TYR A 1 383 ? 11.407 -8.168 -18.161 1.00 91.50 383 TYR A C 1
ATOM 3131 O O . TYR A 1 383 ? 11.124 -7.464 -19.131 1.00 91.50 383 TYR A O 1
ATOM 3139 N N . PRO A 1 384 ? 11.934 -7.638 -17.039 1.00 88.38 384 PRO A N 1
ATOM 3140 C CA . PRO A 1 384 ? 12.089 -6.197 -16.910 1.00 88.38 384 PRO A CA 1
ATOM 3141 C C . PRO A 1 384 ? 13.098 -5.602 -17.908 1.00 88.38 384 PRO A C 1
ATOM 3143 O O . PRO A 1 384 ? 12.858 -4.535 -18.461 1.00 88.38 384 PRO A O 1
ATOM 3146 N N . PHE A 1 385 ? 14.176 -6.326 -18.220 1.00 87.69 385 PHE A N 1
ATOM 3147 C CA . PHE A 1 385 ? 15.195 -5.904 -19.189 1.00 87.69 385 PHE A CA 1
ATOM 3148 C C . PHE A 1 385 ? 14.716 -6.038 -20.636 1.00 87.69 385 PHE A C 1
ATOM 3150 O O . PHE A 1 385 ? 15.039 -5.209 -21.484 1.00 87.69 385 PHE A O 1
ATOM 3157 N N . ILE A 1 386 ? 13.906 -7.061 -20.920 1.00 90.50 386 ILE A N 1
ATOM 3158 C CA . ILE A 1 386 ? 13.217 -7.204 -22.207 1.00 90.50 386 ILE A CA 1
ATOM 3159 C C . ILE A 1 386 ? 12.263 -6.022 -22.406 1.00 90.50 386 ILE A C 1
ATOM 3161 O O . ILE A 1 386 ? 12.276 -5.399 -23.465 1.00 90.50 386 ILE A O 1
ATOM 3165 N N . LYS A 1 387 ? 11.484 -5.673 -21.373 1.00 87.38 387 LYS A N 1
ATOM 3166 C CA . LYS A 1 387 ? 10.553 -4.540 -21.403 1.00 87.38 387 LYS A CA 1
ATOM 3167 C C . LYS A 1 387 ? 11.268 -3.204 -21.630 1.00 87.38 387 LYS A C 1
ATOM 3169 O O . LYS A 1 387 ? 10.774 -2.379 -22.389 1.00 87.38 387 LYS A O 1
ATOM 3174 N N . GLU A 1 388 ? 12.436 -3.010 -21.023 1.00 84.81 388 GLU A N 1
ATOM 3175 C CA . GLU A 1 388 ? 13.265 -1.810 -21.210 1.00 84.81 388 GLU A CA 1
ATOM 3176 C C . GLU A 1 388 ? 14.099 -1.821 -22.507 1.00 84.81 388 GLU A C 1
ATOM 3178 O O . GLU A 1 388 ? 14.751 -0.828 -22.828 1.00 84.81 388 GLU A O 1
ATOM 3183 N N . GLY A 1 389 ? 14.110 -2.924 -23.265 1.00 88.62 389 GLY A N 1
ATOM 3184 C CA . GLY A 1 389 ? 14.920 -3.060 -24.481 1.00 88.62 389 GLY A CA 1
ATOM 3185 C C . GLY A 1 389 ? 16.431 -3.153 -24.225 1.00 88.62 389 GLY A C 1
ATOM 3186 O O . GLY A 1 389 ? 17.231 -2.819 -25.104 1.00 88.62 389 GLY A O 1
ATOM 3187 N N . THR A 1 390 ? 16.835 -3.585 -23.028 1.00 89.69 390 THR A N 1
ATOM 3188 C CA . THR A 1 390 ? 18.240 -3.724 -22.597 1.00 89.69 390 THR A CA 1
ATOM 3189 C C . THR A 1 390 ? 18.754 -5.164 -22.663 1.00 89.69 390 THR A C 1
ATOM 3191 O O . THR A 1 390 ? 19.960 -5.392 -22.556 1.00 89.69 390 THR A O 1
ATOM 3194 N N . TYR A 1 391 ? 17.865 -6.140 -22.861 1.00 92.19 391 TYR A N 1
ATOM 3195 C CA . TYR A 1 391 ? 18.223 -7.545 -23.060 1.00 92.19 391 TYR A CA 1
ATOM 3196 C C . TYR A 1 391 ? 18.649 -7.831 -24.509 1.00 92.19 391 TYR A C 1
ATOM 3198 O O . TYR A 1 391 ? 18.002 -7.360 -25.445 1.00 92.19 391 TYR A O 1
ATOM 3206 N N . ALA A 1 392 ? 19.705 -8.626 -24.689 1.00 95.00 392 ALA A N 1
ATOM 3207 C CA . ALA A 1 392 ? 20.223 -9.032 -25.992 1.00 95.00 392 ALA A CA 1
ATOM 3208 C C . ALA A 1 392 ? 20.747 -10.478 -25.981 1.00 95.00 392 ALA A C 1
ATOM 3210 O O . ALA A 1 392 ? 21.525 -10.859 -25.107 1.00 95.00 392 ALA A O 1
ATOM 3211 N N . ASN A 1 393 ? 20.375 -11.266 -26.993 1.00 95.75 393 ASN A N 1
ATOM 3212 C CA . ASN A 1 393 ? 20.778 -12.671 -27.151 1.00 95.75 393 ASN A CA 1
ATOM 3213 C C . ASN A 1 393 ? 22.019 -12.873 -28.025 1.00 95.75 393 ASN A C 1
ATOM 3215 O O . ASN A 1 393 ? 22.602 -13.955 -28.041 1.00 95.75 393 ASN A O 1
ATOM 3219 N N . ASN A 1 394 ? 22.398 -11.859 -28.797 1.00 96.69 394 ASN A N 1
ATOM 3220 C CA . ASN A 1 394 ? 23.515 -11.889 -29.735 1.00 96.69 394 ASN A CA 1
ATOM 3221 C C . ASN A 1 394 ? 24.132 -10.488 -29.858 1.00 96.69 394 ASN A C 1
ATOM 3223 O O . ASN A 1 394 ? 23.604 -9.502 -29.336 1.00 96.69 394 ASN A O 1
ATOM 3227 N N . ILE A 1 395 ? 25.276 -10.396 -30.536 1.00 95.12 395 ILE A N 1
ATOM 3228 C CA . ILE A 1 395 ? 26.027 -9.142 -30.638 1.00 95.12 395 ILE A CA 1
ATOM 3229 C C . ILE A 1 395 ? 25.297 -8.063 -31.456 1.00 95.12 395 ILE A C 1
ATOM 3231 O O . ILE A 1 395 ? 25.463 -6.873 -31.185 1.00 95.12 395 ILE A O 1
ATOM 3235 N N . ASP A 1 396 ? 24.449 -8.446 -32.411 1.00 96.19 396 ASP A N 1
ATOM 3236 C CA . ASP A 1 396 ? 23.677 -7.491 -33.210 1.00 96.19 396 ASP A CA 1
ATOM 3237 C C . ASP A 1 396 ? 22.534 -6.878 -32.395 1.00 96.19 396 ASP A C 1
ATOM 3239 O O . ASP A 1 396 ? 22.303 -5.669 -32.455 1.00 96.19 396 ASP A O 1
ATOM 3243 N N . GLU A 1 397 ? 21.879 -7.668 -31.544 1.00 97.12 397 GLU A N 1
ATOM 3244 C CA . GLU A 1 397 ? 20.926 -7.172 -30.548 1.00 97.12 397 GLU A CA 1
ATOM 3245 C C . GLU A 1 397 ? 21.601 -6.261 -29.516 1.00 97.12 397 GLU A C 1
ATOM 3247 O O . GLU A 1 397 ? 21.019 -5.244 -29.137 1.00 97.12 397 GLU A O 1
ATOM 3252 N N . VAL A 1 398 ? 22.848 -6.551 -29.118 1.00 95.62 398 VAL A N 1
ATOM 3253 C CA . VAL A 1 398 ? 23.640 -5.639 -28.273 1.00 95.62 398 VAL A CA 1
ATOM 3254 C C . VAL A 1 398 ? 23.841 -4.300 -28.981 1.00 95.62 398 VAL A C 1
ATOM 3256 O O . VAL A 1 398 ? 23.530 -3.254 -28.408 1.00 95.62 398 VAL A O 1
ATOM 3259 N N . LYS A 1 399 ? 24.310 -4.309 -30.237 1.00 94.75 399 LYS A N 1
ATOM 3260 C CA . LYS A 1 399 ? 24.481 -3.082 -31.034 1.00 94.75 399 LYS A CA 1
ATOM 3261 C C . LYS A 1 399 ? 23.164 -2.322 -31.173 1.00 94.75 399 LYS A C 1
ATOM 3263 O O . LYS A 1 399 ? 23.147 -1.107 -30.997 1.00 94.75 399 LYS A O 1
ATOM 3268 N N . LYS A 1 400 ? 22.058 -3.025 -31.434 1.00 94.38 400 LYS A N 1
ATOM 3269 C CA . LYS A 1 400 ? 20.712 -2.446 -31.528 1.00 94.38 400 LYS A CA 1
ATOM 3270 C C . LYS A 1 400 ? 20.271 -1.803 -30.211 1.00 94.38 400 LYS A C 1
ATOM 3272 O O . LYS A 1 400 ? 19.754 -0.690 -30.233 1.00 94.38 400 LYS A O 1
ATOM 3277 N N . SER A 1 401 ? 20.495 -2.462 -29.074 1.00 93.56 401 SER A N 1
ATOM 3278 C CA . SER A 1 401 ? 20.156 -1.918 -27.754 1.00 93.56 401 SER A CA 1
ATOM 3279 C C . SER A 1 401 ? 20.974 -0.666 -27.433 1.00 93.56 401 SER A C 1
ATOM 3281 O O . SER A 1 401 ? 20.398 0.355 -27.053 1.00 93.56 401 SER A O 1
ATOM 3283 N N . ILE A 1 402 ? 22.293 -0.698 -27.665 1.00 93.19 402 ILE A N 1
ATOM 3284 C CA . ILE A 1 402 ? 23.170 0.472 -27.500 1.00 93.19 402 ILE A CA 1
ATOM 3285 C C . ILE A 1 402 ? 22.691 1.616 -28.397 1.00 93.19 402 ILE A C 1
ATOM 3287 O O . ILE A 1 402 ? 22.486 2.729 -27.918 1.00 93.19 402 ILE A O 1
ATOM 3291 N N . ARG A 1 403 ? 22.447 1.339 -29.683 1.00 93.00 403 ARG A N 1
ATOM 3292 C CA . ARG A 1 403 ? 21.956 2.328 -30.646 1.00 93.00 403 ARG A CA 1
ATOM 3293 C C . ARG A 1 403 ? 20.650 2.972 -30.187 1.00 93.00 403 ARG A C 1
ATOM 3295 O O . ARG A 1 403 ? 20.544 4.193 -30.203 1.00 93.00 403 ARG A O 1
ATOM 3302 N N . ASN A 1 404 ? 19.677 2.177 -29.747 1.00 91.31 404 ASN A N 1
ATOM 3303 C CA . ASN A 1 404 ? 18.400 2.692 -29.255 1.00 91.31 404 ASN A CA 1
ATOM 3304 C C . ASN A 1 404 ? 18.592 3.598 -28.033 1.00 91.31 404 ASN A C 1
ATOM 3306 O O . ASN A 1 404 ? 18.008 4.675 -27.988 1.00 91.31 404 ASN A O 1
ATOM 3310 N N . GLN A 1 405 ? 19.444 3.199 -27.084 1.00 91.50 405 GLN A N 1
ATOM 3311 C CA . GLN A 1 405 ? 19.753 4.006 -25.902 1.00 91.50 405 GLN A CA 1
ATOM 3312 C C . GLN A 1 405 ? 20.475 5.313 -26.270 1.00 91.50 405 GLN A C 1
ATOM 3314 O O . GLN A 1 405 ? 20.189 6.342 -25.667 1.00 91.50 405 GLN A O 1
ATOM 3319 N N . ILE A 1 406 ? 21.359 5.314 -27.275 1.00 90.94 406 ILE A N 1
ATOM 3320 C CA . ILE A 1 406 ? 21.984 6.540 -27.807 1.00 90.94 406 ILE A CA 1
ATOM 3321 C C . ILE A 1 406 ? 20.925 7.471 -28.396 1.00 90.94 406 ILE A C 1
ATOM 3323 O O . ILE A 1 406 ? 20.906 8.660 -28.089 1.00 90.94 406 ILE A O 1
ATOM 3327 N N . LEU A 1 407 ? 20.049 6.927 -29.244 1.00 90.44 407 LEU A N 1
ATOM 3328 C CA . LEU A 1 407 ? 19.034 7.701 -29.952 1.00 90.44 407 LEU A CA 1
ATOM 3329 C C . LEU A 1 407 ? 18.011 8.331 -29.010 1.00 90.44 407 LEU A C 1
ATOM 3331 O O . LEU A 1 407 ? 17.457 9.364 -29.363 1.00 90.44 407 LEU A O 1
ATOM 3335 N N . SER A 1 408 ? 17.768 7.740 -27.840 1.00 85.62 408 SER A N 1
ATOM 3336 C CA . SER A 1 408 ? 16.730 8.170 -26.903 1.00 85.62 408 SER A CA 1
ATOM 3337 C C . SER A 1 408 ? 17.251 8.746 -25.582 1.00 85.62 408 SER A C 1
ATOM 3339 O O . SER A 1 408 ? 16.505 8.815 -24.606 1.00 85.62 408 SER A O 1
ATOM 3341 N N . SER A 1 409 ? 18.529 9.126 -25.504 1.00 82.00 409 SER A N 1
ATOM 3342 C CA . SER A 1 409 ? 19.109 9.734 -24.301 1.00 82.00 409 SER A CA 1
ATOM 3343 C C . SER A 1 409 ? 19.970 10.949 -24.625 1.00 82.00 409 SER A C 1
ATOM 3345 O O . SER A 1 409 ? 20.500 11.097 -25.725 1.00 82.00 409 SER A O 1
ATOM 3347 N N . SER A 1 410 ? 20.115 11.836 -23.642 1.00 71.56 410 SER A N 1
ATOM 3348 C CA . SER A 1 410 ? 21.058 12.948 -23.710 1.00 71.56 410 SER A CA 1
ATOM 3349 C C . SER A 1 410 ? 22.454 12.499 -23.283 1.00 71.56 410 SER A C 1
ATOM 3351 O O . SER A 1 410 ? 22.621 11.775 -22.294 1.00 71.56 410 SER A O 1
ATOM 3353 N N . ASN A 1 411 ? 23.478 12.951 -24.013 1.00 74.38 411 ASN A N 1
ATOM 3354 C CA . ASN A 1 411 ? 24.851 12.778 -23.558 1.00 74.38 411 ASN A CA 1
ATOM 3355 C C . ASN A 1 411 ? 25.101 13.662 -22.324 1.00 74.38 411 ASN A C 1
ATOM 3357 O O . ASN A 1 411 ? 24.534 14.743 -22.169 1.00 74.38 411 ASN A O 1
ATOM 3361 N N . LYS A 1 412 ? 25.939 13.190 -21.401 1.00 69.81 412 LYS A N 1
ATOM 3362 C CA . LYS A 1 412 ? 26.393 13.990 -20.256 1.00 69.81 412 LYS A CA 1
ATOM 3363 C C . LYS A 1 412 ? 27.905 14.069 -20.312 1.00 69.81 412 LYS A C 1
ATOM 3365 O O . LYS A 1 412 ? 28.571 13.040 -20.247 1.00 69.81 412 LYS A O 1
ATOM 3370 N N . ASN A 1 413 ? 28.447 15.280 -20.434 1.00 77.25 413 ASN A N 1
ATOM 3371 C CA . ASN A 1 413 ? 29.892 15.532 -20.478 1.00 77.25 413 ASN A CA 1
ATOM 3372 C C . ASN A 1 413 ? 30.639 14.685 -21.532 1.00 77.25 413 ASN A C 1
ATOM 3374 O O . ASN A 1 413 ? 31.735 14.209 -21.258 1.00 77.25 413 ASN A O 1
ATOM 3378 N N . ASN A 1 414 ? 30.055 14.481 -22.720 1.00 84.88 414 ASN A N 1
ATOM 3379 C CA . ASN A 1 414 ? 30.593 13.630 -23.799 1.00 84.88 414 ASN A CA 1
ATOM 3380 C C . ASN A 1 414 ? 30.663 12.119 -23.492 1.00 84.88 414 ASN A C 1
ATOM 3382 O O . ASN A 1 414 ? 31.437 11.393 -24.122 1.00 84.88 414 ASN A O 1
ATOM 3386 N N . TYR A 1 415 ? 29.840 11.634 -22.559 1.00 87.88 415 TYR A N 1
ATOM 3387 C CA . TYR A 1 415 ? 29.677 10.209 -22.272 1.00 87.88 415 TYR A CA 1
ATOM 3388 C C . TYR A 1 415 ? 28.212 9.779 -22.349 1.00 87.88 415 TYR A C 1
ATOM 3390 O O . TYR A 1 415 ? 27.295 10.550 -22.042 1.00 87.88 415 TYR A O 1
ATOM 3398 N N . TYR A 1 416 ? 28.020 8.505 -22.687 1.00 88.00 416 TYR A N 1
ATOM 3399 C CA . TYR A 1 416 ? 26.757 7.785 -22.569 1.00 88.00 416 TYR A CA 1
ATOM 3400 C C . TYR A 1 416 ? 26.853 6.717 -21.486 1.00 88.00 416 TYR A C 1
ATOM 3402 O O . TYR A 1 416 ? 27.920 6.147 -21.248 1.00 88.00 416 TYR A O 1
ATOM 3410 N N . ASN A 1 417 ? 25.718 6.445 -20.844 1.00 87.69 417 ASN A N 1
ATOM 3411 C CA . ASN A 1 417 ? 25.574 5.361 -19.884 1.00 87.69 417 ASN A CA 1
ATOM 3412 C C . ASN A 1 417 ? 24.547 4.368 -20.413 1.00 87.69 417 ASN A C 1
ATOM 3414 O O . ASN A 1 417 ? 23.411 4.754 -20.674 1.00 87.69 417 ASN A O 1
ATOM 3418 N N . PHE A 1 418 ? 24.940 3.105 -20.521 1.00 86.62 418 PHE A N 1
ATOM 3419 C CA . PHE A 1 418 ? 24.077 2.029 -20.988 1.00 86.62 418 PHE A CA 1
ATOM 3420 C C . PHE A 1 418 ? 23.825 1.016 -19.891 1.00 86.62 418 PHE A C 1
ATOM 3422 O O . PHE A 1 418 ? 24.689 0.770 -19.047 1.00 86.62 418 PHE A O 1
ATOM 3429 N N . SER A 1 419 ? 22.654 0.393 -19.950 1.00 87.19 419 SER A N 1
ATOM 3430 C CA . SER A 1 419 ? 22.387 -0.864 -19.256 1.00 87.19 419 SER A CA 1
ATOM 3431 C C . SER A 1 419 ? 22.181 -1.955 -20.299 1.00 87.19 419 SER A C 1
ATOM 3433 O O . SER A 1 419 ? 21.451 -1.749 -21.267 1.00 87.19 419 SER A O 1
ATOM 3435 N N . LEU A 1 420 ? 22.850 -3.091 -20.119 1.00 90.12 420 LEU A N 1
ATOM 3436 C CA . LEU A 1 420 ? 22.749 -4.251 -20.997 1.00 90.12 420 LEU A CA 1
ATOM 3437 C C . LEU A 1 420 ? 22.642 -5.531 -20.176 1.00 90.12 420 LEU A C 1
ATOM 3439 O O . LEU A 1 420 ? 23.302 -5.667 -19.143 1.00 90.12 420 LEU A O 1
ATOM 3443 N N . VAL A 1 421 ? 21.866 -6.483 -20.684 1.00 91.12 421 VAL A N 1
ATOM 3444 C CA . VAL A 1 421 ? 21.817 -7.857 -20.182 1.00 91.12 421 VAL A CA 1
ATOM 3445 C C . VAL A 1 421 ? 22.035 -8.810 -21.340 1.00 91.12 421 VAL A C 1
ATOM 3447 O O . VAL A 1 421 ? 21.298 -8.759 -22.320 1.00 91.12 421 VAL A O 1
ATOM 3450 N N . TYR A 1 422 ? 23.047 -9.664 -21.236 1.00 93.50 422 TYR A N 1
ATOM 3451 C CA . TYR A 1 422 ? 23.412 -10.586 -22.310 1.00 93.50 422 TYR A CA 1
ATOM 3452 C C . TYR A 1 422 ? 24.036 -11.883 -21.771 1.00 93.50 422 TYR A C 1
ATOM 3454 O O . TYR A 1 422 ? 24.604 -11.874 -20.677 1.00 93.50 422 TYR A O 1
ATOM 3462 N N . PRO A 1 423 ? 23.955 -13.007 -22.506 1.00 95.50 423 PRO A N 1
ATOM 3463 C CA . PRO A 1 423 ? 24.602 -14.266 -22.134 1.00 95.50 423 PRO A CA 1
ATOM 3464 C C . PRO A 1 423 ? 26.114 -14.137 -21.875 1.00 95.50 423 PRO A C 1
ATOM 3466 O O . PRO A 1 423 ? 26.819 -13.421 -22.585 1.00 95.50 423 PRO A O 1
ATOM 3469 N N . GLU A 1 424 ? 26.645 -14.860 -20.882 1.00 94.50 424 GLU A N 1
ATOM 3470 C CA . GLU A 1 424 ? 28.063 -14.767 -20.483 1.00 94.50 424 GLU A CA 1
ATOM 3471 C C . GLU A 1 424 ? 29.062 -15.019 -21.624 1.00 94.50 424 GLU A C 1
ATOM 3473 O O . GLU A 1 424 ? 30.126 -14.398 -21.665 1.00 94.50 424 GLU A O 1
ATOM 3478 N N . ASN A 1 425 ? 28.723 -15.888 -22.577 1.00 95.62 425 ASN A N 1
ATOM 3479 C CA . ASN A 1 425 ? 29.569 -16.190 -23.734 1.00 95.62 425 ASN A CA 1
ATOM 3480 C C . ASN A 1 425 ? 29.749 -14.996 -24.694 1.00 95.62 425 ASN A C 1
ATOM 3482 O O . ASN A 1 425 ? 30.719 -14.969 -25.449 1.00 95.62 425 ASN A O 1
ATOM 3486 N N . LEU A 1 426 ? 28.871 -13.988 -24.650 1.00 95.69 426 LEU A N 1
ATOM 3487 C CA . LEU A 1 426 ? 29.007 -12.769 -25.449 1.00 95.69 426 LEU A CA 1
ATOM 3488 C C . LEU A 1 426 ? 29.949 -11.744 -24.819 1.00 95.69 426 LEU A C 1
ATOM 3490 O O . LEU A 1 426 ? 30.318 -10.782 -25.489 1.00 95.69 426 LEU A O 1
ATOM 3494 N N . HIS A 1 427 ? 30.368 -11.928 -23.563 1.00 93.12 427 HIS A N 1
ATOM 3495 C CA . HIS A 1 427 ? 31.085 -10.891 -22.823 1.00 93.12 427 HIS A CA 1
ATOM 3496 C C . HIS A 1 427 ? 32.311 -10.356 -23.551 1.00 93.12 427 HIS A C 1
ATOM 3498 O O . HIS A 1 427 ? 32.447 -9.147 -23.682 1.00 93.12 427 HIS A O 1
ATOM 3504 N N . GLN A 1 428 ? 33.164 -11.235 -24.080 1.00 93.62 428 GLN A N 1
ATOM 3505 C CA . GLN A 1 428 ? 34.375 -10.814 -24.790 1.00 93.62 428 GLN A CA 1
ATOM 3506 C C . GLN A 1 428 ? 34.062 -10.039 -26.076 1.00 93.62 428 GLN A C 1
ATOM 3508 O O . GLN A 1 428 ? 34.769 -9.093 -26.406 1.00 93.62 428 GLN A O 1
ATOM 3513 N N . GLN A 1 429 ? 32.971 -10.376 -26.772 1.00 94.56 429 GLN A N 1
ATOM 3514 C CA . GLN A 1 429 ? 32.529 -9.623 -27.950 1.00 94.56 429 GLN A CA 1
ATOM 3515 C C . GLN A 1 429 ? 31.991 -8.244 -27.560 1.00 94.56 429 GLN A C 1
ATOM 3517 O O . GLN A 1 429 ? 32.287 -7.258 -28.228 1.00 94.56 429 GLN A O 1
ATOM 3522 N N . VAL A 1 430 ? 31.244 -8.157 -26.454 1.00 93.06 430 VAL A N 1
ATOM 3523 C CA . VAL A 1 430 ? 30.777 -6.876 -25.909 1.00 93.06 430 VAL A CA 1
ATOM 3524 C C . VAL A 1 430 ? 31.971 -6.012 -25.506 1.00 93.06 430 VAL A C 1
ATOM 3526 O O . VAL A 1 430 ? 32.062 -4.870 -25.934 1.00 93.06 430 VAL A O 1
ATOM 3529 N N . LEU A 1 431 ? 32.930 -6.564 -24.764 1.00 91.38 431 LEU A N 1
ATOM 3530 C CA . LEU A 1 431 ? 34.178 -5.888 -24.406 1.00 91.38 431 LEU A CA 1
ATOM 3531 C C . LEU A 1 431 ? 34.954 -5.393 -25.639 1.00 91.38 431 LEU A C 1
ATOM 3533 O O . LEU A 1 431 ? 35.421 -4.256 -25.656 1.00 91.38 431 LEU A O 1
ATOM 3537 N N . GLY A 1 432 ? 35.034 -6.208 -26.695 1.00 91.06 432 GLY A N 1
ATOM 3538 C CA . GLY A 1 432 ? 35.639 -5.815 -27.969 1.00 91.06 432 GLY A CA 1
ATOM 3539 C C . GLY A 1 432 ? 34.891 -4.688 -28.692 1.00 91.06 432 GLY A C 1
ATOM 3540 O O . GLY A 1 432 ? 35.520 -3.893 -29.382 1.00 91.06 432 GLY A O 1
ATOM 3541 N N . LEU A 1 433 ? 33.569 -4.587 -28.512 1.00 89.94 433 LEU A N 1
ATOM 3542 C CA . LEU A 1 433 ? 32.739 -3.547 -29.122 1.00 89.94 433 LEU A CA 1
ATOM 3543 C C . LEU A 1 433 ? 32.886 -2.193 -28.415 1.00 89.94 433 LEU A C 1
ATOM 3545 O O . LEU A 1 433 ? 33.065 -1.182 -29.079 1.00 89.94 433 LEU A O 1
ATOM 3549 N N . ILE A 1 434 ? 32.769 -2.161 -27.086 1.00 86.44 434 ILE A N 1
ATOM 3550 C CA . ILE A 1 434 ? 32.643 -0.915 -26.298 1.00 86.44 434 ILE A CA 1
ATOM 3551 C C . ILE A 1 434 ? 33.881 -0.567 -25.458 1.00 86.44 434 ILE A C 1
ATOM 3553 O O . ILE A 1 434 ? 33.897 0.478 -24.804 1.00 86.44 434 ILE A O 1
ATOM 3557 N N . GLY A 1 435 ? 34.912 -1.413 -25.487 1.00 81.94 435 GLY A N 1
ATOM 3558 C CA . GLY A 1 435 ? 36.129 -1.272 -24.691 1.00 81.94 435 GLY A CA 1
ATOM 3559 C C . GLY A 1 435 ? 35.984 -1.766 -23.245 1.00 81.94 435 GLY A C 1
ATOM 3560 O O . GLY A 1 435 ? 34.888 -2.011 -22.750 1.00 81.94 435 GLY A O 1
ATOM 3561 N N . ASN A 1 436 ? 37.117 -1.904 -22.547 1.00 74.94 436 ASN A N 1
ATOM 3562 C CA . ASN A 1 436 ? 37.178 -2.464 -21.184 1.00 74.94 436 ASN A CA 1
ATOM 3563 C C . ASN A 1 436 ? 37.114 -1.415 -20.062 1.00 74.94 436 ASN A C 1
ATOM 3565 O O . ASN A 1 436 ? 37.001 -1.768 -18.886 1.00 74.94 436 ASN A O 1
ATOM 3569 N N . SER A 1 437 ? 37.235 -0.127 -20.385 1.00 65.88 437 SER A N 1
ATOM 3570 C CA . SER A 1 437 ? 37.254 0.943 -19.391 1.00 65.88 437 SER A CA 1
ATOM 3571 C C . SER A 1 437 ? 35.829 1.284 -18.942 1.00 65.88 437 SER A C 1
ATOM 3573 O O . SER A 1 437 ? 34.953 1.555 -19.751 1.00 65.88 437 SER A O 1
ATOM 3575 N N . ASN A 1 438 ? 35.599 1.305 -17.626 1.00 77.50 438 ASN A N 1
ATOM 3576 C CA . ASN A 1 438 ? 34.342 1.737 -16.991 1.00 77.50 438 ASN A CA 1
ATOM 3577 C C . ASN A 1 438 ? 33.119 0.829 -17.207 1.00 77.50 438 ASN A C 1
ATOM 3579 O O . ASN A 1 438 ? 31.985 1.307 -17.295 1.00 77.50 438 ASN A O 1
ATOM 3583 N N . ILE A 1 439 ? 33.335 -0.487 -17.206 1.00 81.81 439 ILE A N 1
ATOM 3584 C CA . ILE A 1 439 ? 32.248 -1.466 -17.143 1.00 81.81 439 ILE A CA 1
ATOM 3585 C C . ILE A 1 439 ? 32.071 -1.950 -15.713 1.00 81.81 439 ILE A C 1
ATOM 3587 O O . ILE A 1 439 ? 33.007 -2.339 -15.016 1.00 81.81 439 ILE A O 1
ATOM 3591 N N . ARG A 1 440 ? 30.819 -1.930 -15.292 1.00 83.81 440 ARG A N 1
ATOM 3592 C CA . ARG A 1 440 ? 30.345 -2.333 -13.983 1.00 83.81 440 ARG A CA 1
ATOM 3593 C C . ARG A 1 440 ? 29.367 -3.467 -14.202 1.00 83.81 440 ARG A C 1
ATOM 3595 O O . ARG A 1 440 ? 28.279 -3.228 -14.715 1.00 83.81 440 ARG A O 1
ATOM 3602 N N . ASN A 1 441 ? 29.781 -4.695 -13.910 1.00 84.62 441 ASN A N 1
ATOM 3603 C CA . ASN A 1 441 ? 28.977 -5.860 -14.242 1.00 84.62 441 ASN A CA 1
ATOM 3604 C C . ASN A 1 441 ? 28.842 -6.862 -13.098 1.00 84.62 441 ASN A C 1
ATOM 3606 O O . ASN A 1 441 ? 29.626 -6.855 -12.148 1.00 84.62 441 ASN A O 1
ATOM 3610 N N . MET A 1 442 ? 27.821 -7.707 -13.207 1.00 80.44 442 MET A N 1
ATOM 3611 C CA . MET A 1 442 ? 27.658 -8.888 -12.375 1.00 80.44 442 MET A CA 1
ATOM 3612 C C . MET A 1 442 ? 27.160 -10.065 -13.199 1.00 80.44 442 MET A C 1
ATOM 3614 O O . MET A 1 442 ? 26.438 -9.891 -14.183 1.00 80.44 442 MET A O 1
ATOM 3618 N N . LYS A 1 443 ? 27.538 -11.262 -12.757 1.00 83.00 443 LYS A N 1
ATOM 3619 C CA . LYS A 1 443 ? 27.068 -12.520 -13.320 1.00 83.00 443 LYS A CA 1
ATOM 3620 C C . LYS A 1 443 ? 25.905 -13.042 -12.505 1.00 83.00 443 LYS A C 1
ATOM 3622 O O . LYS A 1 443 ? 26.018 -13.178 -11.287 1.00 83.00 443 LYS A O 1
ATOM 3627 N N . LEU A 1 444 ? 24.812 -13.368 -13.178 1.00 75.38 444 LEU A N 1
ATOM 3628 C CA . LEU A 1 444 ? 23.695 -14.048 -12.549 1.00 75.38 444 LEU A CA 1
ATOM 3629 C C . LEU A 1 444 ? 22.930 -14.870 -13.589 1.00 75.38 444 LEU A C 1
ATOM 3631 O O . LEU A 1 444 ? 22.668 -14.411 -14.696 1.00 75.38 444 LEU A O 1
ATOM 3635 N N . PHE A 1 445 ? 22.598 -16.113 -13.237 1.00 82.69 445 PHE A N 1
ATOM 3636 C CA . PHE A 1 445 ? 21.845 -17.042 -14.092 1.00 82.69 445 PHE A CA 1
ATOM 3637 C C . PHE A 1 445 ? 22.429 -17.221 -15.514 1.00 82.69 445 PHE A C 1
ATOM 3639 O O . PHE A 1 445 ? 21.684 -17.281 -16.492 1.00 82.69 445 PHE A O 1
ATOM 3646 N N . GLY A 1 446 ? 23.761 -17.297 -15.639 1.00 87.75 446 GLY A N 1
ATOM 3647 C CA . GLY A 1 446 ? 24.457 -17.481 -16.925 1.00 87.75 446 GLY A CA 1
ATOM 3648 C C . GLY A 1 446 ? 24.477 -16.238 -17.822 1.00 87.75 446 GLY A C 1
ATOM 3649 O O . GLY A 1 446 ? 24.815 -16.332 -19.003 1.00 87.75 446 GLY A O 1
ATOM 3650 N N . HIS A 1 447 ? 24.087 -15.083 -17.280 1.00 90.56 447 HIS A N 1
ATOM 3651 C CA . HIS A 1 447 ? 24.044 -13.803 -17.975 1.00 90.56 447 HIS A CA 1
ATOM 3652 C C . HIS A 1 447 ? 24.888 -12.766 -17.244 1.00 90.56 447 HIS A C 1
ATOM 3654 O O . HIS A 1 447 ? 25.143 -12.863 -16.042 1.00 90.56 447 HIS A O 1
ATOM 3660 N N . ILE A 1 448 ? 25.292 -11.747 -17.990 1.00 89.12 448 ILE A N 1
ATOM 3661 C CA . ILE A 1 448 ? 25.978 -10.571 -17.487 1.00 89.12 448 ILE A CA 1
ATOM 3662 C C . ILE A 1 448 ? 25.029 -9.395 -17.552 1.00 89.12 448 ILE A C 1
ATOM 3664 O O . ILE A 1 448 ? 24.508 -9.052 -18.610 1.00 89.12 448 ILE A O 1
ATOM 3668 N N . TYR A 1 449 ? 24.876 -8.751 -16.406 1.00 87.31 449 TYR A N 1
ATOM 3669 C CA . TYR A 1 449 ? 24.206 -7.474 -16.256 1.00 87.31 449 TYR A CA 1
ATOM 3670 C C . TYR A 1 449 ? 25.297 -6.421 -16.203 1.00 87.31 449 TYR A C 1
ATOM 3672 O O . TYR A 1 449 ? 26.114 -6.439 -15.284 1.00 87.31 449 TYR A O 1
ATOM 3680 N N . ALA A 1 450 ? 25.360 -5.548 -17.201 1.00 86.75 450 ALA A N 1
ATOM 3681 C CA . ALA A 1 450 ? 26.425 -4.569 -17.351 1.00 86.75 450 ALA A CA 1
ATOM 3682 C C . ALA A 1 450 ? 25.857 -3.150 -17.386 1.00 86.75 450 ALA A C 1
ATOM 3684 O O . ALA A 1 450 ? 25.037 -2.815 -18.240 1.00 86.75 450 ALA A O 1
ATOM 3685 N N . ARG A 1 451 ? 26.359 -2.293 -16.494 1.00 86.31 451 ARG A N 1
ATOM 3686 C CA . ARG A 1 451 ? 26.337 -0.843 -16.674 1.00 86.31 451 ARG A CA 1
ATOM 3687 C C . ARG A 1 451 ? 27.640 -0.407 -17.319 1.00 86.31 451 ARG A C 1
ATOM 3689 O O . ARG A 1 451 ? 28.723 -0.724 -16.827 1.00 86.31 451 ARG A O 1
ATOM 3696 N N . ILE A 1 452 ? 27.522 0.317 -18.417 1.00 87.06 452 ILE A N 1
ATOM 3697 C CA . ILE A 1 452 ? 28.650 0.718 -19.251 1.00 87.06 452 ILE A CA 1
ATOM 3698 C C . ILE A 1 452 ? 28.644 2.232 -19.355 1.00 87.06 452 ILE A C 1
ATOM 3700 O O . ILE A 1 452 ? 27.618 2.807 -19.706 1.00 87.06 452 ILE A O 1
ATOM 3704 N N . THR A 1 453 ? 29.787 2.863 -19.107 1.00 88.75 453 THR A N 1
ATOM 3705 C CA . THR A 1 453 ? 29.997 4.279 -19.418 1.00 88.75 453 THR A CA 1
ATOM 3706 C C . THR A 1 453 ? 31.042 4.390 -20.518 1.00 88.75 453 THR A C 1
ATOM 3708 O O . THR A 1 453 ? 32.174 3.955 -20.326 1.00 88.75 453 THR A O 1
ATOM 3711 N N . THR A 1 454 ? 30.688 4.981 -21.658 1.00 88.88 454 THR A N 1
ATOM 3712 C CA . THR A 1 454 ? 31.603 5.093 -22.806 1.00 88.88 454 THR A CA 1
ATOM 3713 C C . THR A 1 454 ? 31.510 6.455 -23.488 1.00 88.88 454 THR A C 1
ATOM 3715 O O . THR A 1 454 ? 30.510 7.164 -23.342 1.00 88.88 454 THR A O 1
ATOM 3718 N N . SER A 1 455 ? 32.583 6.858 -24.171 1.00 89.44 455 SER A N 1
ATOM 3719 C CA . SER A 1 455 ? 32.700 8.189 -24.764 1.00 89.44 455 SER A CA 1
ATOM 3720 C C . SER A 1 455 ? 31.919 8.302 -26.068 1.00 89.44 455 SER A C 1
ATOM 3722 O O . SER A 1 455 ? 31.825 7.359 -26.856 1.00 89.44 455 SER A O 1
ATOM 3724 N N . THR A 1 456 ? 31.436 9.511 -26.349 1.00 88.88 456 THR A N 1
ATOM 3725 C CA . THR A 1 456 ? 30.845 9.856 -27.646 1.00 88.88 456 THR A CA 1
ATOM 3726 C C . THR A 1 456 ? 31.799 9.550 -28.808 1.00 88.88 456 THR A C 1
ATOM 3728 O O . THR A 1 456 ? 31.355 9.091 -29.853 1.00 88.88 456 THR A O 1
ATOM 3731 N N . SER A 1 457 ? 33.110 9.752 -28.626 1.00 89.38 457 SER A N 1
ATOM 3732 C CA . SER A 1 457 ? 34.111 9.494 -29.669 1.00 89.38 457 SER A CA 1
ATOM 3733 C C . SER A 1 457 ? 34.183 8.024 -30.081 1.00 89.38 457 SER A C 1
ATOM 3735 O O . SER A 1 457 ? 34.231 7.743 -31.272 1.00 89.38 457 SER A O 1
ATOM 3737 N N . LEU A 1 458 ? 34.151 7.091 -29.124 1.00 90.75 458 LEU A N 1
ATOM 3738 C CA . LEU A 1 458 ? 34.147 5.661 -29.429 1.00 90.75 458 LEU A CA 1
ATOM 3739 C C . LEU A 1 458 ? 32.820 5.244 -30.069 1.00 90.75 458 LEU A C 1
ATOM 3741 O O . LEU A 1 458 ? 32.792 4.483 -31.027 1.00 90.75 458 LEU A O 1
ATOM 3745 N N . LEU A 1 459 ? 31.701 5.777 -29.584 1.00 91.00 459 LEU A N 1
ATOM 3746 C CA . LEU A 1 459 ? 30.399 5.475 -30.176 1.00 91.00 459 LEU A CA 1
ATOM 3747 C C . LEU A 1 459 ? 30.274 5.984 -31.611 1.00 91.00 459 LEU A C 1
ATOM 3749 O O . LEU A 1 459 ? 29.658 5.307 -32.426 1.00 91.00 459 LEU A O 1
ATOM 3753 N N . ALA A 1 460 ? 30.891 7.120 -31.934 1.00 90.62 460 ALA A N 1
ATOM 3754 C CA . ALA A 1 460 ? 30.931 7.648 -33.291 1.00 90.62 460 ALA A CA 1
ATOM 3755 C C . ALA A 1 460 ? 31.745 6.769 -34.258 1.00 90.62 460 ALA A C 1
ATOM 3757 O O . ALA A 1 460 ? 31.461 6.778 -35.452 1.00 90.62 460 ALA A O 1
ATOM 3758 N N . THR A 1 461 ? 32.721 5.983 -33.782 1.00 92.12 461 THR A N 1
ATOM 3759 C CA . THR A 1 461 ? 33.418 5.013 -34.649 1.00 92.12 461 THR A CA 1
ATOM 3760 C C . THR A 1 461 ? 32.596 3.745 -34.869 1.00 92.12 461 THR A C 1
ATOM 3762 O O . THR A 1 461 ? 32.646 3.166 -35.950 1.00 92.12 461 THR A O 1
ATOM 3765 N N . ILE A 1 462 ? 31.818 3.325 -33.866 1.00 91.94 462 ILE A N 1
ATOM 3766 C CA . ILE A 1 462 ? 30.959 2.132 -33.932 1.00 91.94 462 ILE A CA 1
ATOM 3767 C C . ILE A 1 462 ? 29.689 2.403 -34.751 1.00 91.94 462 ILE A C 1
ATOM 3769 O O . ILE A 1 462 ? 29.248 1.552 -35.520 1.00 91.94 462 ILE A O 1
ATOM 3773 N N . PHE A 1 463 ? 29.100 3.585 -34.575 1.00 92.69 463 PHE A N 1
ATOM 3774 C CA . PHE A 1 463 ? 27.865 4.035 -35.212 1.00 92.69 463 PHE A CA 1
ATOM 3775 C C . PHE A 1 463 ? 28.147 5.288 -36.042 1.00 92.69 463 PHE A C 1
ATOM 3777 O O . PHE A 1 463 ? 27.658 6.377 -35.741 1.00 92.69 463 PHE A O 1
ATOM 3784 N N . SER A 1 464 ? 28.976 5.131 -37.074 1.00 90.00 464 SER A N 1
ATOM 3785 C CA . SER A 1 464 ? 29.430 6.226 -37.945 1.00 90.00 464 SER A CA 1
ATOM 3786 C C . SER A 1 464 ? 28.309 6.899 -38.736 1.00 90.00 464 SER A C 1
ATOM 3788 O O . SER A 1 464 ? 28.478 8.005 -39.243 1.00 90.00 464 SER A O 1
ATOM 3790 N N . ASP A 1 465 ? 27.153 6.249 -38.822 1.00 89.62 465 ASP A N 1
ATOM 3791 C CA . ASP A 1 465 ? 25.944 6.774 -39.437 1.00 89.62 465 ASP A CA 1
ATOM 3792 C C . ASP A 1 465 ? 25.144 7.713 -38.509 1.00 89.62 465 ASP A C 1
ATOM 3794 O O . ASP A 1 465 ? 24.224 8.395 -38.961 1.00 89.62 465 ASP A O 1
ATOM 3798 N N . LEU A 1 466 ? 25.483 7.773 -37.215 1.00 89.06 466 LEU A N 1
ATOM 3799 C CA . LEU A 1 466 ? 24.860 8.671 -36.244 1.00 89.06 466 LEU A CA 1
ATOM 3800 C C . LEU A 1 466 ? 25.616 9.998 -36.127 1.00 89.06 466 LEU A C 1
ATOM 3802 O O . LEU A 1 466 ? 26.843 10.046 -36.062 1.00 89.06 466 LEU A O 1
ATOM 3806 N N . ASN A 1 467 ? 24.865 11.096 -36.021 1.00 83.75 467 ASN A N 1
ATOM 3807 C CA . ASN A 1 467 ? 25.434 12.430 -35.856 1.00 83.75 467 ASN A CA 1
ATOM 3808 C C . ASN A 1 467 ? 25.442 12.854 -34.382 1.00 83.75 467 ASN A C 1
ATOM 3810 O O . ASN A 1 467 ? 24.391 13.103 -33.797 1.00 83.75 467 ASN A O 1
ATOM 3814 N N . PHE A 1 468 ? 26.635 12.971 -33.800 1.00 84.81 468 PHE A N 1
ATOM 3815 C CA . PHE A 1 468 ? 26.825 13.315 -32.389 1.00 84.81 468 PHE A CA 1
ATOM 3816 C C . PHE A 1 468 ? 27.176 14.790 -32.122 1.00 84.81 468 PHE A C 1
ATOM 3818 O O . PHE A 1 468 ? 27.282 15.174 -30.959 1.00 84.81 468 PHE A O 1
ATOM 3825 N N . THR A 1 469 ? 27.396 15.608 -33.156 1.00 80.00 469 THR A N 1
ATOM 3826 C CA . THR A 1 469 ? 27.961 16.965 -33.013 1.00 80.00 469 THR A CA 1
ATOM 3827 C C . THR A 1 469 ? 27.032 18.077 -33.484 1.00 80.00 469 THR A C 1
ATOM 3829 O O . THR A 1 469 ? 27.097 19.180 -32.947 1.00 80.00 469 THR A O 1
ATOM 3832 N N . ASN A 1 470 ? 26.155 17.817 -34.457 1.00 80.31 470 ASN A N 1
ATOM 3833 C CA . ASN A 1 470 ? 25.260 18.835 -35.002 1.00 80.31 470 ASN A CA 1
ATOM 3834 C C . ASN A 1 470 ? 23.908 18.828 -34.276 1.00 80.31 470 ASN A C 1
ATOM 3836 O O . ASN A 1 470 ? 23.012 18.063 -34.637 1.00 80.31 470 ASN A O 1
ATOM 3840 N N . ILE A 1 471 ? 23.779 19.664 -33.244 1.00 85.31 471 ILE A N 1
ATOM 3841 C CA . ILE A 1 471 ? 22.546 19.783 -32.462 1.00 85.31 471 ILE A CA 1
ATOM 3842 C C . ILE A 1 471 ? 21.621 20.824 -33.099 1.00 85.31 471 ILE A C 1
ATOM 3844 O O . ILE A 1 471 ? 21.989 21.987 -33.249 1.00 85.31 471 ILE A O 1
ATOM 3848 N N . GLN A 1 472 ? 20.402 20.411 -33.435 1.00 90.69 472 GLN A N 1
ATOM 3849 C CA . GLN A 1 472 ? 19.345 21.275 -33.954 1.00 90.69 472 GLN A CA 1
ATOM 3850 C C . GLN A 1 472 ? 18.337 21.604 -32.852 1.00 90.69 472 GLN A C 1
ATOM 3852 O O . GLN A 1 472 ? 17.872 20.709 -32.149 1.00 90.69 472 GLN A O 1
ATOM 3857 N N . ASN A 1 473 ? 17.951 22.871 -32.722 1.00 92.44 473 ASN A N 1
ATOM 3858 C CA . ASN A 1 473 ? 16.878 23.262 -31.807 1.00 92.44 473 ASN A CA 1
ATOM 3859 C C . ASN A 1 473 ? 15.522 23.116 -32.511 1.00 92.44 473 ASN A C 1
ATOM 3861 O O . ASN A 1 473 ? 15.345 23.587 -33.635 1.00 92.44 473 ASN A O 1
ATOM 3865 N N . VAL A 1 474 ? 14.572 22.457 -31.853 1.00 93.88 474 VAL A N 1
ATOM 3866 C CA . VAL A 1 474 ? 13.224 22.192 -32.358 1.00 93.88 474 VAL A CA 1
ATOM 3867 C C . VAL A 1 474 ? 12.215 22.677 -31.333 1.00 93.88 474 VAL A C 1
ATOM 3869 O O . VAL A 1 474 ? 12.222 22.253 -30.181 1.00 93.88 474 VAL A O 1
ATOM 3872 N N . GLU A 1 475 ? 11.296 23.532 -31.766 1.00 94.56 475 GLU A N 1
ATOM 3873 C CA . GLU A 1 475 ? 10.184 23.961 -30.925 1.00 94.56 475 GLU A CA 1
ATOM 3874 C C . GLU A 1 475 ? 9.096 22.875 -30.931 1.00 94.56 475 GLU A C 1
ATOM 3876 O O . GLU A 1 475 ? 8.646 22.416 -31.988 1.00 94.56 475 GLU A O 1
ATOM 3881 N N . VAL A 1 476 ? 8.638 22.481 -29.744 1.00 95.06 476 VAL A N 1
ATOM 3882 C CA . VAL A 1 476 ? 7.432 21.671 -29.552 1.00 95.06 476 VAL A CA 1
ATOM 3883 C C . VAL A 1 476 ? 6.233 22.619 -29.577 1.00 95.06 476 VAL A C 1
ATOM 3885 O O . VAL A 1 476 ? 5.926 23.290 -28.589 1.00 95.06 476 VAL A O 1
ATOM 3888 N N . LYS A 1 477 ? 5.568 22.698 -30.735 1.00 92.88 477 LYS A N 1
ATOM 3889 C CA . LYS A 1 477 ? 4.477 23.648 -31.010 1.00 92.88 477 LYS A CA 1
ATOM 3890 C C . LYS A 1 477 ? 3.221 23.362 -30.198 1.00 92.88 477 LYS A C 1
ATOM 3892 O O . LYS A 1 477 ? 2.552 24.298 -29.763 1.00 92.88 477 LYS A O 1
ATOM 3897 N N . SER A 1 478 ? 2.874 22.087 -30.044 1.00 90.88 478 SER A N 1
ATOM 3898 C CA . SER A 1 478 ? 1.705 21.668 -29.275 1.00 90.88 478 SER A CA 1
ATOM 3899 C C . SER A 1 478 ? 1.849 20.245 -28.765 1.00 90.88 478 SER A C 1
ATOM 3901 O O . SER A 1 478 ? 2.388 19.374 -29.454 1.00 90.88 478 SER A O 1
ATOM 3903 N N . VAL A 1 479 ? 1.285 20.010 -27.585 1.00 91.81 479 VAL A N 1
ATOM 3904 C CA . VAL A 1 479 ? 1.136 18.690 -26.984 1.00 91.81 479 VAL A CA 1
ATOM 3905 C C . VAL A 1 479 ? -0.283 18.596 -26.442 1.00 91.81 479 VAL A C 1
ATOM 3907 O O . VAL A 1 479 ? -0.717 19.479 -25.706 1.00 91.81 479 VAL A O 1
ATOM 3910 N N . SER A 1 480 ? -1.025 17.559 -26.818 1.00 88.75 480 SER A N 1
ATOM 3911 C CA . SER A 1 480 ? -2.409 17.405 -26.360 1.00 88.75 480 SER A CA 1
ATOM 3912 C C . SER A 1 480 ? -2.805 15.946 -26.201 1.00 88.75 480 SER A C 1
ATOM 3914 O O . SER A 1 480 ? -2.391 15.087 -26.983 1.00 88.75 480 SER A O 1
ATOM 3916 N N . PHE A 1 481 ? -3.609 15.666 -25.175 1.00 87.50 481 PHE A N 1
ATOM 3917 C CA . PHE A 1 481 ? -4.248 14.366 -25.022 1.00 87.50 481 PHE A CA 1
ATOM 3918 C C . PHE A 1 481 ? -5.415 14.230 -25.999 1.00 87.50 481 PHE A C 1
ATOM 3920 O O . PHE A 1 481 ? -6.233 15.136 -26.141 1.00 87.50 481 PHE A O 1
ATOM 3927 N N . VAL A 1 482 ? -5.527 13.055 -26.611 1.00 84.88 482 VAL A N 1
ATOM 3928 C CA . VAL A 1 482 ? -6.649 12.661 -27.463 1.00 84.88 482 VAL A CA 1
ATOM 3929 C C . VAL A 1 482 ? -7.388 11.523 -26.771 1.00 84.88 482 VAL A C 1
ATOM 3931 O O . VAL A 1 482 ? -6.825 10.447 -26.547 1.00 84.88 482 VAL A O 1
ATOM 3934 N N . ASN A 1 483 ? -8.647 11.769 -26.396 1.00 74.88 483 ASN A N 1
ATOM 3935 C CA . ASN A 1 483 ? -9.527 10.812 -25.711 1.00 74.88 483 ASN A CA 1
ATOM 3936 C C . ASN A 1 483 ? -8.914 10.175 -24.444 1.00 74.88 483 ASN A C 1
ATOM 3938 O O . ASN A 1 483 ? -9.257 9.048 -24.096 1.00 74.88 483 ASN A O 1
ATOM 3942 N N . ASN A 1 484 ? -7.974 10.859 -23.779 1.00 74.06 484 ASN A N 1
ATOM 3943 C CA . ASN A 1 484 ? -7.227 10.391 -22.599 1.00 74.06 484 ASN A CA 1
ATOM 3944 C C . ASN A 1 484 ? -6.443 9.068 -22.765 1.00 74.06 484 ASN A C 1
ATOM 3946 O O . ASN A 1 484 ? -5.863 8.583 -21.797 1.00 74.06 484 ASN A O 1
ATOM 3950 N N . ASN A 1 485 ? -6.367 8.505 -23.975 1.00 84.81 485 ASN A N 1
ATOM 3951 C CA . ASN A 1 485 ? -5.636 7.264 -24.266 1.00 84.81 485 ASN A CA 1
ATOM 3952 C C . ASN A 1 485 ? -4.523 7.446 -25.309 1.00 84.81 485 ASN A C 1
ATOM 3954 O O . ASN A 1 485 ? -3.837 6.504 -25.707 1.00 84.81 485 ASN A O 1
ATOM 3958 N N . SER A 1 486 ? -4.347 8.659 -25.819 1.00 90.94 486 SER A N 1
ATOM 3959 C CA . SER A 1 486 ? -3.265 8.973 -26.742 1.00 90.94 486 SER A CA 1
ATOM 3960 C C . SER A 1 486 ? -2.761 10.390 -26.532 1.00 90.94 486 SER A C 1
ATOM 3962 O O . SER A 1 486 ? -3.464 11.230 -25.973 1.00 90.94 486 SER A O 1
ATOM 3964 N N . LEU A 1 487 ? -1.544 10.643 -26.991 1.00 94.19 487 LEU A N 1
ATOM 3965 C CA . LEU A 1 487 ? -0.907 11.948 -26.984 1.00 94.19 487 LEU A CA 1
ATOM 3966 C C . LEU A 1 487 ? -0.472 12.308 -28.396 1.00 94.19 487 LEU A C 1
ATOM 3968 O O . LEU A 1 487 ? 0.194 11.511 -29.055 1.00 94.19 487 LEU A O 1
ATOM 3972 N N . GLU A 1 488 ? -0.815 13.511 -28.834 1.00 95.06 488 GLU A N 1
ATOM 3973 C CA . GLU A 1 488 ? -0.335 14.071 -30.091 1.00 95.06 488 GLU A CA 1
ATOM 3974 C C . GLU A 1 488 ? 0.666 15.192 -29.812 1.00 95.06 488 GLU A C 1
ATOM 3976 O O . GLU A 1 488 ? 0.400 16.107 -29.028 1.00 95.06 488 GLU A O 1
ATOM 3981 N N . VAL A 1 489 ? 1.831 15.094 -30.454 1.00 95.50 489 VAL A N 1
ATOM 3982 C CA . VAL A 1 489 ? 2.950 16.035 -30.350 1.00 95.50 489 VAL A CA 1
ATOM 3983 C C . VAL A 1 489 ? 3.232 16.599 -31.737 1.00 95.50 489 VAL A C 1
ATOM 3985 O O . VAL A 1 489 ? 3.405 15.843 -32.693 1.00 95.50 489 VAL A O 1
ATOM 3988 N N . THR A 1 490 ? 3.285 17.926 -31.851 1.00 95.69 490 THR A N 1
ATOM 3989 C CA . THR A 1 490 ? 3.635 18.621 -33.099 1.00 95.69 490 THR A CA 1
ATOM 3990 C C . THR A 1 490 ? 4.908 19.436 -32.915 1.00 95.69 490 THR A C 1
ATOM 3992 O O . THR A 1 490 ? 5.013 20.235 -31.985 1.00 95.69 490 THR A O 1
ATOM 3995 N N . PHE A 1 491 ? 5.853 19.266 -33.832 1.00 96.31 491 PHE A N 1
ATOM 3996 C CA . PHE A 1 491 ? 7.140 19.955 -33.868 1.00 96.31 491 PHE A CA 1
ATOM 3997 C C . PHE A 1 491 ? 7.143 21.096 -34.893 1.00 96.31 491 PHE A C 1
ATOM 3999 O O . PHE A 1 491 ? 6.356 21.115 -35.844 1.00 96.31 491 PHE A O 1
ATOM 4006 N N . SER A 1 492 ? 8.041 22.069 -34.726 1.00 95.31 492 SER A N 1
ATOM 4007 C CA . SER A 1 492 ? 8.205 23.165 -35.687 1.00 95.31 492 SER A CA 1
ATOM 4008 C C . SER A 1 492 ? 8.787 22.727 -37.025 1.00 95.31 492 SER A C 1
ATOM 4010 O O . SER A 1 492 ? 8.469 23.337 -38.050 1.00 95.31 492 SER A O 1
ATOM 4012 N N . GLN A 1 493 ? 9.572 21.653 -37.018 1.00 94.94 493 GLN A N 1
ATOM 4013 C CA . GLN A 1 493 ? 10.267 21.094 -38.169 1.00 94.94 493 GLN A CA 1
ATOM 4014 C C . GLN A 1 493 ? 10.344 19.565 -38.086 1.00 94.94 493 GLN A C 1
ATOM 4016 O O . GLN A 1 493 ? 9.900 18.959 -37.114 1.00 94.94 493 GLN A O 1
ATOM 4021 N N . GLU A 1 494 ? 10.870 18.946 -39.140 1.00 95.31 494 GLU A N 1
ATOM 4022 C CA . GLU A 1 494 ? 11.074 17.500 -39.193 1.00 95.31 494 GLU A CA 1
ATOM 4023 C C . GLU A 1 494 ? 12.118 17.044 -38.163 1.00 95.31 494 GLU A C 1
ATOM 4025 O O . GLU A 1 494 ? 13.202 17.626 -38.067 1.00 95.31 494 GLU A O 1
ATOM 4030 N N . VAL A 1 495 ? 11.806 15.976 -37.426 1.00 93.44 495 VAL A N 1
ATOM 4031 C CA . VAL A 1 495 ? 12.723 15.344 -36.473 1.00 93.44 495 VAL A CA 1
ATOM 4032 C C . VAL A 1 495 ? 13.009 13.917 -36.931 1.00 93.44 495 VAL A C 1
ATOM 4034 O O . VAL A 1 495 ? 12.108 13.084 -37.027 1.00 93.44 495 VAL A O 1
ATOM 4037 N N . LYS A 1 496 ? 14.278 13.626 -37.215 1.00 90.81 496 LYS A N 1
ATOM 4038 C CA . LYS A 1 496 ? 14.727 12.305 -37.669 1.00 90.81 496 LYS A CA 1
ATOM 4039 C C . LYS A 1 496 ? 15.006 11.382 -36.486 1.00 90.81 496 LYS A C 1
ATOM 4041 O O . LYS A 1 496 ? 15.236 11.841 -35.374 1.00 90.81 496 LYS A O 1
ATOM 4046 N N . ASN A 1 497 ? 15.029 10.073 -36.741 1.00 88.75 497 ASN A N 1
ATOM 4047 C CA . ASN A 1 497 ? 15.332 9.027 -35.749 1.00 88.75 497 ASN A CA 1
ATOM 4048 C C . ASN A 1 497 ? 14.395 8.994 -34.527 1.00 88.75 497 ASN A C 1
ATOM 4050 O O . ASN A 1 497 ? 14.750 8.434 -33.489 1.00 88.75 497 ASN A O 1
ATOM 4054 N N . LEU A 1 498 ? 13.196 9.567 -34.649 1.00 91.94 498 LEU A N 1
ATOM 4055 C CA . LEU A 1 498 ? 12.163 9.443 -33.632 1.00 91.94 498 LEU A CA 1
ATOM 4056 C C . LEU A 1 498 ? 11.769 7.976 -33.439 1.00 91.94 498 LEU A C 1
ATOM 4058 O O . LEU A 1 498 ? 11.586 7.222 -34.395 1.00 91.94 498 LEU A O 1
ATOM 4062 N N . SER A 1 499 ? 11.582 7.595 -32.183 1.00 91.81 499 SER A N 1
ATOM 4063 C CA . SER A 1 499 ? 11.041 6.294 -31.801 1.00 91.81 499 SER A CA 1
ATOM 4064 C C . SER A 1 499 ? 10.179 6.435 -30.553 1.00 91.81 499 SER A C 1
ATOM 4066 O O . SER A 1 499 ? 10.204 7.471 -29.889 1.00 91.81 499 SER A O 1
ATOM 4068 N N . GLN A 1 500 ? 9.471 5.373 -30.172 1.00 91.50 500 GLN A N 1
ATOM 4069 C CA . GLN A 1 500 ? 8.743 5.344 -28.901 1.00 91.50 500 GLN A CA 1
ATOM 4070 C C . GLN A 1 500 ? 9.646 5.664 -27.692 1.00 91.50 500 GLN A C 1
ATOM 4072 O O . GLN A 1 500 ? 9.218 6.358 -26.779 1.00 91.50 500 GLN A O 1
ATOM 4077 N N . ASN A 1 501 ? 10.917 5.240 -27.713 1.00 90.00 501 ASN A N 1
ATOM 4078 C CA . ASN A 1 501 ? 11.848 5.459 -26.602 1.00 90.00 501 ASN A CA 1
ATOM 4079 C C . ASN A 1 501 ? 12.242 6.932 -26.454 1.00 90.00 501 ASN A C 1
ATOM 4081 O O . ASN A 1 501 ? 12.718 7.332 -25.395 1.00 90.00 501 ASN A O 1
ATOM 4085 N N . SER A 1 502 ? 12.036 7.742 -27.496 1.00 92.75 502 SER A N 1
ATOM 4086 C CA . SER A 1 502 ? 12.306 9.177 -27.468 1.00 92.75 502 SER A CA 1
ATOM 4087 C C . SER A 1 502 ? 11.382 9.938 -26.519 1.00 92.75 502 SER A C 1
ATOM 4089 O O . SER A 1 502 ? 11.672 11.091 -26.222 1.00 92.75 502 SER A O 1
ATOM 4091 N N . PHE A 1 503 ? 10.287 9.331 -26.051 1.00 94.06 503 PHE A N 1
ATOM 4092 C CA . PHE A 1 503 ? 9.270 9.978 -25.229 1.00 94.06 503 PHE A CA 1
ATOM 4093 C C . PHE A 1 503 ? 9.175 9.309 -23.859 1.00 94.06 503 PHE A C 1
ATOM 4095 O O . PHE A 1 503 ? 9.000 8.096 -23.752 1.00 94.06 503 PHE A O 1
ATOM 4102 N N . LYS A 1 504 ? 9.223 10.114 -22.797 1.00 92.25 504 LYS A N 1
ATOM 4103 C CA . LYS A 1 504 ? 9.006 9.665 -21.420 1.00 92.25 504 LYS A CA 1
ATOM 4104 C C . LYS A 1 504 ? 7.928 10.526 -20.776 1.00 92.25 504 LYS A C 1
ATOM 4106 O O . LYS A 1 504 ? 8.093 11.740 -20.685 1.00 92.25 504 LYS A O 1
ATOM 4111 N N . LEU A 1 505 ? 6.853 9.894 -20.310 1.00 94.31 505 LEU A N 1
ATOM 4112 C CA . LEU A 1 505 ? 5.809 10.557 -19.532 1.00 94.31 505 LEU A CA 1
ATOM 4113 C C . LEU A 1 505 ? 5.909 10.143 -18.068 1.00 94.31 505 LEU A C 1
ATOM 4115 O O . LEU A 1 505 ? 5.903 8.947 -17.765 1.00 94.31 505 LEU A O 1
ATOM 4119 N N . THR A 1 506 ? 5.987 11.115 -17.162 1.00 94.88 506 THR A N 1
ATOM 4120 C CA . THR A 1 506 ? 6.110 10.857 -15.725 1.00 94.88 506 THR A CA 1
ATOM 4121 C C . THR A 1 506 ? 5.156 11.686 -14.883 1.00 94.88 506 THR A C 1
ATOM 4123 O O . THR A 1 506 ? 4.810 12.814 -15.215 1.00 94.88 506 THR A O 1
ATOM 4126 N N . PHE A 1 507 ? 4.730 11.110 -13.767 1.00 94.69 507 PHE A N 1
ATOM 4127 C CA . PHE A 1 507 ? 3.942 11.767 -12.738 1.00 94.69 507 PHE A CA 1
ATOM 4128 C C . PHE A 1 507 ? 4.745 11.777 -11.436 1.00 94.69 507 PHE A C 1
ATOM 4130 O O . PHE A 1 507 ? 5.226 10.730 -11.002 1.00 94.69 507 PHE A O 1
ATOM 4137 N N . LEU A 1 508 ? 4.905 12.950 -10.822 1.00 94.12 508 LEU A N 1
ATOM 4138 C CA . LEU A 1 508 ? 5.568 13.084 -9.527 1.00 94.12 508 LEU A CA 1
ATOM 4139 C C . LEU A 1 508 ? 4.526 12.982 -8.416 1.00 94.12 508 LEU A C 1
ATOM 4141 O O . LEU A 1 508 ? 3.662 13.847 -8.281 1.00 94.12 508 LEU A O 1
ATOM 4145 N N . ASP A 1 509 ? 4.611 11.925 -7.618 1.00 93.44 509 ASP A N 1
ATOM 4146 C CA . ASP A 1 509 ? 3.685 11.721 -6.513 1.00 93.44 509 ASP A CA 1
ATOM 4147 C C . ASP A 1 509 ? 4.020 12.616 -5.301 1.00 93.44 509 ASP A C 1
ATOM 4149 O O . ASP A 1 509 ? 5.122 13.148 -5.175 1.00 93.44 509 ASP A O 1
ATOM 4153 N N . THR A 1 510 ? 3.080 12.758 -4.362 1.00 91.50 510 THR A N 1
ATOM 4154 C CA . THR A 1 510 ? 3.245 13.600 -3.163 1.00 91.50 510 THR A CA 1
ATOM 4155 C C . THR A 1 510 ? 4.337 13.123 -2.200 1.00 91.50 510 THR A C 1
ATOM 4157 O O . THR A 1 510 ? 4.799 13.903 -1.369 1.00 91.50 510 THR A O 1
ATOM 4160 N N . LEU A 1 511 ? 4.787 11.869 -2.308 1.00 91.81 511 LEU A N 1
ATOM 4161 C CA . LEU A 1 511 ? 5.953 11.350 -1.589 1.00 91.81 511 LEU A CA 1
ATOM 4162 C C . LEU A 1 511 ? 7.272 11.585 -2.338 1.00 91.81 511 LEU A C 1
ATOM 4164 O O . LEU A 1 511 ? 8.326 11.241 -1.805 1.00 91.81 511 LEU A O 1
ATOM 4168 N N . GLY A 1 512 ? 7.247 12.221 -3.509 1.00 92.38 512 GLY A N 1
ATOM 4169 C CA . GLY A 1 512 ? 8.432 12.564 -4.291 1.00 92.38 512 GLY A CA 1
ATOM 4170 C C . GLY A 1 512 ? 8.961 11.429 -5.168 1.00 92.38 512 GLY A C 1
ATOM 4171 O O . GLY A 1 512 ? 10.102 11.517 -5.618 1.00 92.38 512 GLY A O 1
ATOM 4172 N N . VAL A 1 513 ? 8.173 10.375 -5.410 1.00 93.06 513 VAL A N 1
ATOM 4173 C CA . VAL A 1 513 ? 8.535 9.301 -6.341 1.00 93.06 513 VAL A CA 1
ATOM 4174 C C . VAL A 1 513 ? 8.042 9.653 -7.742 1.00 93.06 513 VAL A C 1
ATOM 4176 O O . VAL A 1 513 ? 6.876 9.996 -7.946 1.00 93.06 513 VAL A O 1
ATOM 4179 N N . GLU A 1 514 ? 8.938 9.553 -8.723 1.00 93.56 514 GLU A N 1
ATOM 4180 C CA . GLU A 1 514 ? 8.601 9.718 -10.136 1.00 93.56 514 GLU A CA 1
ATOM 4181 C C . GLU A 1 514 ? 8.061 8.399 -10.715 1.00 93.56 514 GLU A C 1
ATOM 4183 O O . GLU A 1 514 ? 8.790 7.416 -10.866 1.00 93.56 514 GLU A O 1
ATOM 4188 N N . ILE A 1 515 ? 6.780 8.390 -11.081 1.00 94.31 515 ILE A N 1
ATOM 4189 C CA . ILE A 1 515 ? 6.071 7.230 -11.627 1.00 94.31 515 ILE A CA 1
ATOM 4190 C C . ILE A 1 515 ? 5.972 7.361 -13.154 1.00 94.31 515 ILE A C 1
ATOM 4192 O O . ILE A 1 515 ? 5.530 8.407 -13.633 1.00 94.31 515 ILE A O 1
ATOM 4196 N N . PRO A 1 516 ? 6.324 6.334 -13.950 1.00 93.38 516 PRO A N 1
ATOM 4197 C CA . PRO A 1 516 ? 5.969 6.301 -15.368 1.00 93.38 516 PRO A CA 1
ATOM 4198 C C . PRO A 1 516 ? 4.447 6.384 -15.537 1.00 93.38 516 PRO A C 1
ATOM 4200 O O . PRO A 1 516 ? 3.718 5.612 -14.919 1.00 93.38 516 PRO A O 1
ATOM 4203 N N . TYR A 1 517 ? 3.965 7.319 -16.357 1.00 93.88 517 TYR A N 1
ATOM 4204 C CA . TYR A 1 517 ? 2.525 7.520 -16.543 1.00 93.88 517 TYR A CA 1
ATOM 4205 C C . TYR A 1 517 ? 1.873 6.362 -17.308 1.00 93.88 517 TYR A C 1
ATOM 4207 O O . TYR A 1 517 ? 0.787 5.918 -16.944 1.00 93.88 517 TYR A O 1
ATOM 4215 N N . ALA A 1 518 ? 2.523 5.883 -18.369 1.00 93.12 518 ALA A N 1
ATOM 4216 C CA . ALA A 1 518 ? 2.012 4.825 -19.229 1.00 93.12 518 ALA A CA 1
ATOM 4217 C C . ALA A 1 518 ? 3.137 4.173 -20.042 1.00 93.12 518 ALA A C 1
ATOM 4219 O O . ALA A 1 518 ? 4.182 4.789 -20.264 1.00 93.12 518 ALA A O 1
ATOM 4220 N N . ASP A 1 519 ? 2.881 2.968 -20.547 1.00 92.06 519 ASP A N 1
ATOM 4221 C CA . ASP A 1 519 ? 3.679 2.367 -21.614 1.00 92.06 519 ASP A CA 1
ATOM 4222 C C . ASP A 1 519 ? 3.163 2.862 -22.978 1.00 92.06 519 ASP A C 1
ATOM 4224 O O . ASP A 1 519 ? 1.958 3.055 -23.168 1.00 92.06 519 ASP A O 1
ATOM 4228 N N . ILE A 1 520 ? 4.056 3.025 -23.957 1.00 93.56 520 ILE A N 1
ATOM 4229 C CA . ILE A 1 520 ? 3.672 3.330 -25.342 1.00 93.56 520 ILE A CA 1
ATOM 4230 C C . ILE A 1 520 ? 3.373 2.007 -26.052 1.00 93.56 520 ILE A C 1
ATOM 4232 O O . ILE A 1 520 ? 4.241 1.146 -26.180 1.00 93.56 520 ILE A O 1
ATOM 4236 N N . GLU A 1 521 ? 2.125 1.823 -26.472 1.00 92.88 521 GLU A N 1
ATOM 4237 C CA . GLU A 1 521 ? 1.674 0.647 -27.218 1.00 92.88 521 GLU A CA 1
ATOM 4238 C C . GLU A 1 521 ? 1.850 0.825 -28.722 1.00 92.88 521 GLU A C 1
ATOM 4240 O O . GLU A 1 521 ? 2.317 -0.085 -29.407 1.00 92.88 521 GLU A O 1
ATOM 4245 N N . LYS A 1 522 ? 1.477 2.003 -29.225 1.00 95.56 522 LYS A N 1
ATOM 4246 C CA . LYS A 1 522 ? 1.563 2.346 -30.640 1.00 95.56 522 LYS A CA 1
ATOM 4247 C C . LYS A 1 522 ? 2.264 3.684 -30.796 1.00 95.56 522 LYS A C 1
ATOM 4249 O O . LYS A 1 522 ? 1.999 4.629 -30.053 1.00 95.56 522 LYS A O 1
ATOM 4254 N N . PHE A 1 523 ? 3.144 3.743 -31.781 1.00 96.38 523 PHE A N 1
ATOM 4255 C CA . PHE A 1 523 ? 3.927 4.915 -32.122 1.00 96.38 523 PHE A CA 1
ATOM 4256 C C . PHE A 1 523 ? 3.753 5.197 -33.611 1.00 96.38 523 PHE A C 1
ATOM 4258 O O . PHE A 1 523 ? 4.075 4.352 -34.447 1.00 96.38 523 PHE A O 1
ATOM 4265 N N . GLU A 1 524 ? 3.215 6.368 -33.938 1.00 96.75 524 GLU A N 1
ATOM 4266 C CA . GLU A 1 524 ? 2.913 6.760 -35.311 1.00 96.75 524 GLU A CA 1
ATOM 4267 C C . GLU A 1 524 ? 3.577 8.095 -35.625 1.00 96.75 524 GLU A C 1
ATOM 4269 O O . GLU A 1 524 ? 3.461 9.057 -34.864 1.00 96.75 524 GLU A O 1
ATOM 4274 N N . ILE A 1 525 ? 4.254 8.148 -36.770 1.00 96.31 525 ILE A N 1
ATOM 4275 C CA . ILE A 1 525 ? 4.846 9.366 -37.315 1.00 96.31 525 ILE A CA 1
ATOM 4276 C C . ILE A 1 525 ? 4.038 9.777 -38.541 1.00 96.31 525 ILE A C 1
ATOM 4278 O O . ILE A 1 525 ? 3.703 8.947 -39.385 1.00 96.31 525 ILE A O 1
ATOM 4282 N N . SER A 1 526 ? 3.763 11.070 -38.663 1.00 95.00 526 SER A N 1
ATOM 4283 C CA . SER A 1 526 ? 3.167 11.666 -39.856 1.00 95.00 526 SER A CA 1
ATOM 4284 C C . SER A 1 526 ? 3.882 12.966 -40.232 1.00 95.00 526 SER A C 1
ATOM 4286 O O . SER A 1 526 ? 4.721 13.478 -39.482 1.00 95.00 526 SER A O 1
ATOM 4288 N N . GLU A 1 527 ? 3.599 13.468 -41.438 1.00 92.38 527 GLU A N 1
ATOM 4289 C CA . GLU A 1 527 ? 4.201 14.699 -41.976 1.00 92.38 527 GLU A CA 1
ATOM 4290 C C . GLU A 1 527 ? 5.742 14.682 -41.922 1.00 92.38 527 GLU A C 1
ATOM 4292 O O . GLU A 1 527 ? 6.386 15.643 -41.500 1.00 92.38 527 GLU A O 1
ATOM 4297 N N . GLY A 1 528 ? 6.334 13.541 -42.289 1.00 86.44 528 GLY A N 1
ATOM 4298 C CA . GLY A 1 528 ? 7.785 13.343 -42.354 1.00 86.44 528 GLY A CA 1
ATOM 4299 C C . GLY A 1 528 ? 8.508 13.283 -41.006 1.00 86.44 528 GLY A C 1
ATOM 4300 O O . GLY A 1 528 ? 9.714 13.102 -41.003 1.00 86.44 528 GLY A O 1
ATOM 4301 N N . GLY A 1 529 ? 7.818 13.406 -39.865 1.00 88.94 529 GLY A N 1
ATOM 4302 C CA . GLY A 1 529 ? 8.467 13.572 -38.554 1.00 88.94 529 GLY A CA 1
ATOM 4303 C C . GLY A 1 529 ? 8.040 14.832 -37.808 1.00 88.94 529 GLY A C 1
ATOM 4304 O O . GLY A 1 529 ? 8.476 15.041 -36.680 1.00 88.94 529 GLY A O 1
ATOM 4305 N N . LYS A 1 530 ? 7.191 15.676 -38.411 1.00 95.62 530 LYS A N 1
ATOM 4306 C CA . LYS A 1 530 ? 6.644 16.879 -37.761 1.00 95.62 530 LYS A CA 1
ATOM 4307 C C . LYS A 1 530 ? 5.536 16.574 -36.759 1.00 95.62 530 LYS A C 1
ATOM 4309 O O . LYS A 1 530 ? 5.303 17.381 -35.862 1.00 95.62 530 LYS A O 1
ATOM 4314 N N . LYS A 1 531 ? 4.848 15.439 -36.902 1.00 96.56 531 LYS A N 1
ATOM 4315 C CA . LYS A 1 531 ? 3.760 15.027 -36.012 1.00 96.56 531 LYS A CA 1
ATOM 4316 C C . LYS A 1 531 ? 3.958 13.603 -35.527 1.00 96.56 531 LYS A C 1
ATOM 4318 O O . LYS A 1 531 ? 4.230 12.701 -36.321 1.00 96.56 531 LYS A O 1
ATOM 4323 N N . VAL A 1 532 ? 3.772 13.411 -34.227 1.00 97.44 532 VAL A N 1
ATOM 4324 C CA . VAL A 1 532 ? 3.840 12.111 -33.561 1.00 97.44 532 VAL A CA 1
ATOM 4325 C C . VAL A 1 532 ? 2.556 11.863 -32.795 1.00 97.44 532 VAL A C 1
ATOM 4327 O O . VAL A 1 532 ? 2.067 12.747 -32.092 1.00 97.44 532 VAL A O 1
ATOM 4330 N N . LYS A 1 533 ? 2.055 10.633 -32.889 1.00 96.88 533 LYS A N 1
ATOM 4331 C CA . LYS A 1 533 ? 0.974 10.127 -32.051 1.00 96.88 533 LYS A CA 1
ATOM 4332 C C . LYS A 1 533 ? 1.459 8.934 -31.236 1.00 96.88 533 LYS A C 1
ATOM 4334 O O . LYS A 1 533 ? 2.001 7.975 -31.783 1.00 96.88 533 LYS A O 1
ATOM 4339 N N . LEU A 1 534 ? 1.257 9.017 -29.924 1.00 96.88 534 LEU A N 1
ATOM 4340 C CA . LEU A 1 534 ? 1.545 7.964 -28.955 1.00 96.88 534 LEU A CA 1
ATOM 4341 C C . LEU A 1 534 ? 0.215 7.405 -28.459 1.00 96.88 534 LEU A C 1
ATOM 4343 O O . LEU A 1 534 ? -0.570 8.156 -27.889 1.00 96.88 534 LEU A O 1
ATOM 4347 N N . THR A 1 535 ? -0.044 6.115 -28.643 1.00 95.50 535 THR A N 1
ATOM 4348 C CA . THR A 1 535 ? -1.168 5.434 -27.984 1.00 95.50 535 THR A CA 1
ATOM 4349 C C . THR A 1 535 ? -0.651 4.663 -26.78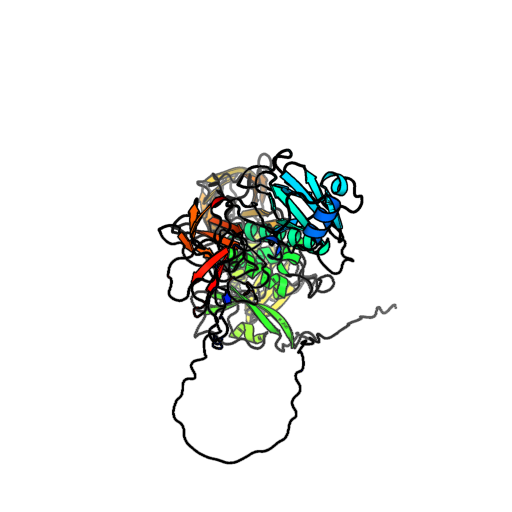7 1.00 95.50 535 THR A C 1
ATOM 4351 O O . THR A 1 535 ? 0.383 3.996 -26.868 1.00 95.50 535 THR A O 1
ATOM 4354 N N . PHE A 1 536 ? -1.357 4.782 -25.669 1.00 92.69 536 PHE A N 1
ATOM 4355 C CA . PHE A 1 536 ? -0.906 4.277 -24.385 1.00 92.69 536 PHE A CA 1
ATOM 4356 C C . PHE A 1 536 ? -1.541 2.938 -24.016 1.00 92.69 536 PHE A C 1
ATOM 4358 O O . PHE A 1 536 ? -2.684 2.656 -24.361 1.00 92.69 536 PHE A O 1
ATOM 4365 N N . LYS A 1 537 ? -0.803 2.160 -23.223 1.00 91.12 537 LYS A N 1
ATOM 4366 C CA . LYS A 1 537 ? -1.312 1.042 -22.420 1.00 91.12 537 LYS A CA 1
ATOM 4367 C C . LYS A 1 537 ? -0.727 1.111 -21.013 1.00 91.12 537 LYS A C 1
ATOM 4369 O O . LYS A 1 537 ? 0.203 1.877 -20.765 1.00 91.12 537 LYS A O 1
ATOM 4374 N N . ASN A 1 538 ? -1.251 0.302 -20.090 1.00 90.44 538 ASN A N 1
ATOM 4375 C CA . ASN A 1 538 ? -0.776 0.257 -18.699 1.00 90.44 538 ASN A CA 1
ATOM 4376 C C . ASN A 1 538 ? -0.713 1.655 -18.040 1.00 90.44 538 ASN A C 1
ATOM 4378 O O . ASN A 1 538 ? 0.214 1.953 -17.290 1.00 90.44 538 ASN A O 1
ATOM 4382 N N . GLN A 1 539 ? -1.681 2.525 -18.347 1.00 90.44 539 GLN A N 1
ATOM 4383 C CA . GLN A 1 539 ? -1.754 3.871 -17.779 1.00 90.44 539 GLN A CA 1
ATOM 4384 C C . GLN A 1 539 ? -2.017 3.804 -16.269 1.00 90.44 539 GLN A C 1
ATOM 4386 O O . GLN A 1 539 ? -2.898 3.060 -15.823 1.00 90.44 539 GLN A O 1
ATOM 4391 N N . ILE A 1 540 ? -1.305 4.613 -15.485 1.00 91.75 540 ILE A N 1
ATOM 4392 C CA . ILE A 1 540 ? -1.601 4.760 -14.058 1.00 91.75 540 ILE A CA 1
ATOM 4393 C C . ILE A 1 540 ? -2.928 5.504 -13.853 1.00 91.75 540 ILE A C 1
ATOM 4395 O O . ILE A 1 540 ? -3.307 6.380 -14.631 1.00 91.75 540 ILE A O 1
ATOM 4399 N N . ASN A 1 541 ? -3.654 5.165 -12.790 1.00 87.25 541 ASN A N 1
ATOM 4400 C CA . ASN A 1 541 ? -4.910 5.816 -12.435 1.00 87.25 541 ASN A CA 1
ATOM 4401 C C . ASN A 1 541 ? -4.658 7.119 -11.664 1.00 87.25 541 ASN A C 1
ATOM 4403 O O . ASN A 1 541 ? -4.229 7.080 -10.511 1.00 87.25 541 ASN A O 1
ATOM 4407 N N . LEU A 1 542 ? -4.992 8.260 -12.264 1.00 87.44 542 LEU A N 1
ATOM 4408 C CA . LEU A 1 542 ? -4.884 9.578 -11.630 1.00 87.44 542 LEU A CA 1
ATOM 4409 C C . LEU A 1 542 ? -6.249 10.189 -11.282 1.00 87.44 542 LEU A C 1
ATOM 4411 O O . LEU A 1 542 ? -6.309 11.334 -10.853 1.00 87.44 542 LEU A O 1
ATOM 4415 N N . ASP A 1 543 ? -7.342 9.431 -11.403 1.00 80.00 543 ASP A N 1
ATOM 4416 C CA . ASP A 1 543 ? -8.718 9.943 -11.264 1.00 80.00 543 ASP A CA 1
ATOM 4417 C C . ASP A 1 543 ? -9.036 10.438 -9.838 1.00 80.00 543 ASP A C 1
ATOM 4419 O O . ASP A 1 543 ? -9.991 11.181 -9.623 1.00 80.00 543 ASP A O 1
ATOM 4423 N N . HIS A 1 544 ? -8.217 10.045 -8.859 1.00 75.94 544 HIS A N 1
ATOM 4424 C CA . HIS A 1 544 ? -8.309 10.453 -7.457 1.00 75.94 544 HIS A CA 1
ATOM 4425 C C . HIS A 1 544 ? -7.408 11.651 -7.104 1.00 75.94 544 HIS A C 1
ATOM 4427 O O . HIS A 1 544 ? -7.370 12.059 -5.943 1.00 75.94 544 HIS A O 1
ATOM 4433 N N . ILE A 1 545 ? -6.662 12.198 -8.071 1.00 81.75 545 ILE A N 1
ATOM 4434 C CA . ILE A 1 545 ? -5.748 13.325 -7.877 1.00 81.75 545 ILE A CA 1
ATOM 4435 C C . ILE A 1 545 ? -6.327 14.566 -8.555 1.00 81.75 545 ILE A C 1
ATOM 4437 O O . ILE A 1 545 ? -6.480 14.622 -9.774 1.00 81.75 545 ILE A O 1
ATOM 4441 N N . ASN A 1 546 ? -6.600 15.599 -7.762 1.00 78.06 546 ASN A N 1
ATOM 4442 C CA . ASN A 1 546 ? -7.023 16.889 -8.296 1.00 78.06 546 ASN A CA 1
ATOM 4443 C C . ASN A 1 546 ? -5.850 17.562 -9.019 1.00 78.06 546 ASN A C 1
ATOM 4445 O O . ASN A 1 546 ? -4.784 17.730 -8.430 1.00 78.06 546 ASN A O 1
ATOM 4449 N N . ASN A 1 547 ? -6.069 17.989 -10.267 1.00 77.56 547 ASN A N 1
ATOM 4450 C CA . ASN A 1 547 ? -5.084 18.703 -11.089 1.00 77.56 547 ASN A CA 1
ATOM 4451 C C . ASN A 1 547 ? -3.747 17.953 -11.230 1.00 77.56 547 ASN A C 1
ATOM 4453 O O . ASN A 1 547 ? -2.675 18.528 -11.034 1.00 77.56 547 ASN A O 1
ATOM 4457 N N . ALA A 1 548 ? -3.801 16.655 -11.539 1.00 86.56 548 ALA A N 1
ATOM 4458 C CA . ALA A 1 548 ? -2.590 15.885 -11.785 1.00 86.56 548 ALA A CA 1
ATOM 4459 C C . ALA A 1 548 ? -1.828 16.434 -13.005 1.00 86.56 548 ALA A C 1
ATOM 4461 O O . ALA A 1 548 ? -2.406 16.613 -14.077 1.00 86.56 548 ALA A O 1
ATOM 4462 N N . ASN A 1 549 ? -0.524 16.662 -12.840 1.00 89.69 549 ASN A N 1
ATOM 4463 C CA . ASN A 1 549 ? 0.357 17.152 -13.896 1.00 89.69 549 ASN A CA 1
ATOM 4464 C C . ASN A 1 549 ? 1.291 16.037 -14.358 1.00 89.69 549 ASN A C 1
ATOM 4466 O O . ASN A 1 549 ? 2.037 15.471 -13.556 1.00 89.69 549 ASN A O 1
ATOM 4470 N N . ILE A 1 550 ? 1.265 15.742 -15.654 1.00 92.88 550 ILE A N 1
ATOM 4471 C CA . ILE A 1 550 ? 2.115 14.729 -16.279 1.00 92.88 550 ILE A CA 1
ATOM 4472 C C . ILE A 1 550 ? 3.240 15.445 -17.020 1.00 92.88 550 ILE A C 1
ATOM 4474 O O . ILE A 1 550 ? 2.988 16.227 -17.931 1.00 92.88 550 ILE A O 1
ATOM 4478 N N . ASN A 1 551 ? 4.480 15.181 -16.634 1.00 93.75 551 ASN A N 1
ATOM 4479 C CA . ASN A 1 551 ? 5.661 15.702 -17.302 1.00 93.75 551 ASN A CA 1
ATOM 4480 C C . ASN A 1 551 ? 5.967 14.883 -18.562 1.00 93.75 551 ASN A C 1
ATOM 4482 O O . ASN A 1 551 ? 6.098 13.662 -18.485 1.00 93.75 551 ASN A O 1
ATOM 4486 N N . LEU A 1 552 ? 6.134 15.552 -19.699 1.00 94.75 552 LEU A N 1
ATOM 4487 C CA . LEU A 1 552 ? 6.635 14.983 -20.942 1.00 94.75 552 LEU A CA 1
ATOM 4488 C C . LEU A 1 552 ? 8.103 15.374 -21.138 1.00 94.75 552 LEU A C 1
ATOM 4490 O O . LEU A 1 552 ? 8.443 16.550 -21.232 1.00 94.75 552 LEU A O 1
ATOM 4494 N N . SER A 1 553 ? 8.967 14.374 -21.283 1.00 92.50 553 SER A N 1
ATOM 4495 C CA . SER A 1 553 ? 10.349 14.545 -21.722 1.00 92.50 553 SER A CA 1
ATOM 4496 C C . SER A 1 553 ? 10.535 13.927 -23.104 1.00 92.50 553 SER A C 1
ATOM 4498 O O . SER A 1 553 ? 10.073 12.811 -23.355 1.00 92.50 553 SER A O 1
ATOM 4500 N N . ILE A 1 554 ? 11.208 14.664 -23.991 1.00 93.31 554 ILE A N 1
ATOM 4501 C CA . ILE A 1 554 ? 11.569 14.216 -25.337 1.00 93.31 554 ILE A CA 1
ATOM 4502 C C . ILE A 1 554 ? 13.093 14.209 -25.438 1.00 93.31 554 ILE A C 1
ATOM 4504 O O . ILE A 1 554 ? 13.755 15.163 -25.031 1.00 93.31 554 ILE A O 1
ATOM 4508 N N . SER A 1 555 ? 13.667 13.120 -25.938 1.00 91.38 555 SER A N 1
ATOM 4509 C CA . SER A 1 555 ? 15.110 12.973 -26.136 1.00 91.38 555 SER A CA 1
ATOM 4510 C C . SER A 1 555 ? 15.384 12.276 -27.460 1.00 91.38 555 SER A C 1
ATOM 4512 O O . SER A 1 555 ? 14.962 11.139 -27.675 1.00 91.38 555 SER A O 1
ATOM 4514 N N . VAL A 1 556 ? 16.087 12.977 -28.349 1.00 91.69 556 VAL A N 1
ATOM 4515 C CA . VAL A 1 556 ? 16.516 12.466 -29.652 1.00 91.69 556 VAL A CA 1
ATOM 4516 C C . VAL A 1 556 ? 17.942 12.935 -29.908 1.00 91.69 556 VAL A C 1
ATOM 4518 O O . VAL A 1 556 ? 18.234 14.121 -29.758 1.00 91.69 556 VAL A O 1
ATOM 4521 N N . LEU A 1 557 ? 18.835 12.023 -30.297 1.00 89.81 557 LEU A N 1
ATOM 4522 C CA . LEU A 1 557 ? 20.207 12.384 -30.661 1.00 89.81 557 LEU A CA 1
ATOM 4523 C C . LEU A 1 557 ? 20.219 13.487 -31.735 1.00 89.81 557 LEU A C 1
ATOM 4525 O O . LEU A 1 557 ? 19.582 13.345 -32.778 1.00 89.81 557 LEU A O 1
ATOM 4529 N N . GLY A 1 558 ? 20.991 14.548 -31.492 1.00 88.19 558 GLY A N 1
ATOM 4530 C CA . GLY A 1 558 ? 21.147 15.664 -32.428 1.00 88.19 558 GLY A CA 1
ATOM 4531 C C . GLY A 1 558 ? 20.032 16.710 -32.353 1.00 88.19 558 GLY A C 1
ATOM 4532 O O . GLY A 1 558 ? 20.012 17.614 -33.184 1.00 88.19 558 GLY A O 1
ATOM 4533 N N . TYR A 1 559 ? 19.132 16.625 -31.368 1.00 90.38 559 TYR A N 1
ATOM 4534 C CA . TYR A 1 559 ? 18.044 17.583 -31.195 1.00 90.38 559 TYR A CA 1
ATOM 4535 C C . TYR A 1 559 ? 17.925 18.085 -29.754 1.00 90.38 559 TYR A C 1
ATOM 4537 O O . TYR A 1 559 ? 17.981 17.304 -28.804 1.00 90.38 559 TYR A O 1
ATOM 4545 N N . ASN A 1 560 ? 17.688 19.387 -29.611 1.00 91.12 560 ASN A N 1
ATOM 4546 C CA . ASN A 1 560 ? 17.195 20.012 -28.387 1.00 91.12 560 ASN A CA 1
ATOM 4547 C C . ASN A 1 560 ? 15.730 20.400 -28.589 1.00 91.12 560 ASN A C 1
ATOM 4549 O O . ASN A 1 560 ? 15.377 20.928 -29.643 1.00 91.12 560 ASN A O 1
ATOM 4553 N N . PHE A 1 561 ? 14.890 20.156 -27.584 1.00 91.94 561 PHE A N 1
ATOM 4554 C CA . PHE A 1 561 ? 13.456 20.425 -27.657 1.00 91.94 561 PHE A CA 1
ATOM 4555 C C . PHE A 1 561 ? 13.061 21.560 -26.720 1.00 91.94 561 PHE A C 1
ATOM 4557 O O . PHE A 1 561 ? 13.165 21.419 -25.501 1.00 91.94 561 PHE A O 1
ATOM 4564 N N . ASP A 1 562 ? 12.539 22.637 -27.298 1.00 91.44 562 ASP A N 1
ATOM 4565 C CA . ASP A 1 562 ? 12.025 23.787 -26.561 1.00 91.44 562 ASP A CA 1
ATOM 4566 C C . ASP A 1 562 ? 10.497 23.734 -26.528 1.00 91.44 562 ASP A C 1
ATOM 4568 O O . ASP A 1 562 ? 9.828 23.774 -27.562 1.00 91.44 562 ASP A O 1
ATOM 4572 N N . PHE A 1 563 ? 9.917 23.628 -25.334 1.00 89.50 563 PHE A N 1
ATOM 4573 C CA . PHE A 1 563 ? 8.465 23.617 -25.167 1.00 89.50 563 PHE A CA 1
ATOM 4574 C C . PHE A 1 563 ? 7.925 25.041 -25.176 1.00 89.50 563 PHE A C 1
ATOM 4576 O O . PHE A 1 563 ? 8.307 25.865 -24.339 1.00 89.50 563 PHE A O 1
ATOM 4583 N N . LYS A 1 564 ? 6.981 25.324 -26.077 1.00 77.50 564 LYS A N 1
ATOM 4584 C CA . LYS A 1 564 ? 6.300 26.619 -26.099 1.00 77.50 564 LYS A CA 1
ATOM 4585 C C . LYS A 1 564 ? 5.650 26.899 -24.737 1.00 77.50 564 LYS A C 1
ATOM 4587 O O . LYS A 1 564 ? 4.938 26.055 -24.194 1.00 77.50 564 LYS A O 1
ATOM 4592 N N . ASN A 1 565 ? 5.908 28.086 -24.181 1.00 67.25 565 ASN A N 1
ATOM 4593 C CA . ASN A 1 565 ? 5.429 28.522 -22.860 1.00 67.25 565 ASN A CA 1
ATOM 4594 C C . ASN A 1 565 ? 5.773 27.563 -21.698 1.00 67.25 565 ASN A C 1
ATOM 4596 O O . ASN A 1 565 ? 5.045 27.527 -20.707 1.00 67.25 565 ASN A O 1
ATOM 4600 N N . SER A 1 566 ? 6.840 26.763 -21.814 1.00 63.03 566 SER A N 1
ATOM 4601 C CA . SER A 1 566 ? 7.237 25.769 -20.803 1.00 63.03 566 SER A CA 1
ATOM 4602 C C . SER A 1 566 ? 6.150 24.727 -20.481 1.00 63.03 566 SER A C 1
ATOM 4604 O O . SER A 1 566 ? 6.091 24.208 -19.369 1.00 63.03 566 SER A O 1
ATOM 4606 N N . GLN A 1 567 ? 5.277 24.392 -21.441 1.00 67.94 567 GLN A N 1
ATOM 4607 C CA . GLN A 1 567 ? 4.225 23.379 -21.270 1.00 67.94 567 GLN A CA 1
ATOM 4608 C C . GLN A 1 567 ? 4.736 21.938 -21.442 1.00 67.94 567 GLN A C 1
ATOM 4610 O O . GLN A 1 567 ? 4.153 21.133 -22.166 1.00 67.94 567 GLN A O 1
ATOM 4615 N N . ASN A 1 568 ? 5.828 21.577 -20.767 1.00 83.88 568 ASN A N 1
ATOM 4616 C CA . ASN A 1 568 ? 6.202 20.167 -20.620 1.00 83.88 568 ASN A CA 1
ATOM 4617 C C . ASN A 1 568 ? 5.297 19.439 -19.609 1.00 83.88 568 ASN A C 1
ATOM 4619 O O . ASN A 1 568 ? 5.315 18.214 -19.550 1.00 83.88 568 ASN A O 1
ATOM 4623 N N . TYR A 1 569 ? 4.492 20.176 -18.837 1.00 86.69 569 TYR A N 1
ATOM 4624 C CA . TYR A 1 569 ? 3.483 19.629 -17.937 1.00 86.69 569 TYR A CA 1
ATOM 4625 C C . TYR A 1 569 ? 2.098 19.656 -18.580 1.00 86.69 569 TYR A C 1
ATOM 4627 O O . TYR A 1 569 ? 1.587 20.708 -18.960 1.00 86.69 569 TYR A O 1
ATOM 4635 N N . LEU A 1 570 ? 1.491 18.480 -18.664 1.00 86.94 570 LEU A N 1
ATOM 4636 C CA . LEU A 1 570 ? 0.173 18.251 -19.227 1.00 86.94 570 LEU A CA 1
ATOM 4637 C C . LEU A 1 570 ? -0.826 18.062 -18.091 1.00 86.94 570 LEU A 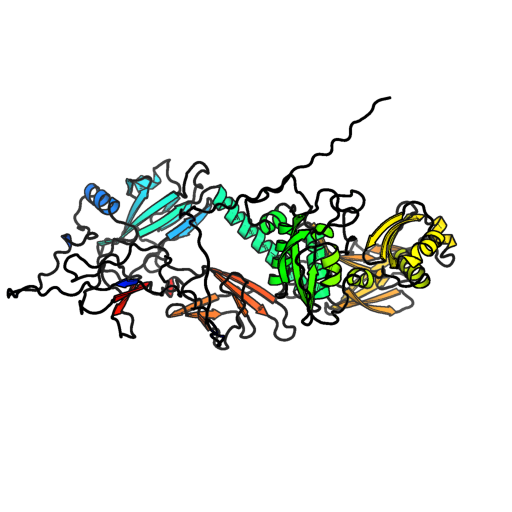C 1
ATOM 4639 O O . LEU A 1 570 ? -0.688 17.129 -17.294 1.00 86.94 570 LEU A O 1
ATOM 4643 N N . SER A 1 571 ? -1.838 18.924 -18.034 1.00 82.06 571 SER A N 1
ATOM 4644 C CA . SER A 1 571 ? -2.923 18.782 -17.068 1.00 82.06 571 SER A CA 1
ATOM 4645 C C . SER A 1 571 ? -3.791 17.582 -17.435 1.00 82.06 571 SER A C 1
ATOM 4647 O O . SER A 1 571 ? -4.392 17.528 -18.511 1.00 82.06 571 SER A O 1
ATOM 4649 N N . TYR A 1 572 ? -3.869 16.611 -16.532 1.00 73.75 572 TYR A N 1
ATOM 4650 C CA . TYR A 1 572 ? -4.789 15.492 -16.648 1.00 73.75 572 TYR A CA 1
ATOM 4651 C C . TYR A 1 572 ? -6.143 15.895 -16.065 1.00 73.75 572 TYR A C 1
ATOM 4653 O O . TYR A 1 572 ? -6.289 16.104 -14.859 1.00 73.75 572 TYR A O 1
ATOM 4661 N N . HIS A 1 573 ? -7.146 15.988 -16.936 1.00 63.78 573 HIS A N 1
ATOM 4662 C CA . HIS A 1 573 ? -8.528 16.237 -16.552 1.00 63.78 573 HIS A CA 1
ATOM 4663 C C . HIS A 1 573 ? -9.367 15.024 -16.933 1.00 63.78 573 HIS A C 1
ATOM 4665 O O . HIS A 1 573 ? -9.685 14.798 -18.101 1.00 63.78 573 HIS A O 1
ATOM 4671 N N . LYS A 1 574 ? -9.759 14.239 -15.935 1.00 60.44 574 LYS A N 1
ATOM 4672 C CA . LYS A 1 574 ? -10.848 13.282 -16.087 1.00 60.44 574 LYS A CA 1
ATOM 4673 C C . LYS A 1 574 ? -11.892 13.598 -15.035 1.00 60.44 574 LYS A C 1
ATOM 4675 O O . LYS A 1 574 ? -11.543 13.871 -13.888 1.00 60.44 574 LYS A O 1
ATOM 4680 N N . ASN A 1 575 ? -13.160 13.601 -15.445 1.00 43.62 575 ASN A N 1
ATOM 4681 C CA . ASN A 1 575 ? -14.286 13.741 -14.531 1.00 43.62 575 ASN A CA 1
ATOM 4682 C C . ASN A 1 575 ? -14.205 12.596 -13.523 1.00 43.62 575 ASN A C 1
ATOM 4684 O O . ASN A 1 575 ? -14.553 11.458 -13.834 1.00 43.62 575 ASN A O 1
ATOM 4688 N N . SER A 1 576 ? -13.674 12.907 -12.343 1.00 45.19 576 SER A N 1
ATOM 4689 C CA . SER A 1 576 ? -13.689 12.047 -11.172 1.00 45.19 576 SER A CA 1
ATOM 4690 C C . SER A 1 576 ? -15.122 11.558 -10.984 1.00 45.19 576 SER A C 1
ATOM 4692 O O . SER A 1 576 ? -16.037 12.347 -10.737 1.00 45.19 576 SER A O 1
ATOM 4694 N N . LEU A 1 577 ? -15.339 10.249 -11.141 1.00 49.50 577 LEU A N 1
ATOM 4695 C CA . LEU A 1 577 ? -16.481 9.616 -10.501 1.00 49.50 577 LEU A CA 1
ATOM 4696 C C . LEU A 1 577 ? -16.213 9.790 -9.013 1.00 49.50 577 LEU A C 1
ATOM 4698 O O . LEU A 1 577 ? -15.366 9.090 -8.457 1.00 49.50 577 LEU A O 1
ATOM 4702 N N . ALA A 1 578 ? -16.861 10.793 -8.417 1.00 49.84 578 ALA A N 1
ATOM 4703 C CA . ALA A 1 578 ? -16.698 11.139 -7.019 1.00 49.84 578 ALA A CA 1
ATOM 4704 C C . ALA A 1 578 ? -16.670 9.855 -6.183 1.00 49.84 578 ALA A C 1
ATOM 4706 O O . ALA A 1 578 ? -17.528 8.982 -6.337 1.00 49.84 578 ALA A O 1
ATOM 4707 N N . ASN A 1 579 ? -15.652 9.718 -5.337 1.00 59.59 579 ASN A N 1
ATOM 4708 C CA . ASN A 1 579 ? -15.493 8.575 -4.451 1.00 59.59 579 ASN A CA 1
ATOM 4709 C C . ASN A 1 579 ? -16.555 8.698 -3.346 1.00 59.59 579 ASN A C 1
ATOM 4711 O O . ASN A 1 579 ? -16.274 9.186 -2.253 1.00 59.59 579 ASN A O 1
ATOM 4715 N N . VAL A 1 580 ? -17.810 8.385 -3.685 1.00 70.44 580 VAL A N 1
ATOM 4716 C CA . VAL A 1 580 ? -18.953 8.579 -2.793 1.00 70.44 580 VAL A CA 1
ATOM 4717 C C . VAL A 1 580 ? -18.744 7.683 -1.570 1.00 70.44 580 VAL A C 1
ATOM 4719 O O . VAL A 1 580 ? -18.535 6.476 -1.742 1.00 70.44 580 VAL A O 1
ATOM 4722 N N . PRO A 1 581 ? -18.771 8.232 -0.343 1.00 80.62 581 PRO A N 1
ATOM 4723 C CA . PRO A 1 581 ? -18.631 7.436 0.864 1.00 80.62 581 PRO A CA 1
ATOM 4724 C C . PRO A 1 581 ? -19.656 6.301 0.902 1.00 80.62 581 PRO A C 1
ATOM 4726 O O . PRO A 1 581 ? -20.841 6.499 0.620 1.00 80.62 581 PRO A O 1
ATOM 4729 N N . ILE A 1 582 ? -19.196 5.102 1.243 1.00 85.31 582 ILE A N 1
ATOM 4730 C CA . ILE A 1 582 ? -20.073 3.960 1.449 1.00 85.31 582 ILE A CA 1
ATOM 4731 C C . ILE A 1 582 ? -20.798 4.158 2.770 1.00 85.31 582 ILE A C 1
ATOM 4733 O O . ILE A 1 582 ? -20.192 4.299 3.835 1.00 85.31 582 ILE A O 1
ATOM 4737 N N . GLU A 1 583 ? -22.118 4.124 2.690 1.00 88.44 583 GLU A N 1
ATOM 4738 C CA . GLU A 1 583 ? -22.988 4.187 3.849 1.00 88.44 583 GLU A CA 1
ATOM 4739 C C . GLU A 1 583 ? -23.559 2.807 4.148 1.00 88.44 583 GLU A C 1
ATOM 4741 O O . GLU A 1 583 ? -23.632 1.938 3.283 1.00 88.44 583 GLU A O 1
ATOM 4746 N N . TYR A 1 584 ? -24.006 2.606 5.382 1.00 91.19 584 TYR A N 1
ATOM 4747 C CA . TYR A 1 584 ? -24.737 1.404 5.754 1.00 91.19 584 TYR A CA 1
ATOM 4748 C C . TYR A 1 584 ? -25.825 1.699 6.779 1.00 91.19 584 TYR A C 1
ATOM 4750 O O . TYR A 1 584 ? -25.734 2.667 7.551 1.00 91.19 584 TYR A O 1
ATOM 4758 N N . SER A 1 585 ? -26.830 0.827 6.783 1.00 90.00 585 SER A N 1
ATOM 4759 C CA . SER A 1 585 ? -27.881 0.727 7.793 1.00 90.00 585 SER A CA 1
ATOM 4760 C C . SER A 1 585 ? -27.938 -0.699 8.329 1.00 90.00 585 SER A C 1
ATOM 4762 O O . SER A 1 585 ? -27.957 -1.660 7.559 1.00 90.00 585 SER A O 1
ATOM 4764 N N . ILE A 1 586 ? -27.967 -0.841 9.652 1.00 89.00 586 ILE A N 1
ATOM 4765 C CA . ILE A 1 586 ? -28.131 -2.142 10.304 1.00 89.00 586 ILE A CA 1
ATOM 4766 C C . ILE A 1 586 ? -29.585 -2.580 10.133 1.00 89.00 586 ILE A C 1
ATOM 4768 O O . ILE A 1 586 ? -30.493 -1.820 10.452 1.00 89.00 586 ILE A O 1
ATOM 4772 N N . LEU A 1 587 ? -29.794 -3.794 9.627 1.00 86.88 587 LEU A N 1
ATOM 4773 C CA . LEU A 1 587 ? -31.122 -4.391 9.488 1.00 86.88 587 LEU A CA 1
ATOM 4774 C C . LEU A 1 587 ? -31.515 -5.103 10.783 1.00 86.88 587 LEU A C 1
ATOM 4776 O O . LEU A 1 587 ? -32.533 -4.794 11.391 1.00 86.88 587 LEU A O 1
ATOM 4780 N N . GLN A 1 588 ? -30.681 -6.051 11.220 1.00 84.25 588 GLN A N 1
ATOM 4781 C CA . GLN A 1 588 ? -30.881 -6.803 12.455 1.00 84.25 588 GLN A CA 1
ATOM 4782 C C . GLN A 1 588 ? -29.575 -7.472 12.879 1.00 84.25 588 GLN A C 1
ATOM 4784 O O . GLN A 1 588 ? -28.895 -8.093 12.059 1.00 84.25 588 GLN A O 1
ATOM 4789 N N . GLY A 1 589 ? -29.252 -7.412 14.173 1.00 83.19 589 GLY A N 1
ATOM 4790 C CA . GLY A 1 589 ? -28.108 -8.123 14.740 1.00 83.19 589 GLY A CA 1
ATOM 4791 C C . GLY A 1 589 ? -26.786 -7.725 14.075 1.00 83.19 589 GLY A C 1
ATOM 4792 O O . GLY A 1 589 ? -26.247 -6.651 14.334 1.00 83.19 589 GLY A O 1
ATOM 4793 N N . THR A 1 590 ? -26.258 -8.611 13.231 1.00 86.00 590 THR A N 1
ATOM 4794 C CA . THR A 1 590 ? -24.993 -8.449 12.494 1.00 86.00 590 THR A CA 1
ATOM 4795 C C . THR A 1 590 ? -25.182 -8.158 11.005 1.00 86.00 590 THR A C 1
ATOM 4797 O O . THR A 1 590 ? -24.204 -7.954 10.290 1.00 86.00 590 THR A O 1
ATOM 4800 N N . LYS A 1 591 ? -26.424 -8.124 10.512 1.00 90.50 591 LYS A N 1
ATOM 4801 C CA . LYS A 1 591 ? -26.727 -7.878 9.100 1.00 90.50 591 LYS A CA 1
ATOM 4802 C C . LYS A 1 591 ? -26.896 -6.387 8.847 1.00 90.50 591 LYS A C 1
ATOM 4804 O O . LYS A 1 591 ? -27.708 -5.736 9.508 1.00 90.50 591 LYS A O 1
ATOM 4809 N N . ALA A 1 592 ? -26.175 -5.858 7.866 1.00 91.88 592 ALA A N 1
ATOM 4810 C CA . ALA A 1 592 ? -26.347 -4.494 7.383 1.00 91.88 592 ALA A CA 1
ATOM 4811 C C . ALA A 1 592 ? -26.528 -4.458 5.871 1.00 91.88 592 ALA A C 1
ATOM 4813 O O . ALA A 1 592 ? -25.935 -5.251 5.141 1.00 91.88 592 ALA A O 1
ATOM 4814 N N . GLN A 1 593 ? -27.328 -3.496 5.426 1.00 92.81 593 GLN A N 1
ATOM 4815 C CA . GLN A 1 593 ? -27.447 -3.133 4.026 1.00 92.81 593 GLN A CA 1
ATOM 4816 C C . GLN A 1 593 ? -26.514 -1.961 3.737 1.00 92.81 593 GLN A C 1
ATOM 4818 O O . GLN A 1 593 ? -26.529 -0.958 4.457 1.00 92.81 593 GLN A O 1
ATOM 4823 N N . PHE A 1 594 ? -25.705 -2.095 2.693 1.00 90.12 594 PHE A N 1
ATOM 4824 C CA . PHE A 1 594 ? -24.734 -1.085 2.287 1.00 90.12 594 PHE A CA 1
ATOM 4825 C C . PHE A 1 594 ? -25.246 -0.312 1.067 1.00 90.12 594 PHE A C 1
ATOM 4827 O O . PHE A 1 594 ? -25.815 -0.886 0.141 1.00 90.12 594 PHE A O 1
ATOM 4834 N N . LYS A 1 595 ? -25.044 1.007 1.072 1.00 89.12 595 LYS A N 1
ATOM 4835 C CA . LYS A 1 595 ? -25.387 1.935 -0.013 1.00 89.12 595 LYS A CA 1
ATOM 4836 C C . LYS A 1 595 ? -24.121 2.443 -0.690 1.00 89.12 595 LYS A C 1
ATOM 4838 O O . LYS A 1 595 ? -23.041 2.403 -0.109 1.00 89.12 595 LYS A O 1
ATOM 4843 N N . ASN A 1 596 ? -24.263 2.957 -1.911 1.00 86.25 596 ASN A N 1
ATOM 4844 C CA . ASN A 1 596 ? -23.146 3.433 -2.741 1.00 86.25 596 ASN A CA 1
ATOM 4845 C C . ASN A 1 596 ? -22.134 2.327 -3.087 1.00 86.25 596 ASN A C 1
ATOM 4847 O O . ASN A 1 596 ? -20.990 2.594 -3.455 1.00 86.25 596 ASN A O 1
ATOM 4851 N N . ILE A 1 597 ? -22.590 1.076 -3.011 1.00 82.62 597 ILE A N 1
ATOM 4852 C CA . ILE A 1 597 ? -21.899 -0.106 -3.507 1.00 82.62 597 ILE A CA 1
ATOM 4853 C C . ILE A 1 597 ? -22.760 -0.767 -4.575 1.00 82.62 597 ILE A C 1
ATOM 4855 O O . ILE A 1 597 ? -23.967 -0.540 -4.650 1.00 82.62 597 ILE A O 1
ATOM 4859 N N . THR A 1 598 ? -22.130 -1.585 -5.397 1.00 81.81 598 THR A N 1
ATOM 4860 C CA . THR A 1 598 ? -22.764 -2.321 -6.484 1.00 81.81 598 THR A CA 1
ATOM 4861 C C . THR A 1 598 ? -22.528 -3.820 -6.262 1.00 81.81 598 THR A C 1
ATOM 4863 O O . THR A 1 598 ? -21.668 -4.204 -5.470 1.00 81.81 598 THR A O 1
ATOM 4866 N N . ALA A 1 599 ? -23.322 -4.691 -6.892 1.00 80.88 599 ALA A N 1
ATOM 4867 C CA . ALA A 1 599 ? -23.237 -6.147 -6.677 1.00 80.88 599 ALA A CA 1
ATOM 4868 C C . ALA A 1 599 ? -21.906 -6.773 -7.157 1.00 80.88 599 ALA A C 1
ATOM 4870 O O . ALA A 1 599 ? -21.601 -7.926 -6.868 1.00 80.88 599 ALA A O 1
ATOM 4871 N N . ASP A 1 600 ? -21.114 -6.014 -7.907 1.00 75.31 600 ASP A N 1
ATOM 4872 C CA . ASP A 1 600 ? -19.751 -6.325 -8.340 1.00 75.31 600 ASP A CA 1
ATOM 4873 C C . ASP A 1 600 ? -18.674 -5.928 -7.318 1.00 75.31 600 ASP A C 1
ATOM 4875 O O . ASP A 1 600 ? -17.515 -6.318 -7.468 1.00 75.31 600 ASP A O 1
ATOM 4879 N N . SER A 1 601 ? -19.040 -5.204 -6.259 1.00 86.25 601 SER A N 1
ATOM 4880 C CA . SER A 1 601 ? -18.147 -4.945 -5.137 1.00 86.25 601 SER A CA 1
ATOM 4881 C C . SER A 1 601 ? -17.771 -6.240 -4.410 1.00 86.25 601 SER A C 1
ATOM 4883 O O . SER A 1 601 ? -18.535 -7.208 -4.334 1.00 86.25 601 SER A O 1
ATOM 4885 N N . ILE A 1 602 ? -16.591 -6.225 -3.796 1.00 87.38 602 ILE A N 1
ATOM 4886 C CA . ILE A 1 602 ? -16.127 -7.262 -2.872 1.00 87.38 602 ILE A CA 1
ATOM 4887 C C . ILE A 1 602 ? -15.831 -6.643 -1.506 1.00 87.38 602 ILE A C 1
ATOM 4889 O O . ILE A 1 602 ? -15.555 -5.449 -1.395 1.00 87.38 602 ILE A O 1
ATOM 4893 N N . TYR A 1 603 ? -15.908 -7.439 -0.445 1.00 89.81 603 TYR A N 1
ATOM 4894 C CA . TYR A 1 603 ? -15.680 -6.981 0.920 1.00 89.81 603 TYR A CA 1
ATOM 4895 C C . TYR A 1 603 ? -14.791 -7.930 1.722 1.00 89.81 603 TYR A C 1
ATOM 4897 O O . TYR A 1 603 ? -14.698 -9.117 1.423 1.00 89.81 603 TYR A O 1
ATOM 4905 N N . SER A 1 604 ? -14.149 -7.413 2.765 1.00 82.50 604 SER A N 1
ATOM 4906 C CA . SER A 1 604 ? -13.305 -8.184 3.677 1.00 82.50 604 SER A CA 1
ATOM 4907 C C . SER A 1 604 ? -13.557 -7.782 5.130 1.00 82.50 604 SER A C 1
ATOM 4909 O O . SER A 1 604 ? -13.607 -6.596 5.453 1.00 82.50 604 SER A O 1
ATOM 4911 N N . LEU A 1 605 ? -13.694 -8.776 6.012 1.00 84.25 605 LEU A N 1
ATOM 4912 C CA . LEU A 1 605 ? -13.879 -8.594 7.463 1.00 84.25 605 LEU A CA 1
ATOM 4913 C C . LEU A 1 605 ? -12.584 -8.808 8.267 1.00 84.25 605 LEU A C 1
ATOM 4915 O O . LEU A 1 605 ? -12.564 -8.634 9.482 1.00 84.25 605 LEU A O 1
ATOM 4919 N N . ASP A 1 606 ? -11.493 -9.187 7.603 1.00 72.62 606 ASP A N 1
ATOM 4920 C CA . ASP A 1 606 ? -10.214 -9.551 8.218 1.00 72.62 606 ASP A CA 1
ATOM 4921 C C . ASP A 1 606 ? -9.055 -8.670 7.725 1.00 72.62 606 ASP A C 1
ATOM 4923 O O . ASP A 1 606 ? -7.904 -9.107 7.643 1.00 72.62 606 ASP A O 1
ATOM 4927 N N . ASN A 1 607 ? -9.369 -7.398 7.446 1.00 67.38 607 ASN A N 1
ATOM 4928 C CA . ASN A 1 607 ? -8.450 -6.382 6.926 1.00 67.38 607 ASN A CA 1
ATOM 4929 C C . ASN A 1 607 ? -7.746 -6.814 5.626 1.00 67.38 607 ASN A C 1
ATOM 4931 O O . ASN A 1 607 ? -6.548 -6.598 5.456 1.00 67.38 607 ASN A O 1
ATOM 4935 N N . GLY A 1 608 ? -8.495 -7.416 4.705 1.00 59.75 608 GLY A N 1
ATOM 4936 C CA . GLY A 1 608 ? -8.035 -7.739 3.355 1.00 59.75 608 GLY A CA 1
ATOM 4937 C C . GLY A 1 608 ? -7.301 -9.072 3.233 1.00 59.75 608 GLY A C 1
ATOM 4938 O O . GLY A 1 608 ? -6.718 -9.325 2.183 1.00 59.75 608 GLY A O 1
ATOM 4939 N N . LYS A 1 609 ? -7.309 -9.929 4.265 1.00 60.19 609 LYS A N 1
ATOM 4940 C CA . LYS A 1 609 ? -6.721 -11.278 4.164 1.00 60.19 609 LYS A CA 1
ATOM 4941 C C . LYS A 1 609 ? -7.617 -12.226 3.368 1.00 60.19 609 LYS A C 1
ATOM 4943 O O . LYS A 1 609 ? -7.107 -13.124 2.703 1.00 60.19 609 LYS A O 1
ATOM 4948 N N . LYS A 1 610 ? -8.934 -12.028 3.432 1.00 77.25 610 LYS A N 1
ATOM 4949 C CA . LYS A 1 610 ? -9.940 -12.769 2.676 1.00 77.25 610 LYS A CA 1
ATOM 4950 C C . LYS A 1 610 ? -11.023 -11.826 2.161 1.00 77.25 610 LYS A C 1
ATOM 4952 O O . LYS A 1 610 ? -11.615 -11.066 2.931 1.00 77.25 610 LYS A O 1
ATOM 4957 N N . TRP A 1 611 ? -11.301 -11.925 0.863 1.00 79.62 611 TRP A N 1
ATOM 4958 C CA . TRP A 1 611 ? -12.342 -11.162 0.180 1.00 79.62 611 TRP A CA 1
ATOM 4959 C C . TRP A 1 611 ? -13.551 -12.033 -0.166 1.00 79.62 611 TRP A C 1
ATOM 4961 O O . TRP A 1 611 ? -13.440 -13.223 -0.464 1.00 79.62 611 TRP A O 1
ATOM 4971 N N . HIS A 1 612 ? -14.724 -11.418 -0.103 1.00 86.88 612 HIS A N 1
ATOM 4972 C CA . HIS A 1 612 ? -16.034 -12.019 -0.296 1.00 86.88 612 HIS A CA 1
ATOM 4973 C C . HIS A 1 612 ? -16.827 -11.179 -1.296 1.00 86.88 612 HIS A C 1
ATOM 4975 O O . HIS A 1 612 ? -16.720 -9.956 -1.297 1.00 86.88 612 HIS A O 1
ATOM 4981 N N . LYS A 1 613 ? -17.640 -11.811 -2.145 1.00 88.19 613 LYS A N 1
ATOM 4982 C CA . LYS A 1 613 ? -18.534 -11.073 -3.048 1.00 88.19 613 LYS A CA 1
ATOM 4983 C C . LYS A 1 613 ? -19.686 -10.454 -2.268 1.00 88.19 613 LYS A C 1
ATOM 4985 O O . LYS A 1 613 ? -20.218 -11.094 -1.365 1.00 88.19 613 LYS A O 1
ATOM 4990 N N . VAL A 1 614 ? -20.078 -9.240 -2.642 1.00 88.12 614 VAL A N 1
ATOM 4991 C CA . VAL A 1 614 ? -21.325 -8.645 -2.161 1.00 88.12 614 VAL A CA 1
ATOM 4992 C C . VAL A 1 614 ? -22.499 -9.343 -2.853 1.00 88.12 614 VAL A C 1
ATOM 4994 O O . VAL A 1 614 ? -22.476 -9.576 -4.060 1.00 88.12 614 VAL A O 1
ATOM 4997 N N . ASN A 1 615 ? -23.520 -9.709 -2.081 1.00 82.50 615 ASN A N 1
ATOM 4998 C CA . ASN A 1 615 ? -24.733 -10.326 -2.612 1.00 82.50 615 ASN A CA 1
ATOM 4999 C C . ASN A 1 615 ? -25.584 -9.307 -3.391 1.00 82.50 615 ASN A C 1
ATOM 5001 O O . ASN A 1 615 ? -25.457 -8.099 -3.206 1.00 82.50 615 ASN A O 1
ATOM 5005 N N . SER A 1 616 ? -26.497 -9.781 -4.243 1.00 82.94 616 SER A N 1
ATOM 5006 C CA . SER A 1 616 ? -27.354 -8.914 -5.071 1.00 82.94 616 SER A CA 1
ATOM 5007 C C . SER A 1 616 ? -28.297 -8.007 -4.273 1.00 82.94 616 SER A C 1
ATOM 5009 O O . SER A 1 616 ? -28.719 -6.973 -4.778 1.00 82.94 616 SER A O 1
ATOM 5011 N N . ASP A 1 617 ? -28.625 -8.384 -3.038 1.00 84.19 617 ASP A N 1
ATOM 5012 C CA . ASP A 1 617 ? -29.428 -7.594 -2.096 1.00 84.19 617 ASP A CA 1
ATOM 5013 C C . ASP A 1 617 ? -28.612 -6.520 -1.349 1.00 84.19 617 ASP A C 1
ATOM 5015 O O . ASP A 1 617 ? -29.174 -5.706 -0.611 1.00 84.19 617 ASP A O 1
ATOM 5019 N N . LEU A 1 618 ? -27.289 -6.496 -1.563 1.00 88.12 618 LEU A N 1
ATOM 5020 C CA . LEU A 1 618 ? -26.321 -5.624 -0.898 1.00 88.12 618 LEU A CA 1
ATOM 5021 C C . LEU A 1 618 ? -26.317 -5.786 0.632 1.00 88.12 618 LEU A C 1
ATOM 5023 O O . LEU A 1 618 ? -25.924 -4.868 1.363 1.00 88.12 618 LEU A O 1
ATOM 5027 N N . ILE A 1 619 ? -26.749 -6.954 1.120 1.00 91.12 619 ILE A N 1
ATOM 5028 C CA . ILE A 1 619 ? -26.763 -7.298 2.540 1.00 91.12 619 ILE A CA 1
ATOM 5029 C C . ILE A 1 619 ? -25.498 -8.082 2.871 1.00 91.12 619 ILE A C 1
ATOM 5031 O O . ILE A 1 619 ? -25.208 -9.127 2.288 1.00 91.12 619 ILE A O 1
ATOM 5035 N N . ILE A 1 620 ? -24.756 -7.586 3.856 1.00 91.25 620 ILE A N 1
ATOM 5036 C CA . ILE A 1 620 ? -23.562 -8.243 4.380 1.00 91.25 620 ILE A CA 1
ATOM 5037 C C . ILE A 1 620 ? -23.795 -8.569 5.853 1.00 91.25 620 ILE A C 1
ATOM 5039 O O . ILE A 1 620 ? -24.171 -7.705 6.651 1.00 91.25 620 ILE A O 1
ATOM 5043 N N . ASP A 1 621 ? -23.546 -9.826 6.219 1.00 90.62 621 ASP A N 1
ATOM 5044 C CA . ASP A 1 621 ? -23.390 -10.222 7.614 1.00 90.62 621 ASP A CA 1
ATOM 5045 C C . ASP A 1 621 ? -21.952 -9.927 8.039 1.00 90.62 621 ASP A C 1
ATOM 5047 O O . ASP A 1 621 ? -21.005 -10.584 7.599 1.00 90.62 621 ASP A O 1
ATOM 5051 N N . VAL A 1 622 ? -21.783 -8.902 8.872 1.00 88.06 622 VAL A N 1
ATOM 5052 C CA . VAL A 1 622 ? -20.458 -8.478 9.334 1.00 88.06 622 VAL A CA 1
ATOM 5053 C C . VAL A 1 622 ? -19.937 -9.333 10.496 1.00 88.06 622 VAL A C 1
ATOM 5055 O O . VAL A 1 622 ? -18.901 -9.019 11.082 1.00 88.06 622 VAL A O 1
ATOM 5058 N N . GLY A 1 623 ? -20.663 -10.389 10.874 1.00 82.31 623 GLY A N 1
ATOM 5059 C CA . GLY A 1 623 ? -20.333 -11.270 11.988 1.00 82.31 623 GLY A CA 1
ATOM 5060 C C . GLY A 1 623 ? -20.414 -10.578 13.350 1.00 82.31 623 GLY A C 1
ATOM 5061 O O . GLY A 1 623 ? -20.836 -9.427 13.466 1.00 82.31 623 GLY A O 1
ATOM 5062 N N . LEU A 1 624 ? -20.008 -11.291 14.405 1.00 70.06 624 LEU A N 1
ATOM 5063 C CA . LEU A 1 624 ? -20.008 -10.812 15.802 1.00 70.06 624 LEU A CA 1
ATOM 5064 C C . LEU A 1 624 ? -18.630 -10.333 16.283 1.00 70.06 624 LEU A C 1
ATOM 5066 O O . LEU A 1 624 ? -18.511 -9.800 17.386 1.00 70.06 624 LEU A O 1
ATOM 5070 N N . VAL A 1 625 ? -17.592 -10.560 15.476 1.00 62.47 625 VAL A N 1
ATOM 5071 C CA . VAL A 1 625 ? -16.185 -10.292 15.790 1.00 62.47 625 VAL A CA 1
ATOM 5072 C C . VAL A 1 625 ? -15.561 -9.588 14.590 1.00 62.47 625 VAL A C 1
ATOM 5074 O O . VAL A 1 625 ? -15.874 -9.924 13.452 1.00 62.47 625 VAL A O 1
ATOM 5077 N N . GLY A 1 626 ? -14.690 -8.616 14.849 1.00 68.12 626 GLY A N 1
ATOM 5078 C CA . GLY A 1 626 ? -14.075 -7.782 13.821 1.00 68.12 626 GLY A CA 1
ATOM 5079 C C . GLY A 1 626 ? -14.485 -6.324 13.979 1.00 68.12 626 GLY A C 1
ATOM 5080 O O . GLY A 1 626 ? -15.657 -6.011 14.212 1.00 68.12 626 GLY A O 1
ATOM 5081 N N . ASP A 1 627 ? -13.492 -5.446 13.874 1.00 76.38 627 ASP A N 1
ATOM 5082 C CA . ASP A 1 627 ? -13.641 -4.026 14.198 1.00 76.38 627 ASP A CA 1
ATOM 5083 C C . ASP A 1 627 ? -13.896 -3.171 12.944 1.00 76.38 627 ASP A C 1
ATOM 5085 O O . ASP A 1 627 ? -14.226 -1.994 13.050 1.00 76.38 627 ASP A O 1
ATOM 5089 N N . ASN A 1 628 ? -13.730 -3.735 11.741 1.00 82.06 628 ASN A N 1
ATOM 5090 C CA . ASN A 1 628 ? -13.880 -3.022 10.473 1.00 82.06 628 ASN A CA 1
ATOM 5091 C C . ASN A 1 628 ? -14.332 -3.963 9.348 1.00 82.06 628 ASN A C 1
ATOM 5093 O O . ASN A 1 628 ? -14.052 -5.160 9.385 1.00 82.06 628 ASN A O 1
ATOM 5097 N N . ILE A 1 629 ? -14.941 -3.387 8.315 1.00 90.00 629 ILE A N 1
ATOM 5098 C CA . ILE A 1 629 ? -15.133 -4.000 7.001 1.00 90.00 629 ILE A CA 1
ATOM 5099 C C . ILE A 1 629 ? -14.405 -3.155 5.950 1.00 90.00 629 ILE A C 1
ATOM 5101 O O . ILE A 1 629 ? -14.504 -1.928 5.946 1.00 90.00 629 ILE A O 1
ATOM 5105 N N . LEU A 1 630 ? -13.640 -3.795 5.071 1.00 82.69 630 LEU A N 1
ATOM 5106 C CA . LEU A 1 630 ? -13.148 -3.173 3.845 1.00 82.69 630 LEU A CA 1
ATOM 5107 C C . LEU A 1 630 ? -14.147 -3.463 2.737 1.00 82.69 630 LEU A C 1
ATOM 5109 O O . LEU A 1 630 ? -14.554 -4.610 2.587 1.00 82.69 630 LEU A O 1
ATOM 5113 N N . ILE A 1 631 ? -14.514 -2.455 1.955 1.00 88.31 631 ILE A N 1
ATOM 5114 C CA . ILE A 1 631 ? -15.305 -2.641 0.742 1.00 88.31 631 ILE A CA 1
ATOM 5115 C C . ILE A 1 631 ? -14.531 -2.069 -0.433 1.00 88.31 631 ILE A C 1
ATOM 5117 O O . ILE A 1 631 ? -14.119 -0.908 -0.428 1.00 88.31 631 ILE A O 1
ATOM 5121 N N . GLN A 1 632 ? -14.340 -2.916 -1.430 1.00 82.06 632 GLN A N 1
ATOM 5122 C CA . GLN A 1 632 ? -13.645 -2.636 -2.666 1.00 82.06 632 GLN A CA 1
ATOM 5123 C C . GLN A 1 632 ? -14.667 -2.601 -3.796 1.00 82.06 632 GLN A C 1
ATOM 5125 O O . GLN A 1 632 ? -15.352 -3.591 -4.059 1.00 82.06 632 GLN A O 1
ATOM 5130 N N . LYS A 1 633 ? -14.768 -1.453 -4.465 1.00 80.12 633 LYS A N 1
ATOM 5131 C CA . LYS A 1 633 ? -15.564 -1.312 -5.681 1.00 80.12 633 LYS A CA 1
ATOM 5132 C C . LYS A 1 633 ? -14.716 -1.751 -6.863 1.00 80.12 633 LYS A C 1
ATOM 5134 O O . LYS A 1 633 ? -13.577 -1.301 -7.001 1.00 80.12 633 LYS A O 1
ATOM 5139 N N . VAL A 1 634 ? -15.269 -2.618 -7.699 1.00 68.50 634 VAL A N 1
ATOM 5140 C CA . VAL A 1 634 ? -14.578 -3.189 -8.853 1.00 68.50 634 VAL A CA 1
ATOM 5141 C C . VAL A 1 634 ? -15.329 -2.786 -10.116 1.00 68.50 634 VAL A C 1
ATOM 5143 O O . VAL A 1 634 ? -16.549 -2.854 -10.151 1.00 68.50 634 VAL A O 1
ATOM 5146 N N . ASP A 1 635 ? -14.618 -2.340 -11.144 1.00 65.25 635 ASP A N 1
ATOM 5147 C CA . ASP A 1 635 ? -15.198 -2.058 -12.451 1.00 65.25 635 ASP A CA 1
ATOM 5148 C C . ASP A 1 635 ? -15.639 -3.364 -13.119 1.00 65.25 635 ASP A C 1
ATOM 5150 O O . ASP A 1 635 ? -14.868 -4.317 -13.253 1.00 65.25 635 ASP A O 1
ATOM 5154 N N . ASN A 1 636 ? -16.894 -3.416 -13.553 1.00 57.81 636 ASN A N 1
ATOM 5155 C CA . ASN A 1 636 ? -17.495 -4.654 -14.028 1.00 57.81 636 ASN A CA 1
ATOM 5156 C C . ASN A 1 636 ? -16.914 -5.167 -15.354 1.00 57.81 636 ASN A C 1
ATOM 5158 O O . ASN A 1 636 ? -16.920 -6.381 -15.588 1.00 57.81 636 ASN A O 1
ATOM 5162 N N . THR A 1 637 ? -16.391 -4.264 -16.182 1.00 52.91 637 THR A N 1
ATOM 5163 C CA . THR A 1 637 ? -15.861 -4.558 -17.519 1.00 52.91 637 THR A CA 1
ATOM 5164 C C . THR A 1 637 ? -14.401 -4.984 -17.440 1.00 52.91 637 THR A C 1
ATOM 5166 O O . THR A 1 637 ? -13.996 -5.983 -18.024 1.00 52.91 637 THR A O 1
ATOM 5169 N N . THR A 1 638 ? -13.613 -4.241 -16.671 1.00 52.50 638 THR A N 1
ATOM 5170 C CA . THR A 1 638 ? -12.157 -4.389 -16.574 1.00 52.50 638 THR A CA 1
ATOM 5171 C C . THR A 1 638 ? -11.719 -5.225 -15.372 1.00 52.50 638 THR A C 1
ATOM 5173 O O . THR A 1 638 ? -10.559 -5.611 -15.280 1.00 52.50 638 THR A O 1
ATOM 5176 N N . LYS A 1 639 ? -12.631 -5.509 -14.432 1.00 57.44 639 LYS A N 1
ATOM 5177 C CA . LYS A 1 639 ? -12.349 -6.142 -13.130 1.00 57.44 639 LYS A CA 1
ATOM 5178 C C . LYS A 1 639 ? -11.328 -5.371 -12.278 1.00 57.44 639 LYS A C 1
ATOM 5180 O O . LYS A 1 639 ? -10.730 -5.939 -11.366 1.00 57.44 639 LYS A O 1
ATOM 5185 N N . ARG A 1 640 ? -11.133 -4.076 -12.550 1.00 53.69 640 ARG A N 1
ATOM 5186 C CA . ARG A 1 640 ? -10.172 -3.209 -11.851 1.00 53.69 640 ARG A CA 1
ATOM 5187 C C . ARG A 1 640 ? -10.751 -2.633 -10.572 1.00 53.69 640 ARG A C 1
ATOM 5189 O O . ARG A 1 640 ? -11.919 -2.265 -10.526 1.00 53.69 640 ARG A O 1
ATOM 5196 N N . THR A 1 641 ? -9.920 -2.476 -9.549 1.00 59.78 641 THR A N 1
ATOM 5197 C CA . THR A 1 641 ? -10.304 -1.756 -8.331 1.00 59.78 641 THR A CA 1
ATOM 5198 C C . THR A 1 641 ? -10.497 -0.275 -8.627 1.00 59.78 641 THR A C 1
ATOM 5200 O O . THR A 1 641 ? -9.546 0.419 -8.976 1.00 59.78 641 THR A O 1
ATOM 5203 N N . ILE A 1 642 ? -11.718 0.216 -8.440 1.00 66.19 642 ILE A N 1
ATOM 5204 C CA . ILE A 1 642 ? -12.051 1.638 -8.550 1.00 66.19 642 ILE A CA 1
ATOM 5205 C C . ILE A 1 642 ? -11.698 2.352 -7.244 1.00 66.19 642 ILE A C 1
ATOM 5207 O O . ILE A 1 642 ? -11.108 3.429 -7.251 1.00 66.19 642 ILE A O 1
ATOM 5211 N N . SER A 1 643 ? -12.061 1.753 -6.110 1.00 69.94 643 SER A N 1
ATOM 5212 C CA . SER A 1 643 ? -11.874 2.354 -4.791 1.00 69.94 643 SER A CA 1
ATOM 5213 C C . SER A 1 643 ? -11.900 1.297 -3.693 1.00 69.94 643 SER A C 1
ATOM 5215 O O . SER A 1 643 ? -12.583 0.282 -3.820 1.00 69.94 643 SER A O 1
ATOM 5217 N N . ILE A 1 644 ? -11.212 1.561 -2.579 1.00 73.06 644 ILE A N 1
ATOM 5218 C CA . ILE A 1 644 ? -11.312 0.771 -1.345 1.00 73.06 644 ILE A CA 1
ATOM 5219 C C . ILE A 1 644 ? -11.659 1.707 -0.195 1.00 73.06 644 ILE A C 1
ATOM 5221 O O . ILE A 1 644 ? -10.933 2.666 0.070 1.00 73.06 644 ILE A O 1
ATOM 5225 N N . GLN A 1 645 ? -12.732 1.402 0.528 1.00 81.62 645 GLN A N 1
ATOM 5226 C CA . GLN A 1 645 ? -13.129 2.137 1.725 1.00 81.62 645 GLN A CA 1
ATOM 5227 C C . GLN A 1 645 ? -13.111 1.212 2.940 1.00 81.62 645 GLN A C 1
ATOM 5229 O O . GLN A 1 645 ? -13.527 0.058 2.871 1.00 81.62 645 GLN A O 1
ATOM 5234 N N . LYS A 1 646 ? -12.597 1.722 4.062 1.00 82.00 646 LYS A N 1
ATOM 5235 C CA . LYS A 1 646 ? -12.592 1.027 5.352 1.00 82.00 646 LYS A CA 1
ATOM 5236 C C . LYS A 1 646 ? -13.695 1.618 6.207 1.00 82.00 646 LYS A C 1
ATOM 5238 O O . LYS A 1 646 ? -13.680 2.814 6.473 1.00 82.00 646 LYS A O 1
ATOM 5243 N N . ILE A 1 647 ? -14.613 0.775 6.646 1.00 86.12 647 ILE A N 1
ATOM 5244 C CA . ILE A 1 647 ? -15.770 1.174 7.432 1.00 86.12 647 ILE A CA 1
ATOM 5245 C C . ILE A 1 647 ? -15.623 0.542 8.819 1.00 86.12 647 ILE A C 1
ATOM 5247 O O . ILE A 1 647 ? -15.624 -0.687 8.927 1.00 86.12 647 ILE A O 1
ATOM 5251 N N . PRO A 1 648 ? -15.474 1.342 9.885 1.00 81.31 648 PRO A N 1
ATOM 5252 C CA . PRO A 1 648 ? -15.429 0.815 11.239 1.00 81.31 648 PRO A CA 1
ATOM 5253 C C . PRO A 1 648 ? -16.787 0.232 11.638 1.00 81.31 648 PRO A C 1
ATOM 5255 O O . PRO A 1 648 ? -17.839 0.848 11.441 1.00 81.31 648 PRO A O 1
ATOM 5258 N N . LEU A 1 649 ? -16.750 -0.965 12.218 1.00 83.88 649 LEU A N 1
ATOM 5259 C CA . LEU A 1 649 ? -17.912 -1.667 12.748 1.00 83.88 649 LEU A CA 1
ATOM 5260 C C . LEU A 1 649 ? -17.994 -1.381 14.246 1.00 83.88 649 LEU A C 1
ATOM 5262 O O . LEU A 1 649 ? -17.215 -1.917 15.034 1.00 83.88 649 LEU A O 1
ATOM 5266 N N . LYS A 1 650 ? -18.932 -0.522 14.650 1.00 81.88 650 LYS A N 1
ATOM 5267 C CA . LYS A 1 650 ? -19.139 -0.218 16.070 1.00 81.88 650 LYS A CA 1
ATOM 5268 C C . LYS A 1 650 ? -19.827 -1.392 16.757 1.00 81.88 650 LYS A C 1
ATOM 5270 O O . LYS A 1 650 ? -20.797 -1.938 16.233 1.00 81.88 650 LYS A O 1
ATOM 5275 N N . ARG A 1 651 ? -19.321 -1.769 17.930 1.00 77.00 651 ARG A N 1
ATOM 5276 C CA . ARG A 1 651 ? -19.803 -2.890 18.748 1.00 77.00 651 ARG A CA 1
ATOM 5277 C C . ARG A 1 651 ? -19.613 -2.575 20.226 1.00 77.00 651 ARG A C 1
ATOM 5279 O O . ARG A 1 651 ? -18.673 -1.862 20.577 1.00 77.00 651 ARG A O 1
ATOM 5286 N N . TYR A 1 652 ? -20.451 -3.156 21.077 1.00 71.38 652 TYR A N 1
ATOM 5287 C CA . TYR A 1 652 ? -20.261 -3.116 22.527 1.00 71.38 652 TYR A CA 1
ATOM 5288 C C . TYR A 1 652 ? -19.111 -4.048 22.939 1.00 71.38 652 TYR A C 1
ATOM 5290 O O . TYR A 1 652 ? -19.036 -5.190 22.472 1.00 71.38 652 TYR A O 1
ATOM 5298 N N . ASN A 1 653 ? -18.201 -3.542 23.777 1.00 55.62 653 ASN A N 1
ATOM 5299 C CA . ASN A 1 653 ? -17.015 -4.238 24.277 1.00 55.62 653 ASN A CA 1
ATOM 5300 C C . ASN A 1 653 ? -17.001 -4.118 25.808 1.00 55.62 653 ASN A C 1
ATOM 5302 O O . ASN A 1 653 ? -17.044 -3.001 26.308 1.00 55.62 653 ASN A O 1
ATOM 5306 N N . LEU A 1 654 ? -16.823 -5.252 26.502 1.00 54.38 654 LEU A N 1
ATOM 5307 C CA . LEU A 1 654 ? -16.779 -5.453 27.967 1.00 54.38 654 LEU A CA 1
ATOM 5308 C C . LEU A 1 654 ? -18.121 -5.795 28.632 1.00 54.38 654 LEU A C 1
ATOM 5310 O O . LEU A 1 654 ? -19.104 -5.074 28.535 1.00 54.38 654 LEU A O 1
ATOM 5314 N N . PHE A 1 655 ? -18.110 -6.877 29.413 1.00 58.25 655 PHE A N 1
ATOM 5315 C CA . PHE A 1 655 ? -19.088 -7.134 30.465 1.00 58.25 655 PHE A CA 1
ATOM 5316 C C . PHE A 1 655 ? -18.397 -7.877 31.616 1.00 58.25 655 PHE A C 1
ATOM 5318 O O . PHE A 1 655 ? -17.404 -8.581 31.434 1.00 58.25 655 PHE A O 1
ATOM 5325 N N . SER A 1 656 ? -18.952 -7.726 32.811 1.00 55.06 656 SER A N 1
ATOM 5326 C CA . SER A 1 656 ? -18.790 -8.713 33.875 1.00 55.06 656 SER A CA 1
ATOM 5327 C C . SER A 1 656 ? -19.834 -9.795 33.650 1.00 55.06 656 SER A C 1
ATOM 5329 O O . SER A 1 656 ? -20.982 -9.462 33.367 1.00 55.06 656 SER A O 1
ATOM 5331 N N . THR A 1 657 ? -19.441 -11.066 33.705 1.00 70.94 657 THR A N 1
ATOM 5332 C CA . THR A 1 657 ? -20.294 -12.203 33.331 1.00 70.94 657 THR A CA 1
ATOM 5333 C C . THR A 1 657 ? -21.681 -12.088 33.977 1.00 70.94 657 THR A C 1
ATOM 5335 O O . THR A 1 657 ? -21.739 -11.933 35.200 1.00 70.94 657 THR A O 1
ATOM 5338 N N . PRO A 1 658 ? -22.787 -12.139 33.201 1.00 80.06 658 PRO A N 1
ATOM 5339 C CA . PRO A 1 658 ? -24.117 -12.379 33.736 1.00 80.06 658 PRO A CA 1
ATOM 5340 C C . PRO A 1 658 ? -24.056 -13.514 34.753 1.00 80.06 658 PRO A C 1
ATOM 5342 O O . PRO A 1 658 ? -23.365 -14.506 34.531 1.00 80.06 658 PRO A O 1
ATOM 5345 N N . THR A 1 659 ? -24.711 -13.360 35.893 1.00 80.38 659 THR A N 1
ATOM 5346 C CA . THR A 1 659 ? -24.656 -14.358 36.970 1.00 80.38 659 THR A CA 1
ATOM 5347 C C . THR A 1 659 ? -26.009 -14.497 37.625 1.00 80.38 659 THR A C 1
ATOM 5349 O O . THR A 1 659 ? -26.735 -13.516 37.764 1.00 80.38 659 THR A O 1
ATOM 5352 N N . PHE A 1 660 ? -26.323 -15.706 38.079 1.00 80.06 660 PHE A N 1
ATOM 5353 C CA . PHE A 1 660 ? -27.472 -15.914 38.948 1.00 80.06 660 PHE A CA 1
ATOM 5354 C C . PHE A 1 660 ? -27.260 -15.225 40.298 1.00 80.06 660 PHE A C 1
ATOM 5356 O O . PHE A 1 660 ? -26.149 -15.222 40.833 1.00 80.06 660 PHE A O 1
ATOM 5363 N N . THR A 1 661 ? -28.334 -14.678 40.858 1.00 75.31 661 THR A N 1
ATOM 5364 C CA . THR A 1 661 ? -28.407 -14.369 42.289 1.00 75.31 661 THR A CA 1
ATOM 5365 C C . THR A 1 661 ? -28.282 -15.649 43.116 1.00 75.31 661 THR A C 1
ATOM 5367 O O . THR A 1 661 ? -28.504 -16.753 42.613 1.00 75.31 661 THR A O 1
ATOM 5370 N N . ASN A 1 662 ? -27.944 -15.520 44.403 1.00 72.38 662 ASN A N 1
ATOM 5371 C CA . ASN A 1 662 ? -27.769 -16.677 45.294 1.00 72.38 662 ASN A CA 1
ATOM 5372 C C . ASN A 1 662 ? -29.023 -17.569 45.366 1.00 72.38 662 ASN A C 1
ATOM 5374 O O . ASN A 1 662 ? -28.907 -18.789 45.439 1.00 72.38 662 ASN A O 1
ATOM 5378 N N . ASP A 1 663 ? -30.214 -16.973 45.291 1.00 73.56 663 ASP A N 1
ATOM 5379 C CA . ASP A 1 663 ? -31.505 -17.672 45.267 1.00 73.56 663 ASP A CA 1
ATOM 5380 C C . ASP A 1 663 ? -31.915 -18.185 43.871 1.00 73.56 663 ASP A C 1
ATOM 5382 O O . ASP A 1 663 ? -32.951 -18.834 43.733 1.00 73.56 663 ASP A O 1
ATOM 5386 N N . LYS A 1 664 ? -31.112 -17.902 42.834 1.00 78.25 664 LYS A N 1
ATOM 5387 C CA . LYS A 1 664 ? -31.324 -18.241 41.415 1.00 78.25 664 LYS A CA 1
ATOM 5388 C C . LYS A 1 664 ? -32.628 -17.722 40.801 1.00 78.25 664 LYS A C 1
ATOM 5390 O O . LYS A 1 664 ? -32.976 -18.144 39.700 1.00 78.25 664 LYS A O 1
ATOM 5395 N N . LYS A 1 665 ? -33.337 -16.805 41.460 1.00 80.38 665 LYS A N 1
ATOM 5396 C CA . LYS A 1 665 ? -34.572 -16.212 40.923 1.00 80.38 665 LYS A CA 1
ATOM 5397 C C . LYS A 1 665 ? -34.299 -15.164 39.848 1.00 80.38 665 LYS A C 1
ATOM 5399 O O . LYS A 1 665 ? -35.172 -14.885 39.027 1.00 80.38 665 LYS A O 1
ATOM 5404 N N . PHE A 1 666 ? -33.089 -14.607 39.825 1.00 82.62 666 PHE A N 1
ATOM 5405 C CA . PHE A 1 666 ? -32.720 -13.534 38.912 1.00 82.62 666 PHE A CA 1
ATOM 5406 C C . PHE A 1 666 ? -31.350 -13.774 38.286 1.00 82.62 666 PHE A C 1
ATOM 5408 O O . PHE A 1 666 ? -30.460 -14.376 38.889 1.00 82.62 666 PHE A O 1
ATOM 5415 N N . ILE A 1 667 ? -31.167 -13.254 37.076 1.00 82.56 667 ILE A N 1
ATOM 5416 C CA . ILE A 1 667 ? -29.854 -13.069 36.459 1.00 82.56 667 ILE A CA 1
ATOM 5417 C C . ILE A 1 667 ? -29.522 -11.582 36.543 1.00 82.56 667 ILE A C 1
ATOM 5419 O O . ILE A 1 667 ? -30.280 -10.745 36.056 1.00 82.56 667 ILE A O 1
ATOM 5423 N N . VAL A 1 668 ? -28.389 -11.268 37.161 1.00 76.88 668 VAL A N 1
ATOM 5424 C CA . VAL A 1 668 ? -27.847 -9.913 37.333 1.00 76.88 668 VAL A CA 1
ATOM 5425 C C . VAL A 1 668 ? -26.594 -9.727 36.470 1.00 76.88 668 VAL A C 1
ATOM 5427 O O . VAL A 1 668 ? -26.141 -10.668 35.818 1.00 76.88 668 VAL A O 1
ATOM 5430 N N . ASN A 1 669 ? -26.021 -8.519 36.465 1.00 73.19 669 ASN A N 1
ATOM 5431 C CA . ASN A 1 669 ? -24.975 -8.080 35.523 1.00 73.19 669 ASN A CA 1
ATOM 5432 C C . ASN A 1 669 ? -25.469 -8.050 34.064 1.00 73.19 669 ASN A C 1
ATOM 5434 O O . ASN A 1 669 ? -24.747 -8.411 33.137 1.00 73.19 669 ASN A O 1
ATOM 5438 N N . VAL A 1 670 ? -26.720 -7.631 33.878 1.00 74.69 670 VAL A N 1
ATOM 5439 C CA . VAL A 1 670 ? -27.372 -7.444 32.578 1.00 74.69 670 VAL A CA 1
ATOM 5440 C C . VAL A 1 670 ? -27.907 -6.020 32.475 1.00 74.69 670 VAL A C 1
ATOM 5442 O O . VAL A 1 670 ? -28.126 -5.360 33.491 1.00 74.69 670 VAL A O 1
ATOM 5445 N N . ASN A 1 671 ? -28.102 -5.534 31.253 1.00 72.19 671 ASN A N 1
ATOM 5446 C CA . ASN A 1 671 ? -28.620 -4.192 30.998 1.00 72.19 671 ASN A CA 1
ATOM 5447 C C . ASN A 1 671 ? -29.506 -4.176 29.747 1.00 72.19 671 ASN A C 1
ATOM 5449 O O . ASN A 1 671 ? -29.595 -5.167 29.028 1.00 72.19 671 ASN A O 1
ATOM 5453 N N . ASN A 1 672 ? -30.134 -3.037 29.470 1.00 73.69 672 ASN A N 1
ATOM 5454 C CA . ASN A 1 672 ? -31.056 -2.860 28.350 1.00 73.69 672 ASN A CA 1
ATOM 5455 C C . ASN A 1 672 ? -30.409 -2.926 26.954 1.00 73.69 672 ASN A C 1
ATOM 5457 O O . ASN A 1 672 ? -31.131 -2.989 25.958 1.00 73.69 672 ASN A O 1
ATOM 5461 N N . LEU A 1 673 ? -29.078 -2.941 26.863 1.00 73.50 673 LEU A N 1
ATOM 5462 C CA . LEU A 1 673 ? -28.327 -3.196 25.633 1.00 73.50 673 LEU A CA 1
ATOM 5463 C C . LEU A 1 673 ? -28.180 -4.692 25.361 1.00 73.50 673 LEU A C 1
ATOM 5465 O O . LEU A 1 673 ? -27.696 -5.084 24.302 1.00 73.50 673 LEU A O 1
ATOM 5469 N N . MET A 1 674 ? -28.615 -5.536 26.292 1.00 79.81 674 MET A N 1
ATOM 5470 C CA . MET A 1 674 ? -28.620 -6.977 26.141 1.00 79.81 674 MET A CA 1
ATOM 5471 C C . MET A 1 674 ? -29.998 -7.509 25.766 1.00 79.81 674 MET A C 1
ATOM 5473 O O . MET A 1 674 ? -31.053 -6.920 26.011 1.00 79.81 674 MET A O 1
ATOM 5477 N N . GLU A 1 675 ? -29.964 -8.694 25.189 1.00 84.56 675 GLU A N 1
ATOM 5478 C CA . GLU A 1 675 ? -31.111 -9.552 24.992 1.00 84.56 675 GLU A CA 1
ATOM 5479 C C . GLU A 1 675 ? -30.757 -10.960 25.461 1.00 84.56 675 GLU A C 1
ATOM 5481 O O . GLU A 1 675 ? -29.587 -11.363 25.494 1.00 84.56 675 GLU A O 1
ATOM 5486 N N . TYR A 1 676 ? -31.776 -11.711 25.854 1.00 88.62 676 TYR A N 1
ATOM 5487 C CA . TYR A 1 676 ? -31.621 -13.073 26.329 1.00 88.62 676 TYR A CA 1
ATOM 5488 C C . TYR A 1 676 ? -32.602 -14.009 25.646 1.00 88.62 676 TYR A C 1
ATOM 5490 O O . TYR A 1 676 ? -33.654 -13.599 25.167 1.00 88.62 676 TYR A O 1
ATOM 5498 N N . LYS A 1 677 ? -32.260 -15.289 25.627 1.00 89.75 677 LYS A N 1
ATOM 5499 C CA . LYS A 1 677 ? -33.191 -16.345 25.255 1.00 89.75 677 LYS A CA 1
ATOM 5500 C C . LYS A 1 677 ? -33.012 -17.558 26.140 1.00 89.75 677 LYS A C 1
ATOM 5502 O O . LYS A 1 677 ? -31.904 -17.832 26.616 1.00 89.75 677 LYS A O 1
ATOM 5507 N N . ILE A 1 678 ? -34.098 -18.281 26.344 1.00 89.88 678 ILE A N 1
ATOM 5508 C CA . ILE A 1 678 ? -34.088 -19.533 27.090 1.00 89.88 678 ILE A CA 1
ATOM 5509 C C . ILE A 1 678 ? -33.749 -20.663 26.108 1.00 89.88 678 ILE A C 1
ATOM 5511 O O . ILE A 1 678 ? -34.023 -20.570 24.910 1.00 89.88 678 ILE A O 1
ATOM 5515 N N . ASP A 1 679 ? -33.071 -21.712 26.568 1.00 82.00 679 ASP A N 1
ATOM 5516 C CA . ASP A 1 679 ? -32.708 -22.831 25.699 1.00 82.00 679 ASP A CA 1
ATOM 5517 C C . ASP A 1 679 ? -33.946 -23.417 24.997 1.00 82.00 679 ASP A C 1
ATOM 5519 O O . ASP A 1 679 ? -35.000 -23.588 25.615 1.00 82.00 679 ASP A O 1
ATOM 5523 N N . ASN A 1 680 ? -33.793 -23.717 23.703 1.00 79.38 680 ASN A N 1
ATOM 5524 C CA . ASN A 1 680 ? -34.849 -24.105 22.754 1.00 79.38 680 ASN A CA 1
ATOM 5525 C C . ASN A 1 680 ? -35.830 -22.998 22.324 1.00 79.38 680 ASN A C 1
ATOM 5527 O O . ASN A 1 680 ? -36.740 -23.279 21.551 1.00 79.38 680 ASN A O 1
ATOM 5531 N N . GLU A 1 681 ? -35.634 -21.744 22.741 1.00 85.06 681 GLU A N 1
ATOM 5532 C CA . GLU A 1 681 ? -36.328 -20.605 22.133 1.00 85.06 681 GLU A CA 1
ATOM 5533 C C . GLU A 1 681 ? -35.583 -20.089 20.887 1.00 85.06 681 GLU A C 1
ATOM 5535 O O . GLU A 1 681 ? -34.341 -20.009 20.839 1.00 85.06 681 GLU A O 1
ATOM 5540 N N . GLU A 1 682 ? -36.357 -19.703 19.870 1.00 79.94 682 GLU A N 1
ATOM 5541 C CA . GLU A 1 682 ? -35.843 -19.035 18.667 1.00 79.94 682 GLU A CA 1
ATOM 5542 C C . GLU A 1 682 ? -35.748 -17.513 18.836 1.00 79.94 682 GLU A C 1
ATOM 5544 O O . GLU A 1 682 ? -34.847 -16.881 18.279 1.00 79.94 682 GLU A O 1
ATOM 5549 N N . VAL A 1 683 ? -36.638 -16.932 19.643 1.00 85.62 683 VAL A N 1
ATOM 5550 C CA . VAL A 1 683 ? -36.786 -15.482 19.814 1.00 85.62 683 VAL A CA 1
ATOM 5551 C C . VAL A 1 683 ? -35.876 -14.968 20.930 1.00 85.62 683 VAL A C 1
ATOM 5553 O O . VAL A 1 683 ? -35.745 -15.592 21.980 1.00 85.62 683 VAL A O 1
ATOM 5556 N N . TRP A 1 684 ? -35.250 -13.814 20.699 1.00 86.38 684 TRP A N 1
ATOM 5557 C CA . TRP A 1 684 ? -34.516 -13.072 21.721 1.00 86.38 684 TRP A CA 1
ATOM 5558 C C . TRP A 1 684 ? -35.433 -12.048 22.389 1.00 86.38 684 TRP A C 1
ATOM 5560 O O . TRP A 1 684 ? -36.127 -11.288 21.715 1.00 86.38 684 TRP A O 1
ATOM 5570 N N . HIS A 1 685 ? -35.413 -12.013 23.716 1.00 87.38 685 HIS A N 1
ATOM 5571 C CA . HIS A 1 685 ? -36.161 -11.067 24.535 1.00 87.38 685 HIS A CA 1
ATOM 5572 C C . HIS A 1 685 ? -35.240 -9.938 24.971 1.00 87.38 685 HIS A C 1
ATOM 5574 O O . HIS A 1 685 ? -34.153 -10.181 25.497 1.00 87.38 685 HIS A O 1
ATOM 5580 N N . SER A 1 686 ? -35.678 -8.693 24.793 1.00 84.38 686 SER A N 1
ATOM 5581 C CA . SER A 1 686 ? -34.934 -7.545 25.313 1.00 84.38 686 SER A CA 1
ATOM 5582 C C . SER A 1 686 ? -34.883 -7.588 26.838 1.00 84.38 686 SER A C 1
ATOM 5584 O O . SER A 1 686 ? -35.881 -7.870 27.502 1.00 84.38 686 SER A O 1
ATOM 5586 N N . VAL A 1 687 ? -33.720 -7.273 27.400 1.00 79.94 687 VAL A N 1
ATOM 5587 C CA . VAL A 1 687 ? -33.599 -7.009 28.831 1.00 79.94 687 VAL A CA 1
ATOM 5588 C C . VAL A 1 687 ? -34.211 -5.633 29.098 1.00 79.94 687 VAL A C 1
ATOM 5590 O O . VAL A 1 687 ? -33.800 -4.638 28.512 1.00 79.94 687 VAL A O 1
ATOM 5593 N N . THR A 1 688 ? -35.236 -5.566 29.940 1.00 74.12 688 THR A N 1
ATOM 5594 C CA . THR A 1 688 ? -35.966 -4.314 30.229 1.00 74.12 688 THR A CA 1
ATOM 5595 C C . THR A 1 688 ? -35.664 -3.751 31.615 1.00 74.12 688 THR A C 1
ATOM 5597 O O . THR A 1 688 ? -35.976 -2.600 31.901 1.00 74.12 688 THR A O 1
ATOM 5600 N N . LYS A 1 689 ? -35.019 -4.546 32.472 1.00 74.00 689 LYS A N 1
ATOM 5601 C CA . LYS A 1 689 ? -34.618 -4.185 33.835 1.00 74.00 689 LYS A CA 1
ATOM 5602 C C . LYS A 1 689 ? -33.108 -4.394 33.999 1.00 74.00 689 LYS A C 1
ATOM 5604 O O . LYS A 1 689 ? -32.466 -5.020 33.165 1.00 74.00 689 LYS A O 1
ATOM 5609 N N . ASN A 1 690 ? -32.536 -3.956 35.112 1.00 69.19 690 ASN A N 1
ATOM 5610 C CA . ASN A 1 690 ? -31.175 -4.324 35.537 1.00 69.19 690 ASN A CA 1
ATOM 5611 C C . ASN A 1 690 ? -30.997 -5.818 35.893 1.00 69.19 690 ASN A C 1
ATOM 5613 O O . ASN A 1 690 ? -29.930 -6.226 36.359 1.00 69.19 690 ASN A O 1
ATOM 5617 N N . TYR A 1 691 ? -32.037 -6.629 35.716 1.00 77.69 691 TYR A N 1
ATOM 5618 C CA . TYR A 1 691 ? -32.035 -8.066 35.934 1.00 77.69 691 TYR A CA 1
ATOM 5619 C C . TYR A 1 691 ? -32.944 -8.767 34.918 1.00 77.69 691 TYR A C 1
ATOM 5621 O O . TYR A 1 691 ? -33.805 -8.147 34.293 1.00 77.69 691 TYR A O 1
ATOM 5629 N N . ILE A 1 692 ? -32.775 -10.079 34.782 1.00 83.88 692 ILE A N 1
ATOM 5630 C CA . ILE A 1 692 ? -33.723 -10.966 34.098 1.00 83.88 692 ILE A CA 1
ATOM 5631 C C . ILE A 1 692 ? -34.380 -11.855 35.149 1.00 83.88 692 ILE A C 1
ATOM 5633 O O . ILE A 1 692 ? -33.689 -12.452 35.973 1.00 83.88 692 ILE A O 1
ATOM 5637 N N . GLU A 1 693 ? -35.705 -11.964 35.107 1.00 85.81 693 GLU A N 1
ATOM 5638 C CA . GLU A 1 693 ? -36.458 -12.911 35.932 1.00 85.81 693 GLU A CA 1
ATOM 5639 C C . GLU A 1 693 ? -36.286 -14.333 35.389 1.00 85.81 693 GLU A C 1
ATOM 5641 O O . GLU A 1 693 ? -36.534 -14.611 34.210 1.00 85.81 693 GLU A O 1
ATOM 5646 N N . VAL A 1 694 ? -35.857 -15.249 36.254 1.00 86.12 694 VAL A N 1
ATOM 5647 C CA . VAL A 1 694 ? -35.651 -16.652 35.897 1.00 86.12 694 VAL A CA 1
ATOM 5648 C C . VAL A 1 694 ? -36.996 -17.368 35.945 1.00 86.12 694 VAL A C 1
ATOM 5650 O O . VAL A 1 694 ? -37.435 -17.842 36.988 1.00 86.12 694 VAL A O 1
ATOM 5653 N N . LYS A 1 695 ? -37.663 -17.424 34.789 1.00 83.62 695 LYS A N 1
ATOM 5654 C CA . LYS A 1 695 ? -38.937 -18.137 34.602 1.00 83.62 695 LYS A CA 1
ATOM 5655 C C . LYS A 1 695 ? -38.807 -19.658 34.730 1.00 83.62 695 LYS A C 1
ATOM 5657 O O . LYS A 1 695 ? -39.728 -20.298 35.223 1.00 83.62 695 LYS A O 1
ATOM 5662 N N . ASP A 1 696 ? -37.690 -20.231 34.277 1.00 81.81 696 ASP A N 1
ATOM 5663 C CA . ASP A 1 696 ? -37.433 -21.674 34.340 1.00 81.81 696 ASP A CA 1
ATOM 5664 C C . ASP A 1 696 ? -36.024 -21.940 34.899 1.00 81.81 696 ASP A C 1
ATOM 5666 O O . ASP A 1 696 ? -35.037 -21.856 34.161 1.00 81.81 696 ASP A O 1
ATOM 5670 N N . PRO A 1 697 ? -35.900 -22.275 36.195 1.00 76.06 697 PRO A N 1
ATOM 5671 C CA . PRO A 1 697 ? -34.612 -22.477 36.847 1.00 76.06 697 PRO A CA 1
ATOM 5672 C C . PRO A 1 697 ? -33.901 -23.764 36.411 1.00 76.06 697 PRO A C 1
ATOM 5674 O O . PRO A 1 697 ? -32.809 -24.020 36.902 1.00 76.06 697 PRO A O 1
ATOM 5677 N N . ASN A 1 698 ? -34.476 -24.578 35.519 1.00 79.69 698 ASN A N 1
ATOM 5678 C CA . ASN A 1 698 ? -33.835 -25.786 34.991 1.00 79.69 698 ASN A CA 1
ATOM 5679 C C . ASN A 1 698 ? -33.296 -25.606 33.568 1.00 79.69 698 ASN A C 1
ATOM 5681 O O . ASN A 1 698 ? -32.545 -26.457 33.082 1.00 79.69 698 ASN A O 1
ATOM 5685 N N . LYS A 1 699 ? -33.651 -24.510 32.890 1.00 83.81 699 LYS A N 1
ATOM 5686 C CA . LYS A 1 699 ? -33.191 -24.225 31.530 1.00 83.81 699 LYS A CA 1
ATOM 5687 C C . LYS A 1 699 ? -31.983 -23.307 31.513 1.00 83.81 699 LYS A C 1
ATOM 5689 O O . LYS A 1 699 ? -31.748 -22.495 32.405 1.00 83.81 699 LYS A O 1
ATOM 5694 N N . LYS A 1 700 ? -31.201 -23.439 30.446 1.00 87.75 700 LYS A N 1
ATOM 5695 C CA . LYS A 1 700 ? -30.057 -22.567 30.206 1.00 87.75 700 LYS A CA 1
ATOM 5696 C C . LYS A 1 700 ? -30.527 -21.228 29.666 1.00 87.75 700 LYS A C 1
ATOM 5698 O O . LYS A 1 700 ? -31.423 -21.174 28.827 1.00 87.75 700 LYS A O 1
ATOM 5703 N N . TYR A 1 701 ? -29.867 -20.167 30.104 1.00 89.38 701 TYR A N 1
ATOM 5704 C CA . TYR A 1 701 ? -30.091 -18.820 29.593 1.00 89.38 701 TYR A CA 1
ATOM 5705 C C . TYR A 1 701 ? -28.903 -18.408 28.739 1.00 89.38 701 TYR A C 1
ATOM 5707 O O . TYR A 1 701 ? -27.752 -18.551 29.153 1.00 89.38 701 TYR A O 1
ATOM 5715 N N . LYS A 1 702 ? -29.190 -17.908 27.540 1.00 87.19 702 LYS A N 1
ATOM 5716 C CA . LYS A 1 702 ? -28.202 -17.359 26.610 1.00 87.19 702 LYS A CA 1
ATOM 5717 C C . LYS A 1 702 ? -28.371 -15.849 26.590 1.00 87.19 702 LYS A C 1
ATOM 5719 O O . LYS A 1 702 ? -29.481 -15.387 26.360 1.00 87.19 702 LYS A O 1
ATOM 5724 N N . VAL A 1 703 ? -27.297 -15.097 26.822 1.00 83.50 703 VAL A N 1
ATOM 5725 C CA . VAL A 1 703 ? -27.313 -13.620 26.862 1.00 83.50 703 VAL A CA 1
ATOM 5726 C C . VAL A 1 703 ? -26.294 -13.055 25.865 1.00 83.50 703 VAL A C 1
ATOM 5728 O O . VAL A 1 703 ? -25.183 -13.592 25.760 1.00 83.50 703 VAL A O 1
ATOM 5731 N N . ARG A 1 704 ? -26.665 -11.994 25.132 1.00 78.81 704 ARG A N 1
ATOM 5732 C CA . ARG A 1 704 ? -25.792 -11.240 24.204 1.00 78.81 704 ARG A CA 1
ATOM 5733 C C . ARG A 1 704 ? -26.175 -9.757 24.137 1.00 78.81 704 ARG A C 1
ATOM 5735 O O . ARG A 1 704 ? -27.248 -9.393 24.605 1.00 78.81 704 ARG A O 1
ATOM 5742 N N . PHE A 1 705 ? -25.346 -8.925 23.505 1.00 78.94 705 PHE A N 1
ATOM 5743 C CA . PHE A 1 705 ? -25.721 -7.547 23.178 1.00 78.94 705 PHE A CA 1
ATOM 5744 C C . PHE A 1 705 ? -26.614 -7.481 21.935 1.00 78.94 705 PHE A C 1
ATOM 5746 O O . PHE A 1 705 ? -26.332 -8.130 20.922 1.00 78.94 705 PHE A O 1
ATOM 5753 N N . LYS A 1 706 ? -27.666 -6.666 22.007 1.00 80.88 706 LYS A N 1
ATOM 5754 C CA . LYS A 1 706 ? -28.552 -6.354 20.886 1.00 80.88 706 LYS A CA 1
ATOM 5755 C C . LYS A 1 706 ? -27.890 -5.339 19.949 1.00 80.88 706 LYS A C 1
ATOM 5757 O O . LYS A 1 706 ? -26.977 -4.614 20.339 1.00 80.88 706 LYS A O 1
ATOM 5762 N N . ALA A 1 707 ? -28.353 -5.289 18.706 1.00 81.38 707 ALA A N 1
ATOM 5763 C CA . ALA A 1 707 ? -27.950 -4.227 17.790 1.00 81.38 707 ALA A CA 1
ATOM 5764 C C . ALA A 1 707 ? -28.685 -2.919 18.124 1.00 81.38 707 ALA A C 1
ATOM 5766 O O . ALA A 1 707 ? -29.871 -2.945 18.450 1.00 81.38 707 ALA A O 1
ATOM 5767 N N . ASP A 1 708 ? -28.002 -1.786 17.978 1.00 77.25 708 ASP A N 1
ATOM 5768 C CA . ASP A 1 708 ? -28.594 -0.450 18.018 1.00 77.25 708 ASP A CA 1
ATOM 5769 C C . ASP A 1 708 ? -28.570 0.147 16.607 1.00 77.25 708 ASP A C 1
ATOM 5771 O O . ASP A 1 708 ? -27.537 0.600 16.102 1.00 77.25 708 ASP A O 1
ATOM 5775 N N . ILE A 1 709 ? -29.731 0.110 15.954 1.00 81.69 709 ILE A N 1
ATOM 5776 C CA . ILE A 1 709 ? -29.905 0.571 14.574 1.00 81.69 709 ILE A CA 1
ATOM 5777 C C . ILE A 1 709 ? -29.686 2.086 14.474 1.00 81.69 709 ILE A C 1
ATOM 5779 O O . ILE A 1 709 ? -29.071 2.549 13.511 1.00 81.69 709 ILE A O 1
ATOM 5783 N N . ASN A 1 710 ? -30.122 2.848 15.481 1.00 73.38 710 ASN A N 1
ATOM 5784 C CA . ASN A 1 710 ? -30.056 4.308 15.474 1.00 73.38 710 ASN A CA 1
ATOM 5785 C C . ASN A 1 710 ? -28.611 4.797 15.618 1.00 73.38 710 ASN A C 1
ATOM 5787 O O . ASN A 1 710 ? -28.171 5.677 14.880 1.00 73.38 710 ASN A O 1
ATOM 5791 N N . ASN A 1 711 ? -27.840 4.165 16.507 1.00 65.81 711 ASN A N 1
ATOM 5792 C CA . ASN A 1 711 ? -26.438 4.517 16.748 1.00 65.81 711 ASN A CA 1
ATOM 5793 C C . ASN A 1 711 ? -25.440 3.764 15.847 1.00 65.81 711 ASN A C 1
ATOM 5795 O O . ASN A 1 711 ? -24.223 3.946 15.975 1.00 65.81 711 ASN A O 1
ATOM 5799 N N . LYS A 1 712 ? -25.938 2.939 14.912 1.00 80.50 712 LYS A N 1
ATOM 5800 C CA . LYS A 1 712 ? -25.149 2.069 14.023 1.00 80.50 712 LYS A CA 1
ATOM 5801 C C . LYS A 1 712 ? -24.181 1.156 14.789 1.00 80.50 712 LYS A C 1
ATOM 5803 O O . LYS A 1 712 ? -23.014 1.033 14.417 1.00 80.50 712 LYS A O 1
ATOM 5808 N N . ILE A 1 713 ? -24.659 0.517 15.857 1.00 80.44 713 ILE A N 1
ATOM 5809 C CA . ILE A 1 713 ? -23.890 -0.439 16.665 1.00 80.44 713 ILE A CA 1
ATOM 5810 C C . ILE A 1 713 ? -24.401 -1.852 16.375 1.00 80.44 713 ILE A C 1
ATOM 5812 O O . ILE A 1 713 ? -25.569 -2.164 16.593 1.00 80.44 713 ILE A O 1
ATOM 5816 N N . PHE A 1 714 ? -23.531 -2.718 15.864 1.00 83.81 714 PHE A N 1
ATOM 5817 C CA . PHE A 1 714 ? -23.875 -4.110 15.585 1.00 83.81 714 PHE A CA 1
ATOM 5818 C C . PHE A 1 714 ? -23.963 -4.928 16.872 1.00 83.81 714 PHE A C 1
ATOM 5820 O O . PHE A 1 714 ? -23.234 -4.669 17.833 1.00 83.81 714 PHE A O 1
ATOM 5827 N N . ALA A 1 715 ? -24.781 -5.983 16.846 1.00 79.38 715 ALA A N 1
ATOM 5828 C CA . ALA A 1 715 ? -24.757 -6.993 17.897 1.00 79.38 715 ALA A CA 1
ATOM 5829 C C . ALA A 1 715 ? -23.338 -7.566 18.056 1.00 79.38 715 ALA A C 1
ATOM 5831 O O . ALA A 1 715 ? -22.585 -7.715 17.083 1.00 79.38 715 ALA A O 1
ATOM 5832 N N . SER A 1 716 ? -22.968 -7.895 19.289 1.00 75.50 716 SER A N 1
ATOM 5833 C CA . SER A 1 716 ? -21.647 -8.425 19.619 1.00 75.50 716 SER A CA 1
ATOM 5834 C C . SER A 1 716 ? -21.737 -9.612 20.575 1.00 75.50 716 SER A C 1
ATOM 5836 O O . SER A 1 716 ? -22.666 -9.742 21.377 1.00 75.50 716 SER A O 1
ATOM 5838 N N . GLY A 1 717 ? -20.773 -10.524 20.433 1.00 65.88 717 GLY A N 1
ATOM 5839 C CA . GLY A 1 717 ? -20.572 -11.650 21.345 1.00 65.88 717 GLY A CA 1
ATOM 5840 C C . GLY A 1 717 ? -19.520 -11.337 22.413 1.00 65.88 717 GLY A C 1
ATOM 5841 O O . GLY A 1 717 ? -18.883 -10.285 22.394 1.00 65.88 717 GLY A O 1
ATOM 5842 N N . SER A 1 718 ? -19.286 -12.276 23.332 1.00 53.50 718 SER A N 1
ATOM 5843 C CA . SER A 1 718 ? -18.221 -12.135 24.327 1.00 53.50 718 SER A CA 1
ATOM 5844 C C . SER A 1 718 ? -16.835 -12.373 23.723 1.00 53.50 718 SER A C 1
ATOM 5846 O O . SER A 1 718 ? -16.557 -13.486 23.267 1.00 53.50 718 SER A O 1
ATOM 5848 N N . LYS A 1 719 ? -15.936 -11.382 23.784 1.00 47.69 719 LYS A N 1
ATOM 5849 C CA . LYS A 1 719 ? -14.490 -11.638 23.678 1.00 47.69 719 LYS A CA 1
ATOM 5850 C C . LYS A 1 719 ? -14.059 -12.309 24.990 1.00 47.69 719 LYS A C 1
ATOM 5852 O O . LYS A 1 719 ? -14.256 -11.724 26.052 1.00 47.69 719 LYS A O 1
ATOM 5857 N N . LYS A 1 720 ? -13.598 -13.560 24.911 1.00 37.53 720 LYS A N 1
ATOM 5858 C CA . LYS A 1 720 ? -12.999 -14.270 26.050 1.00 37.53 720 LYS A CA 1
ATOM 5859 C C . LYS A 1 720 ? -11.645 -13.683 26.401 1.00 37.53 720 LYS A C 1
ATOM 5861 O O . LYS A 1 720 ? -10.917 -13.338 25.442 1.00 37.53 720 LYS A O 1
#